Protein AF-A0A7I4FAL5-F1 (afdb_monomer_lite)

Secondary structure (DSSP, 8-state):
-------------TTHHHHHHHHHHHHHTTSSTT--EEE-TTS---HHHHHHHHHHHHH-TT-EEE-------------TTHHHHHHHS--TTHHHHTTS-------HHHHHHHHHHHHHHTT-HHHHHHHHHHHHHHHHHHTTTT--HHHHHHHHHHHHHHHHHHHHHTTTTGGG--SGGGS-HHHHHHHHTHHHHHHHTTS----EE-TTS-EE----HHHHHHHHHHHHHHTT--HHHHHHHHHTTHHHHHHHHHHH-TT-HHHHHHHHHHHHHHHT-TTSHHHHHHHSSTTSHHHHHHHHHHHHHHS-GGGS-TTHHHHHHHHHHHHHHHHH-HHHHHHHHT-HHHHHHHSTT-HHHHHHHHHSSSSSSSPPP-------S------------------------

Structure (mmCIF, N/CA/C/O backbone):
data_AF-A0A7I4FAL5-F1
#
_entry.id   AF-A0A7I4FAL5-F1
#
loop_
_atom_site.group_PDB
_atom_site.id
_atom_site.type_symbol
_atom_site.label_atom_id
_atom_site.label_alt_id
_atom_site.label_comp_id
_atom_site.label_asym_id
_atom_site.label_entity_id
_atom_site.label_seq_id
_atom_site.pdbx_PDB_ins_code
_atom_site.Cartn_x
_at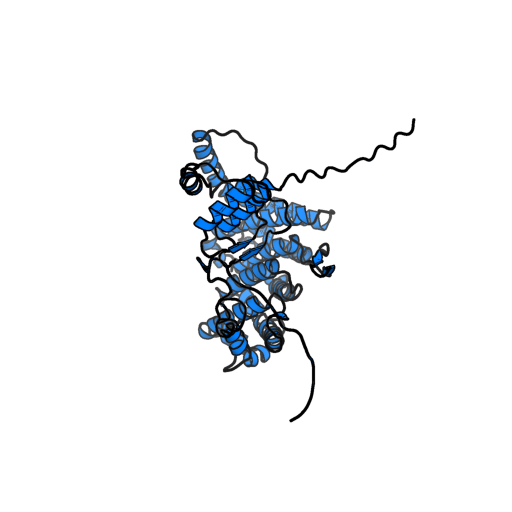om_site.Cartn_y
_atom_site.Cartn_z
_atom_site.occupancy
_atom_site.B_iso_or_equiv
_atom_site.auth_seq_id
_atom_site.auth_comp_id
_atom_site.auth_asym_id
_atom_site.auth_atom_id
_atom_site.pdbx_PDB_model_num
ATOM 1 N N . MET A 1 1 ? 16.289 69.209 -7.059 1.00 36.09 1 MET A N 1
ATOM 2 C CA . MET A 1 1 ? 15.648 68.360 -6.039 1.00 36.09 1 MET A CA 1
ATOM 3 C C . MET A 1 1 ? 14.907 67.281 -6.796 1.00 36.09 1 MET A C 1
ATOM 5 O O . MET A 1 1 ? 13.782 67.511 -7.198 1.00 36.09 1 MET A O 1
ATOM 9 N N . ASP A 1 2 ? 15.588 66.172 -7.064 1.00 30.61 2 ASP A N 1
ATOM 10 C CA . ASP A 1 2 ? 15.007 64.971 -7.661 1.00 30.61 2 ASP A CA 1
ATOM 11 C C . ASP A 1 2 ? 15.480 63.805 -6.799 1.00 30.61 2 ASP A C 1
ATOM 13 O O . ASP A 1 2 ? 16.680 63.568 -6.668 1.00 30.61 2 ASP A O 1
ATOM 17 N N . GLY A 1 3 ? 14.534 63.171 -6.112 1.00 29.64 3 GLY A N 1
ATOM 18 C CA . GLY A 1 3 ? 14.772 62.100 -5.153 1.00 29.64 3 GLY A CA 1
ATOM 19 C C . GLY A 1 3 ? 14.078 60.834 -5.619 1.00 29.64 3 GLY A C 1
ATOM 20 O O . GLY A 1 3 ? 12.973 60.531 -5.183 1.00 29.64 3 GLY A O 1
ATOM 21 N N . THR A 1 4 ? 14.725 60.097 -6.515 1.00 30.78 4 THR A N 1
ATOM 22 C CA . THR A 1 4 ? 14.342 58.728 -6.861 1.00 30.78 4 THR A CA 1
ATOM 23 C C . THR A 1 4 ? 14.933 57.798 -5.799 1.00 30.78 4 THR A C 1
ATOM 25 O O . THR A 1 4 ? 16.116 57.468 -5.832 1.00 30.78 4 THR A O 1
ATOM 28 N N . GLN A 1 5 ? 14.126 57.396 -4.813 1.00 31.08 5 GLN A N 1
ATOM 29 C CA . GLN A 1 5 ? 14.489 56.318 -3.890 1.00 31.08 5 GLN A CA 1
ATOM 30 C C . GLN A 1 5 ? 14.439 54.977 -4.636 1.00 31.08 5 GLN A C 1
ATOM 32 O O . GLN A 1 5 ? 13.371 54.410 -4.860 1.00 31.08 5 GLN A O 1
ATOM 37 N N . GLN A 1 6 ? 15.609 54.460 -5.012 1.00 28.41 6 GLN A N 1
ATOM 38 C CA . GLN A 1 6 ? 15.796 53.035 -5.273 1.00 28.41 6 GLN A CA 1
ATOM 39 C C . GLN A 1 6 ? 15.695 52.289 -3.936 1.00 28.41 6 GLN A C 1
ATOM 41 O O . GLN A 1 6 ? 16.614 52.338 -3.122 1.00 28.41 6 GLN A O 1
ATOM 46 N N . MET A 1 7 ? 14.583 51.590 -3.703 1.00 26.50 7 MET A N 1
ATOM 47 C CA . MET A 1 7 ? 14.536 50.536 -2.690 1.00 26.50 7 MET A CA 1
ATOM 48 C C . MET A 1 7 ? 15.294 49.320 -3.226 1.00 26.50 7 MET A C 1
ATOM 50 O O . MET A 1 7 ? 14.760 48.502 -3.974 1.00 26.50 7 MET A O 1
ATOM 54 N N . SER A 1 8 ? 16.568 49.218 -2.856 1.00 28.14 8 SER A N 1
ATOM 55 C CA . SER A 1 8 ? 17.325 47.977 -2.934 1.00 28.14 8 SER A CA 1
ATOM 56 C C . SER A 1 8 ? 16.704 46.975 -1.957 1.00 28.14 8 SER A C 1
ATOM 58 O O . SER A 1 8 ? 16.842 47.080 -0.740 1.00 28.14 8 SER A O 1
ATOM 60 N N . HIS A 1 9 ? 15.989 45.982 -2.486 1.00 27.70 9 HIS A N 1
ATOM 61 C CA . HIS A 1 9 ? 15.599 44.807 -1.715 1.00 27.70 9 HIS A CA 1
ATOM 62 C C . HIS A 1 9 ? 16.863 44.038 -1.301 1.00 27.70 9 HIS A C 1
ATOM 64 O O . HIS A 1 9 ? 17.342 43.161 -2.017 1.00 27.70 9 HIS A O 1
ATOM 70 N N . HIS A 1 10 ? 17.400 44.346 -0.121 1.00 30.81 10 HIS A N 1
ATOM 71 C CA . HIS A 1 10 ? 18.205 43.403 0.647 1.00 30.81 10 HIS A CA 1
ATOM 72 C C . HIS A 1 10 ? 17.302 42.229 1.051 1.00 30.81 10 HIS A C 1
ATOM 74 O O . HIS A 1 10 ? 16.637 42.252 2.084 1.00 30.81 10 HIS A O 1
ATOM 80 N N . ARG A 1 11 ? 17.259 41.183 0.216 1.00 29.19 11 ARG A N 1
ATOM 81 C CA . ARG A 1 11 ? 16.902 39.835 0.673 1.00 29.19 11 ARG A CA 1
ATOM 82 C C . ARG A 1 11 ? 18.058 39.340 1.540 1.00 29.19 11 ARG A C 1
ATOM 84 O O . ARG A 1 11 ? 18.986 38.724 1.034 1.00 29.19 11 ARG A O 1
ATOM 91 N N . GLN A 1 12 ? 18.017 39.645 2.832 1.00 31.75 12 GLN A N 1
ATOM 92 C CA . GLN A 1 12 ? 18.767 38.873 3.816 1.00 31.75 12 GLN A CA 1
ATOM 93 C C . GLN A 1 12 ? 18.082 37.506 3.941 1.00 31.75 12 GLN A C 1
ATOM 95 O O . GLN A 1 12 ? 16.974 37.389 4.462 1.00 31.75 12 GLN A O 1
ATOM 100 N N . SER A 1 13 ? 18.718 36.480 3.383 1.00 34.12 13 SER A N 1
ATOM 101 C CA . SER A 1 13 ? 18.397 35.063 3.546 1.00 34.12 13 SER A CA 1
ATOM 102 C C . SER A 1 13 ? 18.673 34.646 4.995 1.00 34.12 13 SER A C 1
ATOM 104 O O . SER A 1 13 ? 19.738 34.134 5.334 1.00 34.12 13 SER A O 1
ATOM 106 N N . TYR A 1 14 ? 17.691 34.836 5.877 1.00 35.22 14 TYR A N 1
ATOM 107 C CA . TYR A 1 14 ? 17.605 34.089 7.133 1.00 35.22 14 TYR A CA 1
ATOM 108 C C . TYR A 1 14 ? 17.430 32.604 6.789 1.00 35.22 14 TYR A C 1
ATOM 110 O O . TYR A 1 14 ? 16.297 32.165 6.630 1.00 35.22 14 TYR A O 1
ATOM 118 N N . THR A 1 15 ? 18.522 31.881 6.508 1.00 42.53 15 THR A N 1
ATOM 119 C CA . THR A 1 15 ? 18.614 30.397 6.431 1.00 42.53 15 THR A CA 1
ATOM 120 C C . THR A 1 15 ? 19.977 29.865 5.953 1.00 42.53 15 THR A C 1
ATOM 122 O O . THR A 1 15 ? 20.129 28.653 5.847 1.00 42.53 15 THR A O 1
ATOM 125 N N . GLU A 1 16 ? 21.001 30.690 5.694 1.00 58.50 16 GLU A N 1
ATOM 126 C CA . GLU A 1 16 ? 22.290 30.158 5.197 1.00 58.50 16 GLU A CA 1
ATOM 127 C C . GLU A 1 16 ? 23.022 29.287 6.236 1.00 58.50 16 GLU A C 1
ATOM 129 O O . GLU A 1 16 ? 23.485 28.195 5.916 1.00 58.50 16 GLU A O 1
ATOM 134 N N . ASN A 1 17 ? 23.063 29.699 7.507 1.00 56.22 17 ASN A N 1
ATOM 135 C CA . ASN A 1 17 ? 23.793 28.960 8.550 1.00 56.22 17 ASN A CA 1
ATOM 136 C C . ASN A 1 17 ? 23.004 27.776 9.124 1.00 56.22 17 ASN A C 1
ATOM 138 O O . ASN A 1 17 ? 23.572 26.711 9.364 1.00 56.22 17 ASN A O 1
ATOM 142 N N . GLU A 1 18 ? 21.699 27.947 9.338 1.00 61.97 18 GLU A N 1
ATOM 143 C CA . GLU A 1 18 ? 20.828 26.879 9.842 1.00 61.97 18 GLU A CA 1
ATOM 144 C C . GLU A 1 18 ? 20.622 25.786 8.794 1.00 61.97 18 GLU A C 1
ATOM 146 O O . GLU A 1 18 ? 20.689 24.604 9.125 1.00 61.97 18 GLU A O 1
ATOM 151 N N . GLY A 1 19 ? 20.469 26.165 7.519 1.00 65.19 19 GLY A N 1
ATOM 152 C CA . GLY A 1 19 ? 20.402 25.219 6.409 1.00 65.19 19 GLY A CA 1
ATOM 153 C C . GLY A 1 19 ? 21.693 24.414 6.258 1.00 65.19 19 GLY A C 1
ATOM 154 O O . GLY A 1 19 ? 21.637 23.199 6.073 1.00 65.19 19 GLY A O 1
ATOM 155 N N . MET A 1 20 ? 22.856 25.059 6.416 1.00 71.75 20 MET A N 1
ATOM 156 C CA . MET A 1 20 ? 24.148 24.368 6.393 1.00 71.75 20 MET A CA 1
ATOM 157 C C . MET A 1 20 ? 24.340 23.430 7.584 1.00 71.75 20 MET A C 1
ATOM 159 O O . MET A 1 20 ? 24.780 22.303 7.381 1.00 71.75 20 MET A O 1
ATOM 163 N N . SER A 1 21 ? 23.959 23.850 8.794 1.00 67.62 21 SER A N 1
ATOM 164 C CA . SER A 1 21 ? 23.988 23.001 9.995 1.00 67.62 21 SER A CA 1
ATOM 165 C C . SER A 1 21 ? 23.058 21.788 9.867 1.00 67.62 21 SER A C 1
ATOM 167 O O . SER A 1 21 ? 23.419 20.663 10.214 1.00 67.62 21 SER A O 1
ATOM 169 N N . PHE A 1 22 ? 21.873 21.988 9.285 1.00 70.62 22 PHE A N 1
ATOM 170 C CA . PHE A 1 22 ? 20.931 20.910 9.000 1.00 70.62 22 PHE A CA 1
ATOM 171 C C . PHE A 1 22 ? 21.492 19.917 7.976 1.00 70.62 22 PHE A C 1
ATOM 173 O O . PHE A 1 22 ? 21.438 18.703 8.185 1.00 70.62 22 PHE A O 1
ATOM 180 N N . LEU A 1 23 ? 22.053 20.425 6.875 1.00 74.25 23 LEU A N 1
ATOM 181 C CA . LEU A 1 23 ? 22.635 19.605 5.819 1.00 74.25 23 LEU A CA 1
ATOM 182 C C . LEU A 1 23 ? 23.807 18.771 6.347 1.00 74.25 23 LEU A C 1
ATOM 184 O O . LEU A 1 23 ? 23.845 17.561 6.121 1.00 74.25 23 LEU A O 1
ATOM 188 N N . THR A 1 24 ? 24.742 19.384 7.075 1.00 72.38 24 THR A N 1
ATOM 189 C CA . THR A 1 24 ? 25.894 18.670 7.637 1.00 72.38 24 THR A CA 1
ATOM 190 C C . THR A 1 24 ? 25.470 17.666 8.701 1.00 72.38 24 THR A C 1
ATOM 192 O O . THR A 1 24 ? 25.945 16.533 8.669 1.00 72.38 24 THR A O 1
ATOM 195 N N . GLY A 1 25 ? 24.504 18.004 9.561 1.00 68.50 25 GLY A N 1
ATOM 196 C CA . GLY A 1 25 ? 23.925 17.073 10.532 1.00 68.50 25 GLY A CA 1
ATOM 197 C C . GLY A 1 25 ? 23.283 15.845 9.873 1.00 68.50 25 GLY A C 1
ATOM 198 O O . GLY A 1 25 ? 23.589 14.708 10.235 1.00 68.50 25 GLY A O 1
ATOM 199 N N . ALA A 1 26 ? 22.452 16.041 8.844 1.00 68.69 26 ALA A N 1
ATOM 200 C CA . ALA A 1 26 ? 21.812 14.940 8.120 1.00 68.69 26 ALA A CA 1
ATOM 201 C C . ALA A 1 26 ? 22.832 14.030 7.407 1.00 68.69 26 ALA A C 1
ATOM 203 O O . ALA A 1 26 ? 22.662 12.805 7.351 1.00 68.69 26 ALA A O 1
ATOM 204 N N . LEU A 1 27 ? 23.909 14.617 6.878 1.00 70.69 27 LEU A N 1
ATOM 205 C CA . LEU A 1 27 ? 24.988 13.879 6.226 1.00 70.69 27 LEU A CA 1
ATOM 206 C C . LEU A 1 27 ? 25.865 13.125 7.232 1.00 70.69 27 LEU A C 1
ATOM 208 O O . LEU A 1 27 ? 26.226 11.982 6.948 1.00 70.69 27 LEU A O 1
ATOM 212 N N . ALA A 1 28 ? 26.151 13.712 8.397 1.00 66.75 28 ALA A N 1
ATOM 213 C CA . ALA A 1 28 ? 26.941 13.113 9.473 1.00 66.75 28 ALA A CA 1
ATOM 214 C C . ALA A 1 28 ? 26.238 11.906 10.110 1.00 66.75 28 ALA A C 1
ATOM 216 O O . ALA A 1 28 ? 26.855 10.864 10.311 1.00 66.75 28 ALA A O 1
ATOM 217 N N . VAL A 1 29 ? 24.924 12.004 10.339 1.00 63.34 29 VAL A N 1
ATOM 218 C CA . VAL A 1 29 ? 24.093 10.918 10.897 1.00 63.34 29 VAL A CA 1
ATOM 219 C C . VAL A 1 29 ? 23.849 9.794 9.871 1.00 63.34 29 VAL A C 1
ATOM 221 O O . VAL A 1 29 ? 23.224 8.779 10.172 1.00 63.34 29 VAL A O 1
ATOM 224 N N . GLY A 1 30 ? 24.366 9.936 8.645 1.00 57.47 30 GLY A N 1
ATOM 225 C CA . GLY A 1 30 ? 24.288 8.898 7.623 1.00 57.47 30 GLY A CA 1
ATOM 226 C C . GLY A 1 30 ? 22.876 8.703 7.077 1.00 57.47 30 GLY A C 1
ATOM 227 O O . GLY A 1 30 ? 22.573 7.622 6.586 1.00 57.47 30 GLY A O 1
ATOM 228 N N . MET A 1 31 ? 22.016 9.732 7.124 1.00 52.34 31 MET A N 1
ATOM 229 C CA . MET A 1 31 ? 20.652 9.664 6.571 1.00 52.34 31 MET A CA 1
ATOM 230 C C . MET A 1 31 ? 20.646 9.453 5.053 1.00 52.34 31 MET A C 1
ATOM 232 O O . MET A 1 31 ? 19.690 8.918 4.493 1.00 52.34 31 MET A O 1
ATOM 236 N N . VAL A 1 32 ? 21.740 9.835 4.390 1.00 65.12 32 VAL A N 1
ATOM 237 C CA . VAL A 1 32 ? 21.997 9.548 2.976 1.00 65.12 32 VAL A CA 1
ATOM 238 C C . VAL A 1 32 ? 23.318 8.774 2.866 1.00 65.12 32 VAL A C 1
ATOM 240 O O . VAL A 1 32 ? 24.321 9.303 2.376 1.00 65.12 32 VAL A O 1
ATOM 243 N N . PRO A 1 33 ? 23.370 7.521 3.357 1.00 58.12 33 PRO A N 1
ATOM 244 C CA . PRO A 1 33 ? 24.624 6.782 3.529 1.00 58.12 33 PRO A CA 1
ATOM 245 C C . PRO A 1 33 ? 25.262 6.407 2.184 1.00 58.12 33 PRO A C 1
ATOM 247 O O . PRO A 1 33 ? 26.454 6.137 2.108 1.00 58.12 33 PRO A O 1
ATOM 250 N N . ASN A 1 34 ? 24.474 6.463 1.107 1.00 64.00 34 ASN A N 1
ATOM 251 C CA . ASN A 1 34 ? 24.905 6.177 -0.258 1.00 64.00 34 ASN A CA 1
ATOM 252 C C . ASN A 1 34 ? 25.259 7.444 -1.056 1.00 64.00 34 ASN A C 1
ATOM 254 O O . ASN A 1 34 ? 25.604 7.342 -2.231 1.00 64.00 34 ASN A O 1
ATOM 258 N N . LEU A 1 35 ? 25.148 8.639 -0.458 1.00 70.00 35 LEU A N 1
ATOM 259 C CA . LEU A 1 35 ? 25.632 9.864 -1.092 1.00 70.00 35 LEU A CA 1
ATOM 260 C C . LEU A 1 35 ? 27.161 9.856 -1.063 1.00 70.00 35 LEU A C 1
ATOM 262 O O . LEU A 1 35 ? 27.746 9.750 0.016 1.00 70.00 35 LEU A O 1
ATOM 266 N N . LEU A 1 36 ? 27.773 9.945 -2.244 1.00 73.31 36 LEU A N 1
ATOM 267 C CA . LEU A 1 36 ? 29.228 9.928 -2.432 1.00 73.31 36 LEU A CA 1
ATOM 268 C C . LEU A 1 36 ? 29.783 11.276 -2.892 1.00 73.31 36 LEU A C 1
ATOM 270 O O . LEU A 1 36 ? 30.967 11.532 -2.716 1.00 73.31 36 LEU A O 1
ATOM 274 N N . ARG A 1 37 ? 28.950 12.139 -3.481 1.00 76.06 37 ARG A N 1
ATOM 275 C CA . ARG A 1 37 ? 29.347 13.476 -3.925 1.00 76.06 37 ARG A CA 1
ATOM 276 C C . ARG A 1 37 ? 28.206 14.463 -3.737 1.00 76.06 37 ARG A C 1
ATOM 278 O O . ARG A 1 37 ? 27.066 14.147 -4.076 1.00 76.06 37 ARG A O 1
ATOM 285 N N . ILE A 1 38 ? 28.521 15.647 -3.234 1.00 79.12 38 ILE A N 1
ATOM 286 C CA . ILE A 1 38 ? 27.609 16.786 -3.156 1.00 79.12 38 ILE A CA 1
ATOM 287 C C . ILE A 1 38 ? 28.324 18.021 -3.706 1.00 79.12 38 ILE A C 1
ATOM 289 O O . ILE A 1 38 ? 29.437 18.328 -3.287 1.00 79.12 38 ILE A O 1
ATOM 293 N N . ASN A 1 39 ? 27.702 18.696 -4.675 1.00 76.38 39 ASN A N 1
ATOM 294 C CA . ASN A 1 39 ? 28.219 19.938 -5.241 1.00 76.38 39 ASN A CA 1
ATOM 295 C C . ASN A 1 39 ? 27.386 21.111 -4.712 1.00 76.38 39 ASN A C 1
ATOM 297 O O . ASN A 1 39 ? 26.176 21.168 -4.926 1.00 76.38 39 ASN A O 1
ATOM 301 N N . LEU A 1 40 ? 28.056 22.007 -3.998 1.00 76.38 40 LEU A N 1
ATOM 302 C CA . LEU A 1 40 ? 27.529 23.218 -3.385 1.00 76.38 40 LEU A CA 1
ATOM 303 C C . LEU A 1 40 ? 28.146 24.489 -4.002 1.00 76.38 40 LEU A C 1
ATOM 305 O O . LEU A 1 40 ? 27.891 25.583 -3.503 1.00 76.38 40 LEU A O 1
ATOM 309 N N . GLN A 1 41 ? 28.919 24.376 -5.086 1.00 74.69 41 GLN A N 1
ATOM 310 C CA . GLN A 1 41 ? 29.468 25.515 -5.830 1.00 74.69 41 GLN A CA 1
ATOM 311 C C . GLN A 1 41 ? 28.351 26.443 -6.329 1.00 74.69 41 GLN A C 1
ATOM 313 O O . GLN A 1 41 ? 27.258 25.994 -6.682 1.00 74.69 41 GLN A O 1
ATOM 318 N N . GLY A 1 42 ? 28.610 27.751 -6.332 1.00 58.91 42 GLY A N 1
ATOM 319 C CA . GLY A 1 42 ? 27.633 28.780 -6.692 1.00 58.91 42 GLY A CA 1
ATOM 320 C C . GLY A 1 42 ? 26.581 29.089 -5.618 1.00 58.91 42 GLY A C 1
ATOM 321 O O . GLY A 1 42 ? 25.701 29.912 -5.872 1.00 58.91 42 GLY A O 1
ATOM 322 N N . ASN A 1 43 ? 26.658 28.475 -4.429 1.00 71.38 43 ASN A N 1
ATOM 323 C CA . ASN A 1 43 ? 25.818 28.835 -3.282 1.00 71.38 43 ASN A CA 1
ATOM 324 C C . ASN A 1 43 ? 26.562 29.797 -2.335 1.00 71.38 43 ASN A C 1
ATOM 326 O O . ASN A 1 43 ? 27.761 29.617 -2.106 1.00 71.38 43 ASN A O 1
ATOM 330 N N . PRO A 1 44 ? 25.878 30.794 -1.742 1.00 65.12 44 PRO A N 1
ATOM 331 C CA . PRO A 1 44 ? 26.465 31.638 -0.705 1.00 65.12 44 PRO A CA 1
ATOM 332 C C . PRO A 1 44 ? 26.681 30.812 0.574 1.00 65.12 44 PRO A C 1
ATOM 334 O O . PRO A 1 44 ? 25.743 30.518 1.310 1.00 65.12 44 PRO A O 1
ATOM 337 N N . ILE A 1 45 ? 27.926 30.388 0.815 1.00 71.50 45 ILE A N 1
ATOM 338 C CA . ILE A 1 45 ? 28.312 29.609 2.001 1.00 71.50 45 ILE A CA 1
ATOM 339 C C . ILE A 1 45 ? 29.162 30.487 2.918 1.00 71.50 45 ILE A C 1
ATOM 341 O O . ILE A 1 45 ? 30.241 30.949 2.532 1.00 71.50 45 ILE A O 1
ATOM 345 N N . SER A 1 46 ? 28.684 30.673 4.147 1.00 72.88 46 SER A N 1
ATOM 346 C CA . SER A 1 46 ? 29.370 31.416 5.207 1.00 72.88 46 SER A CA 1
ATOM 347 C C . SER A 1 46 ? 30.636 30.704 5.709 1.00 72.88 46 SER A C 1
ATOM 349 O O . SER A 1 46 ? 30.791 29.493 5.543 1.00 72.88 46 SER A O 1
ATOM 351 N N . SER A 1 47 ? 31.528 31.431 6.391 1.00 69.50 47 SER A N 1
ATOM 352 C CA . SER A 1 47 ? 32.728 30.862 7.034 1.00 69.50 47 SER A CA 1
ATOM 353 C C . SER A 1 47 ? 32.391 29.721 8.003 1.00 69.50 47 SER A C 1
ATOM 355 O O . SER A 1 47 ? 32.965 28.640 7.909 1.00 69.50 47 SER A O 1
ATOM 357 N N . LYS A 1 48 ? 31.365 29.911 8.842 1.00 68.44 48 LYS A N 1
ATOM 358 C CA . LYS A 1 48 ? 30.859 28.888 9.771 1.00 68.44 48 LYS A CA 1
ATOM 359 C C . LYS A 1 48 ? 30.306 27.651 9.049 1.00 68.44 48 LYS A C 1
ATOM 361 O O . LYS A 1 48 ? 30.485 26.528 9.506 1.00 68.44 48 LYS A O 1
ATOM 366 N N . GLY A 1 49 ? 29.653 27.832 7.898 1.00 71.62 49 GLY A N 1
ATOM 367 C CA . GLY A 1 49 ? 29.207 26.723 7.050 1.00 71.62 49 GLY A CA 1
ATOM 368 C C . GLY A 1 49 ? 30.371 25.913 6.468 1.00 71.62 49 GLY A C 1
ATOM 369 O O . GLY A 1 49 ? 30.274 24.690 6.373 1.00 71.62 49 GLY A O 1
ATOM 370 N N . ARG A 1 50 ? 31.489 26.569 6.131 1.00 72.69 50 ARG A N 1
ATOM 371 C CA . ARG A 1 50 ? 32.709 25.905 5.638 1.00 72.69 50 ARG A CA 1
ATOM 372 C C . ARG A 1 50 ? 33.406 25.091 6.729 1.00 72.69 50 ARG A C 1
ATOM 374 O O . ARG A 1 50 ? 33.819 23.972 6.449 1.00 72.69 50 ARG A O 1
ATOM 381 N N . GLU A 1 51 ? 33.470 25.595 7.962 1.00 72.69 51 GLU A N 1
ATOM 382 C CA . GLU A 1 51 ? 33.993 24.840 9.117 1.00 72.69 51 GLU A CA 1
ATOM 383 C C . GLU A 1 51 ? 33.187 23.554 9.367 1.00 72.69 51 GLU A C 1
ATOM 385 O O . GLU A 1 51 ? 33.755 22.474 9.530 1.00 72.69 51 GLU A O 1
ATOM 390 N N . LEU A 1 52 ? 31.852 23.639 9.302 1.00 73.00 52 LEU A N 1
ATOM 391 C CA . LEU A 1 52 ? 30.971 22.473 9.443 1.00 73.00 52 LEU A CA 1
ATOM 392 C C . LEU A 1 52 ? 31.161 21.448 8.311 1.00 73.00 52 LEU A C 1
ATOM 394 O O . LEU A 1 52 ? 31.110 20.240 8.555 1.00 73.00 52 LEU A O 1
ATOM 398 N N . LEU A 1 53 ? 31.391 21.905 7.075 1.00 75.44 53 LEU A N 1
ATOM 399 C CA . LEU A 1 53 ? 31.695 21.026 5.940 1.00 75.44 53 LEU A CA 1
ATOM 400 C C . LEU A 1 53 ? 33.080 20.377 6.059 1.00 75.44 53 LEU A C 1
ATOM 402 O O . LEU A 1 53 ? 33.223 19.203 5.715 1.00 75.44 53 LEU A O 1
ATOM 406 N N . ALA A 1 54 ? 34.075 21.095 6.582 1.00 70.25 54 ALA A N 1
ATOM 407 C CA . ALA A 1 54 ? 35.401 20.545 6.849 1.00 70.25 54 ALA A CA 1
ATOM 408 C C . ALA A 1 54 ? 35.341 19.425 7.906 1.00 70.25 54 ALA A C 1
ATOM 410 O O . ALA A 1 54 ? 35.907 18.350 7.701 1.00 70.25 54 ALA A O 1
ATOM 411 N N . GLY A 1 55 ? 34.566 19.613 8.983 1.00 66.50 55 GLY A N 1
ATOM 412 C CA . GLY A 1 55 ? 34.323 18.570 9.988 1.00 66.50 55 GLY A CA 1
ATOM 413 C C . GLY A 1 55 ? 33.635 17.317 9.422 1.00 66.50 55 GLY A C 1
ATOM 414 O O . GLY A 1 55 ? 33.947 16.190 9.816 1.00 66.50 55 GLY A O 1
ATOM 415 N N . LEU A 1 56 ? 32.753 17.483 8.428 1.00 69.25 56 LEU A N 1
ATOM 416 C CA . LEU A 1 56 ? 32.039 16.381 7.776 1.00 69.25 56 LEU A CA 1
ATOM 417 C C . LEU A 1 56 ? 32.980 15.388 7.071 1.00 69.25 56 LEU A C 1
ATOM 419 O O . LEU A 1 56 ? 32.701 14.186 7.053 1.00 69.25 56 LEU A O 1
ATOM 423 N N . TYR A 1 57 ? 34.099 15.864 6.517 1.00 62.75 57 TYR A N 1
ATOM 424 C CA . TYR A 1 57 ? 35.086 15.018 5.837 1.00 62.75 57 TYR A CA 1
ATOM 425 C C . TYR A 1 57 ? 35.672 13.949 6.772 1.00 62.75 57 TYR A C 1
ATOM 427 O O . TYR A 1 57 ? 35.855 12.794 6.374 1.00 62.75 57 TYR A O 1
ATOM 435 N N . HIS A 1 58 ? 35.894 14.296 8.044 1.00 63.25 58 HIS A N 1
ATOM 436 C CA . HIS A 1 58 ? 36.392 13.357 9.051 1.00 63.25 58 HIS A CA 1
ATOM 437 C C . HIS A 1 58 ? 35.355 12.288 9.417 1.00 63.25 58 HIS A C 1
ATOM 439 O O . HIS A 1 58 ? 35.718 11.127 9.615 1.00 63.25 58 HIS A O 1
ATOM 445 N N . LEU A 1 59 ? 34.070 12.655 9.432 1.00 63.44 59 LEU A N 1
ATOM 446 C CA . LEU A 1 59 ? 32.959 11.752 9.746 1.00 63.44 59 LEU A CA 1
ATOM 447 C C . LEU A 1 59 ? 32.577 10.851 8.562 1.00 63.44 59 LEU A C 1
ATOM 449 O O . LEU A 1 59 ? 32.162 9.709 8.757 1.00 63.44 59 LEU A O 1
ATOM 453 N N . ARG A 1 60 ? 32.743 11.326 7.321 1.00 69.88 60 ARG A N 1
ATOM 454 C CA . ARG A 1 60 ? 32.426 10.572 6.099 1.00 69.88 60 ARG A CA 1
ATOM 455 C C . ARG A 1 60 ? 33.513 10.703 5.038 1.00 69.88 60 ARG A C 1
ATOM 457 O O . ARG A 1 60 ? 33.314 11.320 3.999 1.00 69.88 60 ARG A O 1
ATOM 464 N N . LYS A 1 61 ? 34.612 9.970 5.236 1.00 67.12 61 LYS A N 1
ATOM 465 C CA . LYS A 1 61 ? 35.777 9.920 4.324 1.00 67.12 61 LYS A CA 1
ATOM 466 C C . LYS A 1 61 ? 35.458 9.567 2.861 1.00 67.12 61 LYS A C 1
ATOM 468 O O . LYS A 1 61 ? 36.268 9.825 1.982 1.00 67.12 61 LYS A O 1
ATOM 473 N N . GLN A 1 62 ? 34.315 8.928 2.603 1.00 66.25 62 GLN A N 1
ATOM 474 C CA . GLN A 1 62 ? 33.875 8.522 1.260 1.00 66.25 62 GLN A CA 1
ATOM 475 C C . GLN A 1 62 ? 32.991 9.572 0.557 1.00 66.25 62 GLN A C 1
ATOM 477 O O . GLN A 1 62 ? 32.624 9.369 -0.598 1.00 66.25 62 GLN A O 1
ATOM 482 N N . LEU A 1 63 ? 32.612 10.655 1.246 1.00 73.06 63 LEU A N 1
ATOM 483 C CA . LEU A 1 63 ? 31.764 11.720 0.715 1.00 73.06 63 LEU A CA 1
ATOM 484 C C . LEU A 1 63 ? 32.632 12.882 0.213 1.00 73.06 63 LEU A C 1
ATOM 486 O O . LEU A 1 63 ? 33.293 13.557 0.997 1.00 73.06 63 LEU A O 1
ATOM 490 N N . LEU A 1 64 ? 32.594 13.133 -1.094 1.00 75.12 64 LEU A N 1
ATOM 491 C CA . LEU A 1 64 ? 33.224 14.283 -1.735 1.00 75.12 64 LEU A CA 1
ATOM 492 C C . LEU A 1 64 ? 32.289 15.499 -1.661 1.00 75.12 64 LEU A C 1
ATOM 494 O O . LEU A 1 64 ? 31.200 15.483 -2.234 1.00 75.12 64 LEU A O 1
ATOM 498 N N . VAL A 1 65 ? 32.709 16.557 -0.976 1.00 75.12 65 VAL A N 1
ATOM 499 C CA . VAL A 1 65 ? 31.976 17.828 -0.920 1.00 75.12 65 VAL A CA 1
ATOM 500 C C . VAL A 1 65 ? 32.722 18.851 -1.767 1.00 75.12 65 VAL A C 1
ATOM 502 O O . VAL A 1 65 ? 33.886 19.134 -1.505 1.00 75.12 65 VAL A O 1
ATOM 505 N N . GLU A 1 66 ? 32.057 19.413 -2.770 1.00 71.44 66 GLU A N 1
ATOM 506 C CA . GLU A 1 66 ? 32.615 20.460 -3.628 1.00 71.44 66 GLU A CA 1
ATOM 507 C C . GLU A 1 66 ? 31.944 21.790 -3.309 1.00 71.44 66 GLU A C 1
ATOM 509 O O . GLU A 1 66 ? 30.723 21.896 -3.369 1.00 71.44 66 GLU A O 1
ATOM 514 N N . TYR A 1 67 ? 32.728 22.804 -2.964 1.00 72.75 67 TYR A N 1
ATOM 515 C CA . TYR A 1 67 ? 32.261 24.166 -2.726 1.00 72.75 67 TYR A CA 1
ATOM 516 C C . TYR A 1 67 ? 33.357 25.158 -3.115 1.00 72.75 67 TYR A C 1
ATOM 518 O O . TYR A 1 67 ? 34.530 24.791 -3.207 1.00 72.75 67 TYR A O 1
ATOM 526 N N . ASP A 1 68 ? 32.978 26.407 -3.379 1.00 63.28 68 ASP A N 1
ATOM 527 C CA . ASP A 1 68 ? 33.923 27.425 -3.830 1.00 63.28 68 ASP A CA 1
ATOM 528 C C . ASP A 1 68 ? 34.829 27.859 -2.670 1.00 63.28 68 ASP A C 1
ATOM 530 O O . ASP A 1 68 ? 34.389 28.457 -1.682 1.00 63.28 68 ASP A O 1
ATOM 534 N N . MET A 1 69 ? 36.115 27.532 -2.786 1.00 48.09 69 MET A N 1
ATOM 535 C CA . MET A 1 69 ? 37.151 27.997 -1.871 1.00 48.09 69 MET A CA 1
ATOM 536 C C . MET A 1 69 ? 37.487 29.442 -2.240 1.00 48.09 69 MET A C 1
ATOM 538 O O . MET A 1 69 ? 38.163 29.693 -3.233 1.00 48.09 69 MET A O 1
ATOM 542 N N . VAL A 1 70 ? 36.998 30.403 -1.454 1.00 44.81 70 VAL A N 1
ATOM 543 C CA . VAL A 1 70 ? 37.592 31.747 -1.459 1.00 44.81 70 VAL A CA 1
ATOM 544 C C . VAL A 1 70 ? 38.880 31.632 -0.651 1.00 44.81 70 VAL A C 1
ATOM 546 O O . VAL A 1 70 ? 38.807 31.370 0.551 1.00 44.81 70 VAL A O 1
ATOM 549 N N . GLU A 1 71 ? 40.026 31.735 -1.326 1.00 40.81 71 GLU A N 1
ATOM 550 C CA . GLU A 1 71 ? 41.340 31.864 -0.692 1.00 40.81 71 GLU A CA 1
ATOM 551 C C . GLU A 1 71 ? 41.335 33.089 0.219 1.00 40.81 71 GLU A C 1
ATOM 553 O O . GLU A 1 71 ? 41.083 34.179 -0.278 1.00 40.81 71 GLU A O 1
ATOM 558 N N . GLU A 1 72 ? 41.611 32.911 1.512 1.00 33.44 72 GLU A N 1
ATOM 559 C CA . GLU A 1 72 ? 42.135 33.937 2.427 1.00 33.44 72 GLU A CA 1
ATOM 560 C C . GLU A 1 72 ? 42.713 33.246 3.687 1.00 33.44 72 GLU A C 1
ATOM 562 O O . GLU A 1 72 ? 42.397 32.081 3.942 1.00 33.44 72 GLU A O 1
ATOM 567 N N . PRO A 1 73 ? 43.678 33.878 4.383 1.00 29.55 73 PRO A N 1
ATOM 568 C CA . PRO A 1 73 ? 45.030 33.350 4.526 1.00 29.55 73 PRO A CA 1
ATOM 569 C C . PRO A 1 73 ? 45.254 32.458 5.750 1.00 29.55 73 PRO A C 1
ATOM 571 O O . PRO A 1 73 ? 44.527 32.485 6.737 1.00 29.55 73 PRO A O 1
ATOM 574 N N . SER A 1 74 ? 46.335 31.686 5.658 1.00 42.16 74 SER A N 1
ATOM 575 C CA . SER A 1 74 ? 46.947 30.909 6.731 1.00 42.16 74 SER A CA 1
ATOM 576 C C . SER A 1 74 ? 47.209 31.743 7.987 1.00 42.16 74 SER A C 1
ATOM 578 O O . SER A 1 74 ? 47.896 32.755 7.882 1.00 42.16 74 SER A O 1
ATOM 580 N N . GLU A 1 75 ? 46.751 31.271 9.148 1.00 31.92 75 GLU A N 1
ATOM 581 C CA . GLU A 1 75 ? 47.531 31.114 10.390 1.00 31.92 75 GLU A CA 1
ATOM 582 C C . GLU A 1 75 ? 46.621 30.718 11.566 1.00 31.92 75 GLU A C 1
ATOM 584 O O . GLU A 1 75 ? 45.529 31.256 11.733 1.00 31.92 75 GLU A O 1
ATOM 589 N N . GLY A 1 76 ? 47.113 29.796 12.400 1.00 30.72 76 GLY A N 1
ATOM 590 C CA . GLY A 1 76 ? 46.557 29.482 13.717 1.00 30.72 76 GLY A CA 1
ATOM 591 C C . GLY A 1 76 ? 46.024 28.059 13.833 1.00 30.72 76 GLY A C 1
ATOM 592 O O . GLY A 1 76 ? 44.905 27.776 13.419 1.00 30.72 76 GLY A O 1
ATOM 593 N N . GLU A 1 77 ? 46.822 27.170 14.431 1.00 42.28 77 GLU A N 1
ATOM 594 C CA . GLU A 1 77 ? 46.338 25.917 15.016 1.00 42.28 77 GLU A CA 1
ATOM 595 C C . GLU A 1 77 ? 45.147 26.234 15.935 1.00 42.28 77 GLU A C 1
ATOM 597 O O . GLU A 1 77 ? 45.312 26.919 16.945 1.00 42.28 77 GLU A O 1
ATOM 602 N N . SER A 1 78 ? 43.942 25.791 15.572 1.00 35.03 78 SER A N 1
ATOM 603 C CA . SER A 1 78 ? 42.761 25.902 16.425 1.00 35.03 78 SER A CA 1
ATOM 604 C C . SER A 1 78 ? 42.372 24.527 16.962 1.00 35.03 78 SER A C 1
ATOM 606 O O . SER A 1 78 ? 42.323 23.530 16.242 1.00 35.03 78 SER A O 1
ATOM 608 N N . ASP A 1 79 ? 42.188 24.508 18.280 1.00 32.38 79 ASP A N 1
ATOM 609 C CA . ASP A 1 79 ? 42.051 23.353 19.159 1.00 32.38 79 ASP A CA 1
ATOM 610 C C . ASP A 1 79 ? 41.081 22.268 18.668 1.00 32.38 79 ASP A C 1
ATOM 612 O O . ASP A 1 79 ? 39.923 22.511 18.328 1.00 32.38 79 ASP A O 1
ATOM 616 N N . LEU A 1 80 ? 41.551 21.022 18.756 1.00 37.25 80 LEU A N 1
ATOM 617 C CA . LEU A 1 80 ? 40.845 19.782 18.420 1.00 37.25 80 LEU A CA 1
ATOM 618 C C . LEU A 1 80 ? 39.766 19.367 19.448 1.00 37.25 80 LEU A C 1
ATOM 620 O O . LEU A 1 80 ? 39.369 18.205 19.479 1.00 37.25 80 LEU A O 1
ATOM 624 N N . SER A 1 81 ? 39.256 20.281 20.277 1.00 36.84 81 SER A N 1
ATOM 625 C CA . SER A 1 81 ? 38.253 19.963 21.309 1.00 36.84 81 SER A CA 1
ATOM 626 C C . SER A 1 81 ? 36.812 19.871 20.784 1.00 36.84 81 SER A C 1
ATOM 628 O O . SER A 1 81 ? 35.958 19.275 21.430 1.00 36.84 81 SER A O 1
ATOM 630 N N . VAL A 1 82 ? 36.527 20.389 19.583 1.00 39.69 82 VAL A N 1
ATOM 631 C CA . VAL A 1 82 ? 35.156 20.446 19.027 1.00 39.69 82 VAL A CA 1
ATOM 632 C C . VAL A 1 82 ? 34.665 19.082 18.506 1.00 39.69 82 VAL A C 1
ATOM 634 O O . VAL A 1 82 ? 33.463 18.854 18.372 1.00 39.69 82 VAL A O 1
ATOM 637 N N . ALA A 1 83 ? 35.580 18.152 18.210 1.00 38.75 83 ALA A N 1
ATOM 638 C CA . ALA A 1 83 ? 35.230 16.832 17.683 1.00 38.75 83 ALA A CA 1
ATOM 639 C C . ALA A 1 83 ? 34.614 15.902 18.746 1.00 38.75 83 ALA A C 1
ATOM 641 O O . ALA A 1 83 ? 33.711 15.136 18.407 1.00 38.75 83 ALA A O 1
ATOM 642 N N . ASP A 1 84 ? 35.041 16.011 20.010 1.00 35.16 84 ASP A N 1
ATOM 643 C CA . ASP A 1 84 ? 34.473 15.230 21.121 1.00 35.16 84 ASP A CA 1
ATOM 644 C C . ASP A 1 84 ? 33.106 15.783 21.568 1.00 35.16 84 ASP A C 1
ATOM 646 O O . ASP A 1 84 ? 32.175 15.013 21.819 1.00 35.16 84 ASP A O 1
ATOM 650 N N . ASP A 1 85 ? 32.910 17.106 21.530 1.00 37.22 85 ASP A N 1
ATOM 651 C CA . ASP A 1 85 ? 31.622 17.731 21.874 1.00 37.22 85 ASP A CA 1
ATOM 652 C C . ASP A 1 85 ? 30.486 17.351 20.905 1.00 37.22 85 ASP A C 1
ATOM 654 O O . ASP A 1 85 ? 29.318 17.263 21.296 1.00 37.22 85 ASP A O 1
ATOM 658 N N . LEU A 1 86 ? 30.799 17.071 19.635 1.00 37.91 86 LEU A N 1
ATOM 659 C CA . LEU A 1 86 ? 29.808 16.644 18.640 1.00 37.91 86 LEU A CA 1
ATOM 660 C C . LEU A 1 86 ? 29.344 15.192 18.833 1.00 37.91 86 LEU A C 1
ATOM 662 O O . LEU A 1 86 ? 28.280 14.824 18.326 1.00 37.91 86 LEU A O 1
ATOM 666 N N . GLN A 1 87 ? 30.115 14.370 19.550 1.00 41.75 87 GLN A N 1
ATOM 667 C CA . GLN A 1 87 ? 29.806 12.958 19.759 1.00 41.75 87 GLN A CA 1
ATOM 668 C C . GLN A 1 87 ? 28.979 12.728 21.034 1.00 41.75 87 GLN A C 1
ATOM 670 O O . GLN A 1 87 ? 28.099 11.863 21.025 1.00 41.75 87 GLN A O 1
ATOM 675 N N . GLU A 1 88 ? 29.193 13.533 22.083 1.00 38.03 88 GLU A N 1
ATOM 676 C CA . GLU A 1 88 ? 28.493 13.392 23.371 1.00 38.03 88 GLU A CA 1
ATOM 677 C C . GLU A 1 88 ? 27.281 14.326 23.547 1.00 38.03 88 GLU A C 1
ATOM 679 O O . GLU A 1 88 ? 26.312 13.928 24.193 1.00 38.03 88 GLU A O 1
ATOM 684 N N . ASN A 1 89 ? 27.244 15.505 22.908 1.00 36.62 89 ASN A N 1
ATOM 685 C CA . ASN A 1 89 ? 26.143 16.469 23.079 1.00 36.62 89 ASN A CA 1
ATOM 686 C C . ASN A 1 89 ? 25.102 16.495 21.947 1.00 36.62 89 ASN A C 1
ATOM 688 O O . ASN A 1 89 ? 24.220 17.356 21.952 1.00 36.62 89 ASN A O 1
ATOM 692 N N . PHE A 1 90 ? 25.129 15.559 20.990 1.00 37.59 90 PHE A N 1
ATOM 693 C CA . PHE A 1 90 ? 24.067 15.468 19.980 1.00 37.59 90 PHE A CA 1
ATOM 694 C C . PHE A 1 90 ? 22.818 14.786 20.569 1.00 37.59 90 PHE A C 1
ATOM 696 O O . PHE A 1 90 ? 22.784 13.555 20.705 1.00 37.59 90 PHE A O 1
ATOM 703 N N . PRO A 1 91 ? 21.738 15.523 20.894 1.00 37.69 91 PRO A N 1
ATOM 704 C CA . PRO A 1 91 ? 20.591 14.946 21.562 1.00 37.69 91 PRO A CA 1
ATOM 705 C C . PRO A 1 91 ? 19.733 14.258 20.500 1.00 37.69 91 PRO A C 1
ATOM 707 O O . PRO A 1 91 ? 18.853 14.869 19.891 1.00 37.69 91 PRO A O 1
ATOM 710 N N . ARG A 1 92 ? 19.966 12.956 20.284 1.00 39.47 92 ARG A N 1
ATOM 711 C CA . ARG A 1 92 ? 19.130 12.097 19.419 1.00 39.47 92 ARG A CA 1
ATOM 712 C C . ARG A 1 92 ? 17.635 12.177 19.777 1.00 39.47 92 ARG A C 1
ATOM 714 O O . ARG A 1 92 ? 16.792 11.912 18.928 1.00 39.47 92 ARG A O 1
ATOM 721 N N . SER A 1 93 ? 17.308 12.576 21.009 1.00 38.72 93 SER A N 1
ATOM 722 C CA . SER A 1 93 ? 15.949 12.763 21.528 1.00 38.72 93 SER A CA 1
ATOM 723 C C . SER A 1 93 ? 15.336 14.151 21.275 1.00 38.72 93 SER A C 1
ATOM 725 O O . SER A 1 93 ? 14.112 14.253 21.264 1.00 38.72 93 SER A O 1
ATOM 727 N N . LYS A 1 94 ? 16.126 15.212 21.023 1.00 34.31 94 LYS A N 1
ATOM 728 C CA . LYS A 1 94 ? 15.596 16.569 20.738 1.00 34.31 94 LYS A CA 1
ATOM 729 C C . LYS A 1 94 ? 15.217 16.778 19.263 1.00 34.31 94 LYS A C 1
ATOM 731 O O . LYS A 1 94 ? 14.520 17.738 18.947 1.00 34.31 94 LYS A O 1
ATOM 736 N N . TRP A 1 95 ? 15.615 15.877 18.358 1.00 34.00 95 TRP A N 1
ATOM 737 C CA . TRP A 1 95 ? 15.373 16.041 16.915 1.00 34.00 95 TRP A CA 1
ATOM 738 C C . TRP A 1 95 ? 13.901 15.874 16.499 1.00 34.00 95 TRP A C 1
ATOM 740 O O . TRP A 1 95 ? 13.474 16.497 15.535 1.00 34.00 95 TRP A O 1
ATOM 750 N N . ILE A 1 96 ? 13.098 15.102 17.244 1.00 39.00 96 ILE A N 1
ATOM 751 C CA . ILE A 1 96 ? 11.645 15.014 16.996 1.00 39.00 96 ILE A CA 1
ATOM 752 C C . ILE A 1 96 ? 10.898 16.194 17.646 1.00 39.00 96 ILE A C 1
ATOM 754 O O . ILE A 1 96 ? 9.897 16.655 17.104 1.00 39.00 96 ILE A O 1
ATOM 758 N N . GLY A 1 97 ? 11.399 16.716 18.772 1.00 31.69 97 GLY A N 1
ATOM 759 C CA . GLY A 1 97 ? 10.733 17.770 19.548 1.00 31.69 97 GLY A CA 1
ATOM 760 C C . GLY A 1 97 ? 10.798 19.164 18.919 1.00 31.69 97 GLY A C 1
ATOM 761 O O . GLY A 1 97 ? 9.820 19.899 18.972 1.00 31.69 97 GLY A O 1
ATOM 762 N N . ASN A 1 98 ? 11.899 19.518 18.251 1.00 34.41 98 ASN A N 1
ATOM 763 C CA . ASN A 1 98 ? 12.078 20.873 17.707 1.00 34.41 98 ASN A CA 1
ATOM 764 C C . ASN A 1 98 ? 11.353 21.126 16.368 1.00 34.41 98 ASN A C 1
ATOM 766 O O . ASN A 1 98 ? 11.471 22.208 15.801 1.00 34.41 98 ASN A O 1
ATOM 770 N N . CYS A 1 99 ? 10.584 20.156 15.860 1.00 37.47 99 CYS A N 1
ATOM 771 C CA . CYS A 1 99 ? 9.676 20.351 14.723 1.00 37.47 99 CYS A CA 1
ATOM 772 C C . CYS A 1 99 ? 8.272 20.833 15.138 1.00 37.47 99 CYS A C 1
ATOM 774 O O . CYS A 1 99 ? 7.410 21.009 14.277 1.00 37.47 99 CYS A O 1
ATOM 776 N N . THR A 1 100 ? 8.039 21.058 16.433 1.00 33.72 100 THR A N 1
ATOM 777 C CA . THR A 1 100 ? 6.824 21.672 16.982 1.00 33.72 100 THR A CA 1
ATOM 778 C C . THR A 1 100 ? 7.231 22.682 18.046 1.00 33.72 100 THR A C 1
ATOM 780 O O . THR A 1 100 ? 7.976 22.335 18.958 1.00 33.72 100 THR A O 1
ATOM 783 N N . GLU A 1 101 ? 6.774 23.928 17.929 1.00 33.06 101 GLU A N 1
ATOM 784 C CA . GLU A 1 101 ? 7.033 24.969 18.926 1.00 33.06 101 GLU A CA 1
ATOM 785 C C . GLU A 1 101 ? 6.578 24.507 20.317 1.00 33.06 101 GLU A C 1
ATOM 787 O O . GLU A 1 101 ? 5.387 24.341 20.572 1.00 33.06 101 GLU A O 1
ATOM 792 N N . ALA A 1 102 ? 7.524 24.316 21.234 1.00 31.67 102 ALA A N 1
ATOM 793 C CA . ALA A 1 102 ? 7.234 24.214 22.655 1.00 31.67 102 ALA A CA 1
ATOM 794 C C . ALA A 1 102 ? 8.380 24.861 23.439 1.00 31.67 102 ALA A C 1
ATOM 796 O O . ALA A 1 102 ? 9.365 24.221 23.799 1.00 31.67 102 ALA A O 1
ATOM 797 N N . ASN A 1 103 ? 8.247 26.166 23.678 1.00 33.19 103 ASN A N 1
ATOM 798 C CA . ASN A 1 103 ? 9.050 26.873 24.668 1.00 33.19 103 ASN A CA 1
ATOM 799 C C . ASN A 1 103 ? 8.622 26.411 26.069 1.00 33.19 103 ASN A C 1
ATOM 801 O O . ASN A 1 103 ? 7.461 26.574 26.444 1.00 33.19 103 ASN A O 1
ATOM 805 N N . GLY A 1 104 ? 9.556 25.875 26.853 1.00 31.91 104 GLY A N 1
ATOM 806 C CA . GLY A 1 104 ? 9.361 25.564 28.269 1.00 31.91 104 GLY A CA 1
ATOM 807 C C . GLY A 1 104 ? 10.707 25.442 28.994 1.00 31.91 104 GLY A C 1
ATOM 808 O O . GLY A 1 104 ? 11.650 24.930 28.391 1.00 31.91 104 GLY A O 1
ATOM 809 N N . PRO A 1 105 ? 10.826 25.952 30.236 1.00 36.47 105 PRO A N 1
ATOM 810 C CA . PRO A 1 105 ? 12.108 26.201 30.890 1.00 36.47 105 PRO A CA 1
ATOM 811 C C . PRO A 1 105 ? 12.836 24.914 31.292 1.00 36.47 105 PRO A C 1
ATOM 813 O O . PRO A 1 105 ? 12.231 23.899 31.634 1.00 36.47 105 PRO A O 1
ATOM 816 N N . GLU A 1 106 ? 14.160 25.001 31.220 1.00 42.06 106 GLU A N 1
ATOM 817 C CA . GLU A 1 106 ? 15.128 23.931 31.420 1.00 42.06 106 GLU A CA 1
ATOM 818 C C . GLU A 1 106 ? 15.384 23.709 32.918 1.00 42.06 106 GLU A C 1
ATOM 820 O O . GLU A 1 106 ? 16.112 24.471 33.547 1.00 42.06 106 GLU A O 1
ATOM 825 N N . ASP A 1 107 ? 14.786 22.658 33.482 1.00 38.28 107 ASP A N 1
ATOM 826 C CA . ASP A 1 107 ? 15.186 22.104 34.778 1.00 38.28 107 ASP A CA 1
ATOM 827 C C . ASP A 1 107 ? 15.314 20.566 34.653 1.00 38.28 107 ASP A C 1
ATOM 829 O O . ASP A 1 107 ? 14.299 19.888 34.427 1.00 38.28 107 ASP A O 1
ATOM 833 N N . PRO A 1 108 ? 16.538 19.997 34.707 1.00 43.75 108 PRO A N 1
ATOM 834 C CA . PRO A 1 108 ? 16.802 18.588 34.396 1.00 43.75 108 PRO A CA 1
ATOM 835 C C . PRO A 1 108 ? 16.078 17.588 35.308 1.00 43.75 108 PRO A C 1
ATOM 837 O O . PRO A 1 108 ? 15.645 16.537 34.840 1.00 43.75 108 PRO A O 1
ATOM 840 N N . GLU A 1 109 ? 15.893 17.913 36.591 1.00 41.19 109 GLU A N 1
ATOM 841 C CA . GLU A 1 109 ? 15.238 17.007 37.550 1.00 41.19 109 GLU A CA 1
ATOM 842 C C . GLU A 1 109 ? 13.705 17.041 37.431 1.00 41.19 109 GLU A C 1
ATOM 844 O O . GLU A 1 109 ? 13.036 16.020 37.616 1.00 41.19 109 GLU A O 1
ATOM 849 N N . ALA A 1 110 ? 13.130 18.179 37.028 1.00 40.56 110 ALA A N 1
ATOM 850 C CA . ALA A 1 110 ? 11.705 18.273 36.717 1.00 40.56 110 ALA A CA 1
ATOM 851 C C . ALA A 1 110 ? 11.365 17.580 35.384 1.00 40.56 110 ALA A C 1
ATOM 853 O O . ALA A 1 110 ? 10.284 17.002 35.259 1.00 40.56 110 ALA A O 1
ATOM 854 N N . GLN A 1 111 ? 12.285 17.585 34.409 1.00 41.38 111 GLN A N 1
ATOM 855 C CA . GLN A 1 111 ? 12.122 16.941 33.099 1.00 41.38 111 GLN A CA 1
ATOM 856 C C . GLN A 1 111 ? 12.057 15.414 33.166 1.00 41.38 111 GLN A C 1
ATOM 858 O O . GLN A 1 111 ? 11.323 14.820 32.379 1.00 41.38 111 GLN A O 1
ATOM 863 N N . ASP A 1 112 ? 12.754 14.757 34.092 1.00 37.56 112 ASP A N 1
ATOM 864 C CA . ASP A 1 112 ? 12.730 13.289 34.180 1.00 37.56 112 ASP A CA 1
ATOM 865 C C . ASP A 1 112 ? 11.417 12.767 34.793 1.00 37.56 112 ASP A C 1
ATOM 867 O O . ASP A 1 112 ? 10.828 11.794 34.311 1.00 37.56 112 ASP A O 1
ATOM 871 N N . LEU A 1 113 ? 10.863 13.485 35.775 1.00 37.88 113 LEU A N 1
ATOM 872 C CA . LEU A 1 113 ? 9.538 13.208 36.345 1.00 37.88 113 LEU A CA 1
ATOM 873 C C . LEU A 1 113 ? 8.392 13.627 35.403 1.00 37.88 113 LEU A C 1
ATOM 875 O O . LEU A 1 113 ? 7.404 12.901 35.277 1.00 37.88 113 LEU A O 1
ATOM 879 N N . PHE A 1 114 ? 8.523 14.749 34.681 1.00 34.69 114 PHE A N 1
ATOM 880 C CA . PHE A 1 114 ? 7.540 15.151 33.666 1.00 34.69 114 PHE A CA 1
ATOM 881 C C . PHE A 1 114 ? 7.570 14.259 32.424 1.00 34.69 114 PHE A C 1
ATOM 883 O O . PHE A 1 114 ? 6.509 13.947 31.893 1.00 34.69 114 PHE A O 1
ATOM 890 N N . SER A 1 115 ? 8.743 13.814 31.965 1.00 46.81 115 SER A N 1
ATOM 891 C CA . SER A 1 115 ? 8.873 12.982 30.764 1.00 46.81 115 SER A CA 1
ATOM 892 C C . SER A 1 115 ? 8.459 11.533 31.007 1.00 46.81 115 SER A C 1
ATOM 894 O O . SER A 1 115 ? 7.868 10.921 30.121 1.00 46.81 115 SER A O 1
ATOM 896 N N . SER A 1 116 ? 8.682 10.991 32.206 1.00 40.62 116 SER A N 1
ATOM 897 C CA . SER A 1 116 ? 8.136 9.691 32.607 1.00 40.62 116 SER A CA 1
ATOM 898 C C . SER A 1 116 ? 6.613 9.748 32.760 1.00 40.62 116 SER A C 1
ATOM 900 O O . SER A 1 116 ? 5.926 8.892 32.205 1.00 40.62 116 SER A O 1
ATOM 902 N N . ALA A 1 117 ? 6.062 10.806 33.368 1.00 42.25 117 ALA A N 1
ATOM 903 C CA . ALA A 1 117 ? 4.617 11.028 33.440 1.00 42.25 117 ALA A CA 1
ATOM 904 C C . ALA A 1 117 ? 3.976 11.327 32.067 1.00 42.25 117 ALA A C 1
ATOM 906 O O . ALA A 1 117 ? 2.866 10.875 31.805 1.00 42.25 117 ALA A O 1
ATOM 907 N N . GLN A 1 118 ? 4.653 12.043 31.160 1.00 42.00 118 GLN A N 1
ATOM 908 C CA . GLN A 1 118 ? 4.186 12.284 29.786 1.00 42.00 118 GLN A CA 1
ATOM 909 C C . GLN A 1 118 ? 4.307 11.046 28.901 1.00 42.00 118 GLN A C 1
ATOM 911 O O . GLN A 1 118 ? 3.418 10.831 28.091 1.00 42.00 118 GLN A O 1
ATOM 916 N N . ARG A 1 119 ? 5.334 10.201 29.061 1.00 43.38 119 ARG A N 1
ATOM 917 C CA . ARG A 1 119 ? 5.409 8.897 28.374 1.00 43.38 119 ARG A CA 1
ATOM 918 C C . ARG A 1 119 ? 4.372 7.915 28.913 1.00 43.38 119 ARG A C 1
ATOM 920 O O . ARG A 1 119 ? 3.791 7.176 28.132 1.00 43.38 119 ARG A O 1
ATOM 927 N N . GLN A 1 120 ? 4.095 7.936 30.217 1.00 44.66 120 GLN A N 1
ATOM 928 C CA . GLN A 1 120 ? 3.014 7.150 30.819 1.00 44.66 120 GLN A CA 1
ATOM 929 C C . GLN A 1 120 ? 1.629 7.652 30.383 1.00 44.66 120 GLN A C 1
ATOM 931 O O . GLN A 1 120 ? 0.778 6.830 30.067 1.00 44.66 120 GLN A O 1
ATOM 936 N N . ARG A 1 121 ? 1.413 8.973 30.263 1.00 46.31 121 ARG A N 1
ATOM 937 C CA . ARG A 1 121 ? 0.183 9.552 29.679 1.00 46.31 121 ARG A CA 1
ATOM 938 C C . ARG A 1 121 ? 0.075 9.337 28.164 1.00 46.31 121 ARG A C 1
ATOM 940 O O . ARG A 1 121 ? -1.026 9.150 27.672 1.00 46.31 121 ARG A O 1
ATOM 947 N N . ALA A 1 122 ? 1.191 9.318 27.432 1.00 51.38 122 ALA A N 1
ATOM 948 C CA . ALA A 1 122 ? 1.239 9.010 25.995 1.00 51.38 122 ALA A CA 1
ATOM 949 C C . ALA A 1 122 ? 1.004 7.520 25.680 1.00 51.38 122 ALA A C 1
ATOM 951 O O . ALA A 1 122 ? 0.859 7.159 24.516 1.00 51.38 122 ALA A O 1
ATOM 952 N N . CYS A 1 123 ? 0.954 6.671 26.709 1.00 64.38 123 CYS A N 1
ATOM 953 C CA . CYS A 1 123 ? 0.641 5.248 26.614 1.00 64.38 123 CYS A CA 1
ATOM 954 C C . CYS A 1 123 ? -0.648 4.875 27.360 1.00 64.38 123 CYS A C 1
ATOM 956 O O . CYS A 1 123 ? -0.917 3.684 27.498 1.00 64.38 123 CYS A O 1
ATOM 958 N N . ASP A 1 124 ? -1.429 5.845 27.853 1.00 82.00 124 ASP A N 1
ATOM 959 C CA . ASP A 1 124 ? -2.756 5.552 28.395 1.00 82.00 124 ASP A CA 1
ATOM 960 C C . ASP A 1 124 ? -3.685 5.184 27.225 1.00 82.00 124 ASP A C 1
ATOM 962 O O . ASP A 1 124 ? -3.962 6.045 26.378 1.00 82.00 124 ASP A O 1
ATOM 966 N N . PRO A 1 125 ? -4.168 3.927 27.144 1.00 86.25 125 PRO A N 1
ATOM 967 C CA . PRO A 1 125 ? -5.024 3.496 26.047 1.00 86.25 125 PRO A CA 1
ATOM 968 C C . PRO A 1 125 ? -6.285 4.356 25.927 1.00 86.25 125 PRO A C 1
ATOM 970 O O . PRO A 1 125 ? -6.702 4.663 24.815 1.00 86.25 125 PRO A O 1
ATOM 973 N N . HIS A 1 126 ? -6.848 4.820 27.048 1.00 89.19 126 HIS A N 1
ATOM 974 C CA . HIS A 1 126 ? -8.076 5.612 27.037 1.00 89.19 126 HIS A CA 1
ATOM 975 C C . HIS A 1 126 ? -7.865 6.989 26.394 1.00 89.19 126 HIS A C 1
ATOM 977 O O . HIS A 1 126 ? -8.682 7.431 25.589 1.00 89.19 126 HIS A O 1
ATOM 983 N N . LEU A 1 127 ? -6.748 7.659 26.702 1.00 91.00 127 LEU A N 1
ATOM 984 C CA . LEU A 1 127 ? -6.413 8.955 26.099 1.00 91.00 127 LEU A CA 1
ATOM 985 C C . LEU A 1 127 ? -6.121 8.822 24.601 1.00 91.00 127 LEU A C 1
ATOM 987 O O . LEU A 1 127 ? -6.520 9.681 23.815 1.00 91.00 127 LEU A O 1
ATOM 991 N N . LEU A 1 128 ? -5.451 7.740 24.195 1.00 92.00 128 LEU A N 1
ATOM 992 C CA . LEU A 1 128 ? -5.206 7.445 22.783 1.00 92.00 128 LEU A CA 1
ATOM 993 C C . LEU A 1 128 ? -6.516 7.169 22.033 1.00 92.00 128 LEU A C 1
ATOM 995 O O . LEU A 1 128 ? -6.681 7.631 20.904 1.00 92.00 128 LEU A O 1
ATOM 999 N N . GLU A 1 129 ? -7.460 6.459 22.653 1.00 93.12 129 GLU A N 1
ATOM 1000 C CA . GLU A 1 129 ? -8.781 6.215 22.073 1.00 93.12 129 GLU A CA 1
ATOM 1001 C C . GLU A 1 129 ? -9.574 7.516 21.881 1.00 93.12 129 GLU A C 1
ATOM 1003 O O . GLU A 1 129 ? -10.055 7.775 20.776 1.00 93.12 129 GLU A O 1
ATOM 1008 N N . GLU A 1 130 ? -9.638 8.379 22.900 1.00 93.62 130 GLU A N 1
ATOM 1009 C CA . GLU A 1 130 ? -10.283 9.698 22.796 1.00 93.62 130 GLU A CA 1
ATOM 1010 C C . GLU A 1 130 ? -9.624 10.582 21.728 1.00 93.62 130 GLU A C 1
ATOM 1012 O O . GLU A 1 130 ? -10.305 11.276 20.966 1.00 93.62 130 GLU A O 1
ATOM 1017 N N . GLN A 1 131 ? -8.292 10.548 21.632 1.00 93.94 131 GLN A N 1
ATOM 1018 C CA . GLN A 1 131 ? -7.559 11.309 20.627 1.00 93.94 131 GLN A CA 1
ATOM 1019 C C . GLN A 1 131 ? -7.854 10.808 19.207 1.00 93.94 131 GLN A C 1
ATOM 1021 O O . GLN A 1 131 ? -8.028 11.625 18.298 1.00 93.94 131 GLN A O 1
ATOM 1026 N N . ALA A 1 132 ? -7.934 9.489 19.004 1.00 94.62 132 ALA A N 1
ATOM 1027 C CA . ALA A 1 132 ? -8.312 8.905 17.719 1.00 94.62 132 ALA A CA 1
ATOM 1028 C C . ALA A 1 132 ? -9.721 9.352 17.299 1.00 94.62 132 ALA A C 1
ATOM 1030 O O . ALA A 1 132 ? -9.907 9.778 16.158 1.00 94.62 132 ALA A O 1
ATOM 1031 N N . GLU A 1 133 ? -10.685 9.336 18.223 1.00 94.81 133 GLU A N 1
ATOM 1032 C CA . GLU A 1 133 ? -12.051 9.803 17.964 1.00 94.81 133 GLU A CA 1
ATOM 1033 C C . GLU A 1 133 ? -12.098 11.278 17.574 1.00 94.81 133 GLU A C 1
ATOM 1035 O O . GLU A 1 133 ? -12.695 11.637 16.558 1.00 94.81 133 GLU A O 1
ATOM 1040 N N . LEU A 1 134 ? -11.438 12.142 18.350 1.00 94.38 134 LEU A N 1
ATOM 1041 C CA . LEU A 1 134 ? -11.418 13.577 18.084 1.00 94.38 134 LEU A CA 1
ATOM 1042 C C . LEU A 1 134 ? -10.807 13.878 16.710 1.00 94.38 134 LEU A C 1
ATOM 1044 O O . LEU A 1 134 ? -11.362 14.659 15.934 1.00 94.38 134 LEU A O 1
ATOM 1048 N N . LEU A 1 135 ? -9.680 13.240 16.386 1.00 94.56 135 LEU A N 1
ATOM 1049 C CA . LEU A 1 135 ? -9.026 13.400 15.090 1.00 94.56 135 LEU A CA 1
ATOM 1050 C C . LEU A 1 135 ? -9.924 12.911 13.952 1.00 94.56 135 LEU A C 1
ATOM 1052 O O . LEU A 1 135 ? -10.037 13.597 12.934 1.00 94.56 135 LEU A O 1
ATOM 1056 N N . MET A 1 136 ? -10.612 11.781 14.123 1.00 94.38 136 MET A N 1
ATOM 1057 C CA . MET A 1 136 ? -11.559 11.290 13.123 1.00 94.38 136 MET A CA 1
ATOM 1058 C C . MET A 1 136 ? -12.741 12.237 12.915 1.00 94.38 136 MET A C 1
ATOM 1060 O O . MET A 1 136 ? -13.101 12.494 11.767 1.00 94.38 136 MET A O 1
ATOM 1064 N N . GLN A 1 137 ? -13.282 12.841 13.974 1.00 91.75 137 GLN A N 1
ATOM 1065 C CA . GLN A 1 137 ? -14.337 13.853 13.859 1.00 91.75 137 GLN A CA 1
ATOM 1066 C C . GLN A 1 137 ? -13.857 15.104 13.110 1.00 91.75 137 GLN A C 1
ATOM 1068 O O . GLN A 1 137 ? -14.560 15.625 12.240 1.00 91.75 137 GLN A O 1
ATOM 1073 N N . VAL A 1 138 ? -12.638 15.577 13.388 1.00 91.50 138 VAL A N 1
ATOM 1074 C CA . VAL A 1 138 ? -12.022 16.696 12.652 1.00 91.50 138 VAL A CA 1
ATOM 1075 C C . VAL A 1 138 ? -11.857 16.350 11.166 1.00 91.50 138 VAL A C 1
ATOM 1077 O O . VAL A 1 138 ? -12.147 17.177 10.298 1.00 91.50 138 VAL A O 1
ATOM 1080 N N . LEU A 1 139 ? -11.445 15.119 10.858 1.00 91.25 139 LEU A N 1
ATOM 1081 C CA . LEU A 1 139 ? -11.283 14.616 9.492 1.00 91.25 139 LEU A CA 1
ATOM 1082 C C . LEU A 1 139 ? -12.623 14.428 8.759 1.00 91.25 139 LEU A C 1
ATOM 1084 O O . LEU A 1 139 ? -12.717 14.708 7.570 1.00 91.25 139 LEU A O 1
ATOM 1088 N N . GLN A 1 140 ? -13.690 14.019 9.439 1.00 89.31 140 GLN A N 1
ATOM 1089 C CA . GLN A 1 140 ? -15.032 14.006 8.847 1.00 89.31 140 GLN A CA 1
ATOM 1090 C C . GLN A 1 140 ? -15.505 15.427 8.517 1.00 89.31 140 GLN A C 1
ATOM 1092 O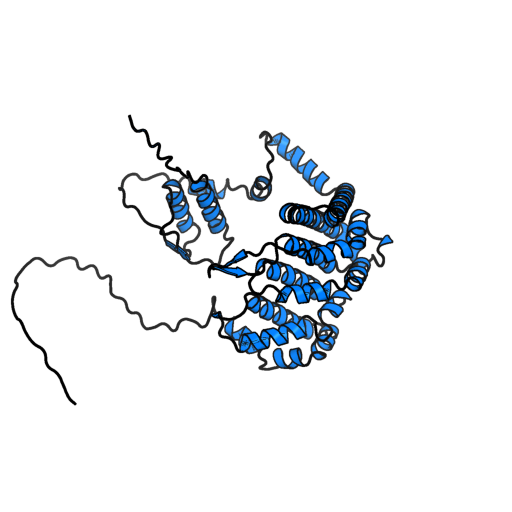 O . GLN A 1 140 ? -16.069 15.674 7.450 1.00 89.31 140 GLN A O 1
ATOM 1097 N N . GLN A 1 141 ? -15.246 16.391 9.404 1.00 84.50 141 GLN A N 1
ATOM 1098 C CA . GLN A 1 141 ? -15.618 17.785 9.169 1.00 84.50 141 GLN A CA 1
ATOM 1099 C C . GLN A 1 141 ? -14.830 18.410 8.013 1.00 84.50 141 GLN A C 1
ATOM 1101 O O . GLN A 1 141 ? -15.385 19.237 7.289 1.00 84.50 141 GLN A O 1
ATOM 1106 N N . SER A 1 142 ? -13.580 18.001 7.782 1.00 79.38 142 SER A N 1
ATOM 1107 C CA . SER A 1 142 ? -12.781 18.487 6.647 1.00 79.38 142 SER A CA 1
ATOM 1108 C C . SER A 1 142 ? -13.312 18.027 5.285 1.00 79.38 142 SER A C 1
ATOM 1110 O O . SER A 1 142 ? -13.044 18.676 4.279 1.00 79.38 142 SER A O 1
ATOM 1112 N N . ALA A 1 143 ? -14.140 16.978 5.237 1.00 63.25 143 ALA A N 1
ATOM 1113 C CA . ALA A 1 143 ? -14.869 16.607 4.023 1.00 63.25 143 ALA A CA 1
ATOM 1114 C C . ALA A 1 143 ? -15.999 17.602 3.672 1.00 63.25 143 ALA A C 1
ATOM 1116 O O . ALA A 1 143 ? -16.497 17.593 2.548 1.00 63.25 143 ALA A O 1
ATOM 1117 N N . THR A 1 144 ? -16.405 18.462 4.616 1.00 66.12 144 THR A N 1
ATOM 1118 C CA . THR A 1 144 ? -17.500 19.442 4.446 1.00 66.12 144 THR A CA 1
ATOM 1119 C C . THR A 1 144 ? -17.044 20.901 4.525 1.00 66.12 144 THR A C 1
ATOM 1121 O O . THR A 1 144 ? -17.687 21.777 3.950 1.00 66.12 144 THR A O 1
ATOM 1124 N N . LYS A 1 145 ? -15.930 21.179 5.210 1.00 65.19 145 LYS A N 1
ATOM 1125 C CA . LYS A 1 145 ? -15.315 22.508 5.340 1.00 65.19 145 LYS A CA 1
ATOM 1126 C C . LYS A 1 145 ? -14.019 22.565 4.534 1.00 65.19 145 LYS A C 1
ATOM 1128 O O . LYS A 1 145 ? -13.283 21.587 4.492 1.00 65.19 145 LYS A O 1
ATOM 1133 N N . SER A 1 146 ? -13.698 23.717 3.942 1.00 68.00 146 SER A N 1
ATOM 1134 C CA . SER A 1 146 ? -12.451 23.914 3.189 1.00 68.00 146 SER A CA 1
ATOM 1135 C C . SER A 1 146 ? -11.226 23.933 4.119 1.00 68.00 146 SER A C 1
ATOM 1137 O O . SER A 1 146 ? -10.743 24.998 4.500 1.00 68.00 146 SER A O 1
ATOM 1139 N N . MET A 1 147 ? -10.740 22.759 4.516 1.00 79.25 147 MET A N 1
ATOM 1140 C CA . MET A 1 147 ? -9.466 22.598 5.220 1.00 79.25 147 MET A CA 1
ATOM 1141 C C . MET A 1 147 ? -8.311 22.649 4.217 1.00 79.25 147 MET A C 1
ATOM 1143 O O . MET A 1 147 ? -8.425 22.126 3.104 1.00 79.25 147 MET A O 1
ATOM 1147 N N . SER A 1 148 ? -7.184 23.258 4.592 1.00 81.00 148 SER A N 1
ATOM 1148 C CA . SER A 1 148 ? -6.011 23.261 3.718 1.00 81.00 148 SER A CA 1
ATOM 1149 C C . SER A 1 148 ? -5.387 21.854 3.618 1.00 81.00 148 SER A C 1
ATOM 1151 O O . SER A 1 148 ? -5.430 21.079 4.580 1.00 81.00 148 SER A O 1
ATOM 1153 N N . PRO A 1 149 ? -4.731 21.498 2.494 1.00 78.62 149 PRO A N 1
ATOM 1154 C CA . PRO A 1 149 ? -4.039 20.211 2.369 1.00 78.62 149 PRO A CA 1
ATOM 1155 C C . PRO A 1 149 ? -2.951 19.976 3.431 1.00 78.62 149 PRO A C 1
ATOM 1157 O O . PRO A 1 149 ? -2.665 18.829 3.777 1.00 78.62 149 PRO A O 1
ATOM 1160 N N . ALA A 1 150 ? -2.341 21.046 3.953 1.00 81.81 150 ALA A N 1
ATOM 1161 C CA . ALA A 1 150 ? -1.314 20.972 4.990 1.00 81.81 150 ALA A CA 1
ATOM 1162 C C . ALA A 1 150 ? -1.903 20.604 6.360 1.00 81.81 150 ALA A C 1
ATOM 1164 O O . ALA A 1 150 ? -1.388 19.705 7.025 1.00 81.81 150 ALA A O 1
ATOM 1165 N N . GLU A 1 151 ? -3.010 21.240 6.750 1.00 85.44 151 GLU A N 1
ATOM 1166 C CA . GLU A 1 151 ? -3.742 20.905 7.979 1.00 85.44 151 GLU A CA 1
ATOM 1167 C C . GLU A 1 151 ? -4.293 19.482 7.914 1.00 85.44 151 GLU A C 1
ATOM 1169 O O . GLU A 1 151 ? -4.131 18.710 8.859 1.00 85.44 151 GLU A O 1
ATOM 1174 N N . LEU A 1 152 ? -4.858 19.097 6.764 1.00 87.75 152 LEU A N 1
ATOM 1175 C CA . LEU A 1 152 ? -5.337 17.739 6.536 1.00 87.75 152 LEU A CA 1
ATOM 1176 C C . LEU A 1 152 ? -4.209 16.714 6.721 1.00 87.75 152 LEU A C 1
ATOM 1178 O O . LEU A 1 152 ? -4.366 15.734 7.448 1.00 87.75 152 LEU A O 1
ATOM 1182 N N . ALA A 1 153 ? -3.048 16.956 6.105 1.00 88.19 153 ALA A N 1
ATOM 1183 C CA . ALA A 1 153 ? -1.886 16.087 6.252 1.00 88.19 153 ALA A CA 1
ATOM 1184 C C . ALA A 1 153 ? -1.366 16.037 7.700 1.00 88.19 153 ALA A C 1
ATOM 1186 O O . ALA A 1 153 ? -0.918 14.980 8.136 1.00 88.19 153 ALA A O 1
ATOM 1187 N N . SER A 1 154 ? -1.421 17.146 8.444 1.00 89.31 154 SER A N 1
ATOM 1188 C CA . SER A 1 154 ? -1.025 17.195 9.858 1.00 89.31 154 SER A CA 1
ATOM 1189 C C . SER A 1 154 ? -1.935 16.324 10.729 1.00 89.31 154 SER A C 1
ATOM 1191 O O . SER A 1 154 ? -1.445 15.445 11.437 1.00 89.31 154 SER A O 1
ATOM 1193 N N . ASN A 1 155 ? -3.255 16.481 10.598 1.00 91.81 155 ASN A N 1
ATOM 1194 C CA . ASN A 1 155 ? -4.235 15.695 11.353 1.00 91.81 155 ASN A CA 1
ATOM 1195 C C . ASN A 1 155 ? -4.133 14.194 11.040 1.00 91.81 155 ASN A C 1
ATOM 1197 O O . ASN A 1 155 ? -4.151 13.367 11.947 1.00 91.81 155 ASN A O 1
ATOM 1201 N N . LEU A 1 156 ? -3.935 13.830 9.768 1.00 93.56 156 LEU A N 1
ATOM 1202 C CA . LEU A 1 156 ? -3.724 12.435 9.362 1.00 93.56 156 LEU A CA 1
ATOM 1203 C C . LEU A 1 156 ? -2.421 11.846 9.918 1.00 93.56 156 LEU A C 1
ATOM 1205 O O . LEU A 1 156 ? -2.385 10.677 10.293 1.00 93.56 156 LEU A O 1
ATOM 1209 N N . LYS A 1 157 ? -1.342 12.636 9.987 1.00 92.12 157 LYS A N 1
ATOM 1210 C CA . LYS A 1 157 ? -0.080 12.196 10.603 1.00 92.12 157 LYS A CA 1
ATOM 1211 C C . LYS A 1 157 ? -0.243 11.957 12.101 1.00 92.12 157 LYS A C 1
ATOM 1213 O O . LYS A 1 157 ? 0.251 10.948 12.593 1.00 92.12 157 LYS A O 1
ATOM 1218 N N . GLN A 1 158 ? -0.942 12.851 12.802 1.00 92.25 158 GLN A N 1
ATOM 1219 C CA . GLN A 1 158 ? -1.252 12.668 14.221 1.00 92.25 158 GLN A CA 1
ATOM 1220 C C . GLN A 1 158 ? -2.085 11.403 14.433 1.00 92.25 158 GLN A C 1
ATOM 1222 O O . GLN A 1 158 ? -1.731 10.580 15.274 1.00 92.25 158 GLN A O 1
ATOM 1227 N N . LEU A 1 159 ? -3.108 11.188 13.599 1.00 94.88 159 LEU A N 1
ATOM 1228 C CA . LEU A 1 159 ? -3.924 9.980 13.652 1.00 94.88 159 LEU A CA 1
ATOM 1229 C C . LEU A 1 159 ? -3.084 8.717 13.432 1.00 94.88 159 LEU A C 1
ATOM 1231 O O . LEU A 1 159 ? -3.224 7.758 14.180 1.00 94.88 159 LEU A O 1
ATOM 1235 N N . GLY A 1 160 ? -2.177 8.721 12.451 1.00 92.38 160 GLY A N 1
ATOM 1236 C CA . GLY A 1 160 ? -1.268 7.597 12.212 1.00 92.38 160 GLY A CA 1
ATOM 1237 C C . GLY A 1 160 ? -0.303 7.332 13.376 1.00 92.38 160 GLY A C 1
ATOM 1238 O O . GLY A 1 160 ? 0.074 6.185 13.619 1.00 92.38 160 GLY A O 1
ATOM 1239 N N . GLY A 1 161 ? 0.093 8.370 14.119 1.00 91.44 161 GLY A N 1
ATOM 1240 C CA . GLY A 1 161 ? 0.865 8.227 15.355 1.00 91.44 161 GLY A CA 1
ATOM 1241 C C . GLY A 1 161 ? 0.058 7.518 16.442 1.00 91.44 161 GLY A C 1
ATOM 1242 O O . GLY A 1 161 ? 0.490 6.488 16.955 1.00 91.44 161 GLY A O 1
ATOM 1243 N N . VAL A 1 162 ? -1.151 8.013 16.718 1.00 93.00 162 VAL A N 1
ATOM 1244 C CA . VAL A 1 162 ? -2.083 7.417 17.692 1.00 93.00 162 VAL A CA 1
ATOM 1245 C C . VAL A 1 162 ? -2.407 5.967 17.333 1.00 93.00 162 VAL A C 1
ATOM 1247 O O . VAL A 1 162 ? -2.314 5.077 18.176 1.00 93.00 162 VAL A O 1
ATOM 1250 N N . LEU A 1 163 ? -2.712 5.707 16.060 1.00 94.44 163 LEU A N 1
ATOM 1251 C CA . LEU A 1 163 ? -3.059 4.380 15.567 1.00 94.44 163 LEU A CA 1
ATOM 1252 C C . LEU A 1 163 ? -1.903 3.384 15.718 1.00 94.44 163 LEU A C 1
ATOM 1254 O O . LEU A 1 163 ? -2.140 2.233 16.071 1.00 94.44 163 LEU A O 1
ATOM 1258 N N . THR A 1 164 ? -0.655 3.821 15.517 1.00 92.25 164 THR A N 1
ATOM 1259 C CA . THR A 1 164 ? 0.525 2.971 15.756 1.00 92.25 164 THR A CA 1
ATOM 1260 C C . THR A 1 164 ? 0.563 2.481 17.202 1.00 92.25 164 THR A C 1
ATOM 1262 O O . THR A 1 164 ? 0.774 1.295 17.441 1.00 92.25 164 THR A O 1
ATOM 1265 N N . HIS A 1 165 ? 0.320 3.376 18.162 1.00 90.69 165 HIS A N 1
ATOM 1266 C CA . HIS A 1 165 ? 0.312 3.019 19.578 1.00 90.69 165 HIS A CA 1
ATOM 1267 C C . HIS A 1 165 ? -0.876 2.125 19.943 1.00 90.69 165 HIS A C 1
ATOM 1269 O O . HIS A 1 165 ? -0.675 1.113 20.609 1.00 90.69 165 HIS A O 1
ATOM 1275 N N . LEU A 1 166 ? -2.086 2.435 19.463 1.00 92.38 166 LEU A N 1
ATOM 1276 C CA . LEU A 1 166 ? -3.271 1.605 19.710 1.00 92.38 166 LEU A CA 1
ATOM 1277 C C . LEU A 1 166 ? -3.106 0.182 19.159 1.00 92.38 166 LEU A C 1
ATOM 1279 O O . LEU A 1 166 ? -3.415 -0.787 19.850 1.00 92.38 166 LEU A O 1
ATOM 1283 N N . LEU A 1 167 ? -2.589 0.036 17.935 1.00 92.25 167 LEU A N 1
ATOM 1284 C CA . LEU A 1 167 ? -2.350 -1.280 17.339 1.00 92.25 167 LEU A CA 1
ATOM 1285 C C . LEU A 1 167 ? -1.270 -2.069 18.089 1.00 92.25 167 LEU A C 1
ATOM 1287 O O . LEU A 1 167 ? -1.418 -3.279 18.232 1.00 92.25 167 LEU A O 1
ATOM 1291 N N . GLU A 1 168 ? -0.223 -1.412 18.598 1.00 91.81 168 GLU A N 1
ATOM 1292 C CA . GLU A 1 168 ? 0.813 -2.092 19.384 1.00 91.81 168 GLU A CA 1
ATOM 1293 C C . GLU A 1 168 ? 0.293 -2.524 20.763 1.00 91.81 168 GLU A C 1
ATOM 1295 O O . GLU A 1 168 ? 0.500 -3.668 21.159 1.00 91.81 168 GLU A O 1
ATOM 1300 N N . ILE A 1 169 ? -0.449 -1.658 21.467 1.00 91.50 169 ILE A N 1
ATOM 1301 C CA . ILE A 1 169 ? -1.074 -1.978 22.766 1.00 91.50 169 ILE A CA 1
ATOM 1302 C C . ILE A 1 169 ? -1.983 -3.204 22.644 1.00 91.50 169 ILE A C 1
ATOM 1304 O O . ILE A 1 169 ? -2.028 -4.054 23.533 1.00 91.50 169 ILE A O 1
ATOM 1308 N N . HIS A 1 170 ? -2.712 -3.302 21.535 1.00 92.12 170 HIS A N 1
ATOM 1309 C CA . HIS A 1 170 ? -3.679 -4.366 21.307 1.00 92.12 170 HIS A CA 1
ATOM 1310 C C . HIS A 1 170 ? -3.168 -5.513 20.439 1.00 92.12 170 HIS A C 1
ATOM 1312 O O . HIS A 1 170 ? -3.957 -6.382 20.068 1.00 92.12 170 HIS A O 1
ATOM 1318 N N . ARG A 1 171 ? -1.867 -5.557 20.141 1.00 92.06 171 ARG A N 1
ATOM 1319 C CA . ARG A 1 171 ? -1.271 -6.482 19.171 1.00 92.06 171 ARG A CA 1
ATOM 1320 C C . ARG A 1 171 ? -1.656 -7.944 19.388 1.00 92.06 171 ARG A C 1
ATOM 1322 O O . ARG A 1 171 ? -1.937 -8.647 18.423 1.00 92.06 171 ARG A O 1
ATOM 1329 N N . GLU A 1 172 ? -1.695 -8.385 20.642 1.00 92.06 172 GLU A N 1
ATOM 1330 C CA . GLU A 1 172 ? -2.042 -9.764 21.010 1.00 92.06 172 GLU A CA 1
ATOM 1331 C C . GLU A 1 172 ? -3.523 -10.095 20.773 1.00 92.06 172 GLU A C 1
ATOM 1333 O O . GLU A 1 172 ? -3.850 -11.239 20.478 1.00 92.06 172 GLU A O 1
ATOM 1338 N N . LYS A 1 173 ? -4.413 -9.097 20.848 1.00 93.19 173 LYS A N 1
ATOM 1339 C CA . LYS A 1 173 ? -5.867 -9.259 20.674 1.00 93.19 173 LYS A CA 1
ATOM 1340 C C . LYS A 1 173 ? -6.331 -9.077 19.230 1.00 93.19 173 LYS A C 1
ATOM 1342 O O . LYS A 1 173 ? -7.436 -9.495 18.897 1.00 93.19 173 LYS A O 1
ATOM 1347 N N . LEU A 1 174 ? -5.507 -8.477 18.363 1.00 92.00 174 LEU A N 1
ATOM 1348 C CA . LEU A 1 174 ? -5.848 -8.234 16.954 1.00 92.00 174 LEU A CA 1
ATOM 1349 C C . LEU A 1 174 ? -6.375 -9.482 16.219 1.00 92.00 174 LEU A C 1
ATOM 1351 O O . LEU A 1 174 ? -7.363 -9.341 15.500 1.00 92.00 174 LEU A O 1
ATOM 1355 N N . PRO A 1 175 ? -5.799 -10.692 16.384 1.00 91.06 175 PRO A N 1
ATOM 1356 C CA . PRO A 1 175 ? -6.293 -11.878 15.682 1.00 91.06 175 PRO A CA 1
ATOM 1357 C C . PRO A 1 175 ? -7.664 -12.370 16.171 1.00 91.06 175 PRO A C 1
ATOM 1359 O O . PRO A 1 175 ? -8.325 -13.124 15.462 1.00 91.06 175 PRO A O 1
ATOM 1362 N N . GLU A 1 176 ? -8.088 -11.975 17.376 1.00 92.94 176 GLU A N 1
ATOM 1363 C CA . GLU A 1 176 ? -9.316 -12.460 18.023 1.00 92.94 176 GLU A CA 1
ATOM 1364 C C . GLU A 1 176 ? -10.558 -11.649 17.629 1.00 92.94 176 GLU A C 1
ATOM 1366 O O . GLU A 1 176 ? -11.688 -12.131 17.743 1.00 92.94 176 GLU A O 1
ATOM 1371 N N . TRP A 1 177 ? -10.369 -10.412 17.165 1.00 94.25 177 TRP A N 1
ATOM 1372 C CA . TRP A 1 177 ? -11.465 -9.516 16.814 1.00 94.25 177 TRP A CA 1
ATOM 1373 C C . TRP A 1 177 ? -12.025 -9.833 15.426 1.00 94.25 177 TRP A C 1
ATOM 1375 O O . TRP A 1 177 ? -11.464 -9.472 14.390 1.00 94.25 177 TRP A O 1
ATOM 1385 N N . ALA A 1 178 ? -13.177 -10.497 15.418 1.00 91.69 178 ALA A N 1
ATOM 1386 C CA . ALA A 1 178 ? -13.912 -10.895 14.226 1.00 91.69 178 ALA A CA 1
ATOM 1387 C C . ALA A 1 178 ? -14.927 -9.839 13.756 1.00 91.69 178 ALA A C 1
ATOM 1389 O O . ALA A 1 178 ? -15.296 -9.837 12.582 1.00 91.69 178 ALA A O 1
ATOM 1390 N N . SER A 1 179 ? -15.383 -8.941 14.638 1.00 92.25 179 SER A N 1
ATOM 1391 C CA . SER A 1 179 ? -16.318 -7.862 14.290 1.00 92.25 179 SER A CA 1
ATOM 1392 C C . SER A 1 179 ? -15.903 -6.498 14.848 1.00 92.25 179 SER A C 1
ATOM 1394 O O . SER A 1 179 ? -15.177 -6.401 15.837 1.00 92.25 179 SER A O 1
ATOM 1396 N N . ALA A 1 180 ? -16.392 -5.425 14.215 1.00 90.00 180 ALA A N 1
ATOM 1397 C CA . ALA A 1 180 ? -16.088 -4.048 14.613 1.00 90.00 180 ALA A CA 1
ATOM 1398 C C . ALA A 1 180 ? -16.561 -3.706 16.037 1.00 90.00 180 ALA A C 1
ATOM 1400 O O . ALA A 1 180 ? -15.964 -2.863 16.696 1.00 90.00 180 ALA A O 1
ATOM 1401 N N . ASP A 1 181 ? -17.591 -4.389 16.543 1.00 91.62 181 ASP A N 1
ATOM 1402 C CA . ASP A 1 181 ? -18.106 -4.184 17.902 1.00 91.62 181 ASP A CA 1
ATOM 1403 C C . ASP A 1 181 ? -17.150 -4.657 19.002 1.00 91.62 181 ASP A C 1
ATOM 1405 O O . ASP A 1 181 ? -17.305 -4.264 20.155 1.00 91.62 181 ASP A O 1
ATOM 1409 N N . GLN A 1 182 ? -16.167 -5.488 18.654 1.00 93.12 182 GLN A N 1
ATOM 1410 C CA . GLN A 1 182 ? -15.136 -5.965 19.577 1.00 93.12 182 GLN A CA 1
ATOM 1411 C C . GLN A 1 182 ? -13.926 -5.025 19.640 1.00 93.12 182 GLN A C 1
ATOM 1413 O O . GLN A 1 182 ? -13.063 -5.199 20.501 1.00 93.12 182 GLN A O 1
ATOM 1418 N N . LEU A 1 183 ? -13.849 -4.050 18.727 1.00 93.94 183 LEU A N 1
ATOM 1419 C CA . LEU A 1 183 ? -12.745 -3.107 18.670 1.00 93.94 183 LEU A CA 1
ATOM 1420 C C . LEU A 1 183 ? -12.845 -2.083 19.818 1.00 93.94 183 LEU A C 1
ATOM 1422 O O . LEU A 1 183 ? -13.945 -1.624 20.139 1.00 93.94 183 LEU A O 1
ATOM 1426 N N . PRO A 1 184 ? -11.703 -1.670 20.395 1.00 93.50 184 PRO A N 1
ATOM 1427 C CA . PRO A 1 184 ? -11.620 -0.514 21.281 1.00 93.50 184 PRO A CA 1
ATOM 1428 C C . PRO A 1 184 ? -12.191 0.733 20.612 1.00 93.50 184 PRO A C 1
ATOM 1430 O O . PRO A 1 184 ? -12.138 0.859 19.387 1.00 93.50 184 PRO A O 1
ATOM 1433 N N . LYS A 1 185 ? -12.719 1.666 21.403 1.00 92.12 185 LYS A N 1
ATOM 1434 C CA . LYS A 1 185 ? -13.598 2.738 20.923 1.00 92.12 185 LYS A CA 1
ATOM 1435 C C . LYS A 1 185 ? -12.911 3.610 19.866 1.00 92.12 185 LYS A C 1
ATOM 1437 O O . LYS A 1 185 ? -13.454 3.805 18.779 1.00 92.12 185 LYS A O 1
ATOM 1442 N N . GLY A 1 186 ? -11.661 4.002 20.121 1.00 92.25 186 GLY A N 1
ATOM 1443 C CA . GLY A 1 186 ? -10.855 4.770 19.167 1.00 92.25 186 GLY A CA 1
ATOM 1444 C C . GLY A 1 186 ? -10.523 4.018 17.875 1.00 92.25 186 GLY A C 1
ATOM 1445 O O . GLY A 1 186 ? -10.590 4.595 16.791 1.00 92.25 186 GLY A O 1
ATOM 1446 N N . LEU A 1 187 ? -10.209 2.718 17.953 1.00 94.44 187 LEU A N 1
ATOM 1447 C CA . LEU A 1 187 ? -9.979 1.893 16.758 1.00 94.44 187 LEU A CA 1
ATOM 1448 C C . LEU A 1 187 ? -11.272 1.695 15.963 1.00 94.44 187 LEU A C 1
ATOM 1450 O O . LEU A 1 187 ? -11.255 1.799 14.737 1.00 94.44 187 LEU A O 1
ATOM 1454 N N . LYS A 1 188 ? -12.387 1.447 16.654 1.00 95.62 188 LYS A N 1
ATOM 1455 C CA . LYS A 1 188 ? -13.712 1.302 16.052 1.00 95.62 188 LYS A CA 1
ATOM 1456 C C . LYS A 1 188 ? -14.075 2.542 15.239 1.00 95.62 188 LYS A C 1
ATOM 1458 O O . LYS A 1 188 ? -14.381 2.407 14.058 1.00 95.62 188 LYS A O 1
ATOM 1463 N N . GLU A 1 189 ? -13.931 3.732 15.823 1.00 95.06 189 GLU A N 1
ATOM 1464 C CA . GLU A 1 189 ? -14.238 4.998 15.147 1.00 95.06 189 GLU A CA 1
ATOM 1465 C C . GLU A 1 189 ? -13.412 5.178 13.863 1.00 95.06 189 GLU A C 1
ATOM 1467 O O . GLU A 1 189 ? -13.943 5.562 12.822 1.00 95.06 189 GLU A O 1
ATOM 1472 N N . VAL A 1 190 ? -12.115 4.857 13.886 1.00 95.69 190 VAL A N 1
ATOM 1473 C CA . VAL A 1 190 ? -11.260 4.947 12.689 1.00 95.69 190 VAL A CA 1
ATOM 1474 C C . VAL A 1 190 ? -11.726 3.983 11.596 1.00 95.69 190 VAL A C 1
ATOM 1476 O O . VAL A 1 190 ? -11.821 4.362 10.425 1.00 95.69 190 VAL A O 1
ATOM 1479 N N . VAL A 1 191 ? -12.020 2.736 11.964 1.00 95.12 191 VAL A N 1
ATOM 1480 C CA . VAL A 1 191 ? -12.339 1.668 11.010 1.00 95.12 191 VAL A CA 1
ATOM 1481 C C . VAL A 1 191 ? -13.743 1.859 10.413 1.00 95.12 191 VAL A C 1
ATOM 1483 O O . VAL A 1 191 ? -13.925 1.693 9.206 1.00 95.12 191 VAL A O 1
ATOM 1486 N N . GLU A 1 192 ? -14.723 2.311 11.197 1.00 94.31 192 GLU A N 1
ATOM 1487 C CA . GLU A 1 192 ? -16.064 2.663 10.698 1.00 94.31 192 GLU A CA 1
ATOM 1488 C C . GLU A 1 192 ? -16.032 3.838 9.704 1.00 94.31 192 GLU A C 1
ATOM 1490 O O . GLU A 1 192 ? -16.895 3.962 8.831 1.00 94.31 192 GLU A O 1
ATOM 1495 N N . ASN A 1 193 ? -14.973 4.647 9.753 1.00 94.38 193 ASN A N 1
ATOM 1496 C CA . ASN A 1 193 ? -14.768 5.808 8.897 1.00 94.38 193 ASN A CA 1
ATOM 1497 C C . ASN A 1 193 ? -13.728 5.615 7.787 1.00 94.38 193 ASN A C 1
ATOM 1499 O O . ASN A 1 193 ? -13.303 6.594 7.162 1.00 94.38 193 ASN A O 1
ATOM 1503 N N . ILE A 1 194 ? -13.366 4.371 7.452 1.00 95.50 194 ILE A N 1
ATOM 1504 C CA . ILE A 1 194 ? -12.471 4.079 6.317 1.00 95.50 194 ILE A CA 1
ATOM 1505 C C . ILE A 1 194 ? -12.964 4.757 5.035 1.00 95.50 194 ILE A C 1
ATOM 1507 O O . ILE A 1 194 ? -12.157 5.303 4.286 1.00 95.50 194 ILE A O 1
ATOM 1511 N N . LYS A 1 195 ? -14.280 4.799 4.788 1.00 93.62 195 LYS A N 1
ATOM 1512 C CA . LYS A 1 195 ? -14.838 5.472 3.605 1.00 93.62 195 LYS A CA 1
ATOM 1513 C C . LYS A 1 195 ? -14.375 6.930 3.509 1.00 93.62 195 LYS A C 1
ATOM 1515 O O . LYS A 1 195 ? -13.929 7.349 2.443 1.00 93.62 195 LYS A O 1
ATOM 1520 N N . THR A 1 196 ? -14.403 7.672 4.613 1.00 92.94 196 THR A N 1
ATOM 1521 C CA . THR A 1 196 ? -13.924 9.060 4.690 1.00 92.94 196 THR A CA 1
ATOM 1522 C C . THR A 1 196 ? -12.443 9.154 4.332 1.00 92.94 196 THR A C 1
ATOM 1524 O O . THR A 1 196 ? -12.071 9.956 3.477 1.00 92.94 196 THR A O 1
ATOM 1527 N N . LEU A 1 197 ? -11.605 8.277 4.896 1.00 93.88 197 LEU A N 1
ATOM 1528 C CA . LEU A 1 197 ? -10.177 8.210 4.563 1.00 93.88 197 LEU A CA 1
ATOM 1529 C C . LEU A 1 197 ? -9.961 7.917 3.073 1.00 93.88 197 LEU A C 1
ATOM 1531 O O . LEU A 1 197 ? -9.127 8.544 2.426 1.00 93.88 197 LEU A O 1
ATOM 1535 N N . THR A 1 198 ? -10.742 7.009 2.488 1.00 93.12 198 THR A N 1
ATOM 1536 C CA . THR A 1 198 ? -10.609 6.698 1.062 1.00 93.12 198 THR A CA 1
ATOM 1537 C C . THR A 1 198 ? -11.038 7.856 0.161 1.00 93.12 198 THR A C 1
ATOM 1539 O O . THR A 1 198 ? -10.382 8.091 -0.846 1.00 93.12 198 THR A O 1
ATOM 1542 N N . LEU A 1 199 ? -12.063 8.634 0.526 1.00 91.00 199 LEU A N 1
ATOM 1543 C CA . LEU A 1 199 ? -12.446 9.846 -0.212 1.00 91.00 199 LEU A CA 1
ATOM 1544 C C . LEU A 1 199 ? -11.334 10.906 -0.182 1.00 91.00 199 LEU A C 1
ATOM 1546 O O . LEU A 1 199 ? -11.139 11.633 -1.155 1.00 91.00 199 LEU A O 1
ATOM 1550 N N . MET A 1 200 ? -10.545 10.960 0.894 1.00 90.69 200 MET A N 1
ATOM 1551 C CA . MET A 1 200 ? -9.395 11.866 0.982 1.00 90.69 200 MET A CA 1
ATOM 1552 C C . MET A 1 200 ? -8.277 11.523 -0.010 1.00 90.69 200 MET A C 1
ATOM 1554 O O . MET A 1 200 ? -7.499 12.408 -0.369 1.00 90.69 200 MET A O 1
ATOM 1558 N N . LEU A 1 201 ? -8.207 10.280 -0.507 1.00 91.06 201 LEU A N 1
ATOM 1559 C CA . LEU A 1 201 ? -7.292 9.918 -1.597 1.00 91.06 201 LEU A CA 1
ATOM 1560 C C . LEU A 1 201 ? -7.672 10.587 -2.924 1.00 91.06 201 LEU A C 1
ATOM 1562 O O . LEU A 1 201 ? -6.811 10.743 -3.789 1.00 91.06 201 LEU A O 1
ATOM 1566 N N . ASP A 1 202 ? -8.923 11.013 -3.095 1.00 88.38 202 ASP A N 1
ATOM 1567 C CA . ASP A 1 202 ? -9.398 11.623 -4.341 1.00 88.38 202 ASP A CA 1
ATOM 1568 C C . ASP A 1 202 ? -9.258 13.151 -4.336 1.00 88.38 202 ASP A C 1
ATOM 1570 O O . ASP A 1 202 ? -9.304 13.782 -5.391 1.00 88.38 202 ASP A O 1
ATOM 1574 N N . LEU A 1 203 ? -9.002 13.758 -3.170 1.00 86.88 203 LEU A N 1
ATOM 1575 C CA . LEU A 1 203 ? -8.853 15.208 -3.040 1.00 86.88 203 LEU A CA 1
ATOM 1576 C C . LEU A 1 203 ? -7.680 15.727 -3.885 1.00 86.88 203 LEU A C 1
ATOM 1578 O O . LEU A 1 203 ? -6.565 15.208 -3.757 1.00 86.88 203 LEU A O 1
ATOM 1582 N N . PRO A 1 204 ? -7.877 16.750 -4.735 1.00 83.75 204 PRO A N 1
ATOM 1583 C CA . PRO A 1 204 ? -6.829 17.248 -5.620 1.00 83.75 204 PRO A CA 1
ATOM 1584 C C . PRO A 1 204 ? -5.623 17.764 -4.824 1.00 83.75 204 PRO A C 1
ATOM 1586 O O . PRO A 1 204 ? -5.760 18.320 -3.737 1.00 83.75 204 PRO A O 1
ATOM 1589 N N . ALA A 1 205 ? -4.425 17.574 -5.376 1.00 85.50 205 ALA A N 1
ATOM 1590 C CA . ALA A 1 205 ? -3.207 18.198 -4.866 1.00 85.50 205 ALA A CA 1
ATOM 1591 C C . ALA A 1 205 ? -2.777 19.303 -5.827 1.00 85.50 205 ALA A C 1
ATOM 1593 O O . ALA A 1 205 ? -2.954 19.161 -7.039 1.00 85.50 205 ALA A O 1
ATOM 1594 N N . ALA A 1 206 ? -2.164 20.361 -5.296 1.00 81.81 206 ALA A N 1
ATOM 1595 C CA . ALA A 1 206 ? -1.517 21.350 -6.143 1.00 81.81 206 ALA A CA 1
ATOM 1596 C C . ALA A 1 206 ? -0.402 20.666 -6.960 1.00 81.81 206 ALA A C 1
ATOM 1598 O O . ALA A 1 206 ? 0.406 19.929 -6.377 1.00 81.81 206 ALA A O 1
ATOM 1599 N N . PRO A 1 207 ? -0.363 20.865 -8.286 1.00 81.62 207 PRO A N 1
ATOM 1600 C CA . PRO A 1 207 ? 0.724 20.365 -9.112 1.00 81.62 207 PRO A CA 1
ATOM 1601 C C . PRO A 1 207 ? 2.049 21.000 -8.686 1.00 81.62 207 PRO A C 1
ATOM 1603 O O . PRO A 1 207 ? 2.088 22.025 -8.003 1.00 81.62 207 PRO A O 1
ATOM 1606 N N . HIS A 1 208 ? 3.149 20.364 -9.070 1.00 76.25 208 HIS A N 1
ATOM 1607 C CA . HIS A 1 208 ? 4.487 20.866 -8.783 1.00 76.25 208 HIS A CA 1
ATOM 1608 C C . HIS A 1 208 ? 5.245 21.109 -10.082 1.00 76.25 208 HIS A C 1
ATOM 1610 O O . HIS A 1 208 ? 5.017 20.435 -11.088 1.00 76.25 208 HIS A O 1
ATOM 1616 N N . GLN A 1 209 ? 6.155 22.077 -10.058 1.00 79.62 209 GLN A N 1
ATOM 1617 C CA . GLN A 1 209 ? 7.030 22.335 -11.188 1.00 79.62 209 GLN A CA 1
ATOM 1618 C C . GLN A 1 209 ? 8.269 21.447 -11.073 1.00 79.62 209 GLN A C 1
ATOM 1620 O O . GLN A 1 209 ? 9.004 21.510 -10.086 1.00 79.62 209 GLN A O 1
ATOM 1625 N N . SER A 1 210 ? 8.492 20.604 -12.078 1.00 75.25 210 SER A N 1
ATOM 1626 C CA . SER A 1 210 ? 9.666 19.742 -12.142 1.00 75.25 210 SER A CA 1
ATOM 1627 C C . SER A 1 210 ? 10.933 20.560 -12.430 1.00 75.25 210 SER A C 1
ATOM 1629 O O . SER A 1 210 ? 10.881 21.695 -12.915 1.00 75.25 210 SER A O 1
ATOM 1631 N N . GLN A 1 211 ? 12.108 19.954 -12.231 1.00 72.19 211 GLN A N 1
ATOM 1632 C CA . GLN A 1 211 ? 13.392 20.548 -12.640 1.00 72.19 211 GLN A CA 1
ATOM 1633 C C . GLN A 1 211 ? 13.465 20.840 -14.150 1.00 72.19 211 GLN A C 1
ATOM 1635 O O . GLN A 1 211 ? 14.219 21.710 -14.581 1.00 72.19 211 GLN A O 1
ATOM 1640 N N . ARG A 1 212 ? 12.651 20.150 -14.960 1.00 73.38 212 ARG A N 1
ATOM 1641 C CA . ARG A 1 212 ? 12.526 20.366 -16.410 1.00 73.38 212 ARG A CA 1
ATOM 1642 C C . ARG A 1 212 ? 11.547 21.492 -16.753 1.00 73.38 212 ARG A C 1
ATOM 1644 O O . ARG A 1 212 ? 11.233 21.685 -17.922 1.00 73.38 212 ARG A O 1
ATOM 1651 N N . ARG A 1 213 ? 11.071 22.230 -15.741 1.00 76.31 213 ARG A N 1
ATOM 1652 C CA . ARG A 1 213 ? 10.064 23.296 -15.843 1.00 76.31 213 ARG A CA 1
ATOM 1653 C C . ARG A 1 213 ? 8.731 22.821 -16.426 1.00 76.31 213 ARG A C 1
ATOM 1655 O O . ARG A 1 213 ? 7.964 23.634 -16.932 1.00 76.31 213 ARG A O 1
ATOM 1662 N N . THR A 1 214 ? 8.450 21.524 -16.329 1.00 78.44 214 THR A N 1
ATOM 1663 C CA . THR A 1 214 ? 7.157 20.934 -16.675 1.00 78.44 214 THR A CA 1
ATOM 1664 C C . THR A 1 214 ? 6.279 20.884 -15.435 1.00 78.44 214 THR A C 1
ATOM 1666 O O . THR A 1 214 ? 6.751 20.557 -14.347 1.00 78.44 214 THR A O 1
ATOM 1669 N N . GLU A 1 215 ? 5.009 21.237 -15.587 1.00 81.06 215 GLU A N 1
ATOM 1670 C CA . GLU A 1 215 ? 4.025 21.077 -14.524 1.00 81.06 215 GLU A CA 1
ATOM 1671 C C . GLU A 1 215 ? 3.617 19.605 -14.453 1.00 81.06 215 GLU A C 1
ATOM 1673 O O . GLU A 1 215 ? 3.170 19.021 -15.441 1.00 81.06 215 GLU A O 1
ATOM 1678 N N . GLU A 1 216 ? 3.832 18.986 -13.297 1.00 78.69 216 GLU A N 1
ATOM 1679 C CA . GLU A 1 216 ? 3.573 17.569 -13.085 1.00 78.69 216 GLU A CA 1
ATOM 1680 C C . GLU A 1 216 ? 2.578 17.361 -11.946 1.00 78.69 216 GLU A C 1
ATOM 1682 O O . GLU A 1 216 ? 2.612 18.032 -10.904 1.00 78.69 216 GLU A O 1
ATOM 1687 N N . ALA A 1 217 ? 1.694 16.379 -12.139 1.00 83.19 217 ALA A N 1
ATOM 1688 C CA . ALA A 1 217 ? 0.731 15.978 -11.128 1.00 83.19 217 ALA A CA 1
ATOM 1689 C C . ALA A 1 217 ? 1.459 15.572 -9.839 1.00 83.19 217 ALA A C 1
ATOM 1691 O O . ALA A 1 217 ? 2.371 14.744 -9.842 1.00 83.19 217 ALA A O 1
ATOM 1692 N N . SER A 1 218 ? 1.044 16.163 -8.722 1.00 85.25 218 SER A N 1
ATOM 1693 C CA . SER A 1 218 ? 1.572 15.836 -7.401 1.00 85.25 218 SER A CA 1
ATOM 1694 C C . SER A 1 218 ? 0.654 14.843 -6.701 1.00 85.25 218 SER A C 1
ATOM 1696 O O . SER A 1 218 ? -0.569 14.964 -6.763 1.00 85.25 218 SER A O 1
ATOM 1698 N N . ALA A 1 219 ? 1.235 13.897 -5.965 1.00 86.06 219 ALA A N 1
ATOM 1699 C CA . ALA A 1 219 ? 0.462 13.060 -5.053 1.00 86.06 219 ALA A CA 1
ATOM 1700 C C . ALA A 1 219 ? -0.135 13.888 -3.897 1.00 86.06 219 ALA A C 1
ATOM 1702 O O . ALA A 1 219 ? -1.232 13.594 -3.431 1.00 86.06 219 ALA A O 1
ATOM 1703 N N . GLY A 1 220 ? 0.549 14.949 -3.458 1.00 88.12 220 GLY A N 1
ATOM 1704 C CA . GLY A 1 220 ? 0.187 15.709 -2.261 1.00 88.12 220 GLY A CA 1
ATOM 1705 C C . GLY A 1 220 ? 0.525 14.983 -0.953 1.00 88.12 220 GLY A C 1
ATOM 1706 O O . GLY A 1 220 ? 0.520 13.754 -0.866 1.00 88.12 220 GLY A O 1
ATOM 1707 N N . LEU A 1 221 ? 0.830 15.759 0.091 1.00 88.25 221 LEU A N 1
ATOM 1708 C CA . LEU A 1 221 ? 1.192 15.221 1.409 1.00 88.25 221 LEU A CA 1
ATOM 1709 C C . LEU A 1 221 ? 0.027 14.496 2.091 1.00 88.25 221 LEU A C 1
ATOM 1711 O O . LEU A 1 221 ? 0.256 13.537 2.828 1.00 88.25 221 LEU A O 1
ATOM 1715 N N . HIS A 1 222 ? -1.211 14.927 1.836 1.00 88.62 222 HIS A N 1
ATOM 1716 C CA . HIS A 1 222 ? -2.404 14.316 2.415 1.00 88.62 222 HIS A CA 1
ATOM 1717 C C . HIS A 1 222 ? -2.571 12.872 1.950 1.00 88.62 222 HIS A C 1
ATOM 1719 O O . HIS A 1 222 ? -2.754 12.007 2.797 1.00 88.62 222 HIS A O 1
ATOM 1725 N N . ARG A 1 223 ? -2.405 12.570 0.652 1.00 91.50 223 ARG A N 1
ATOM 1726 C CA . ARG A 1 223 ? -2.499 11.186 0.151 1.00 91.50 223 ARG A CA 1
ATOM 1727 C C . ARG A 1 223 ? -1.475 10.274 0.810 1.00 91.50 223 ARG A C 1
ATOM 1729 O O . ARG A 1 223 ? -1.821 9.171 1.208 1.00 91.50 223 ARG A O 1
ATOM 1736 N N . ILE A 1 224 ? -0.235 10.738 0.968 1.00 92.94 224 ILE A N 1
ATOM 1737 C CA . ILE A 1 224 ? 0.822 9.963 1.636 1.00 92.94 224 ILE A CA 1
ATOM 1738 C C . ILE A 1 224 ? 0.445 9.704 3.103 1.00 92.94 224 ILE A C 1
ATOM 1740 O O . ILE A 1 224 ? 0.622 8.593 3.596 1.00 92.94 224 ILE A O 1
ATOM 1744 N N . ALA A 1 225 ? -0.116 10.702 3.791 1.00 92.50 225 ALA A N 1
ATOM 1745 C CA . ALA A 1 225 ? -0.578 10.547 5.167 1.00 92.50 225 ALA A CA 1
ATOM 1746 C C . ALA A 1 225 ? -1.762 9.565 5.278 1.00 92.50 225 ALA A C 1
ATOM 1748 O O . ALA A 1 225 ? -1.727 8.682 6.131 1.00 92.50 225 ALA A O 1
ATOM 1749 N N . VAL A 1 226 ? -2.749 9.642 4.375 1.00 95.56 226 VAL A N 1
ATOM 1750 C CA . VAL A 1 226 ? -3.856 8.670 4.302 1.00 95.56 226 VAL A CA 1
ATOM 1751 C C . VAL A 1 226 ? -3.327 7.259 4.045 1.00 95.56 226 VAL A C 1
ATOM 1753 O O . VAL A 1 226 ? -3.743 6.321 4.716 1.00 95.56 226 VAL A O 1
ATOM 1756 N N . VAL A 1 227 ? -2.396 7.096 3.098 1.00 96.69 227 VAL A N 1
ATOM 1757 C CA . VAL A 1 227 ? -1.771 5.800 2.797 1.00 96.69 227 VAL A CA 1
ATOM 1758 C C . VAL A 1 227 ? -1.100 5.214 4.032 1.00 96.69 227 VAL A C 1
ATOM 1760 O O . VAL A 1 227 ? -1.221 4.017 4.251 1.00 96.69 227 VAL A O 1
ATOM 1763 N N . ASN A 1 228 ? -0.427 6.022 4.853 1.00 94.31 228 ASN A N 1
ATOM 1764 C CA . ASN A 1 228 ? 0.178 5.523 6.088 1.00 94.31 228 ASN A CA 1
ATOM 1765 C C . ASN A 1 228 ? -0.880 5.027 7.085 1.00 94.31 228 ASN A C 1
ATOM 1767 O O . ASN A 1 228 ? -0.709 3.944 7.635 1.00 94.31 228 ASN A O 1
ATOM 1771 N N . VAL A 1 229 ? -1.980 5.766 7.274 1.00 96.69 229 VAL A N 1
ATOM 1772 C CA . VAL A 1 229 ? -3.088 5.348 8.156 1.00 96.69 229 VAL A CA 1
ATOM 1773 C C . VAL A 1 229 ? -3.727 4.053 7.646 1.00 96.69 229 VAL A C 1
ATOM 1775 O O . VAL A 1 229 ? -3.801 3.065 8.371 1.00 96.69 229 VAL A O 1
ATOM 1778 N N . LEU A 1 230 ? -4.126 4.009 6.371 1.00 97.69 230 LEU A N 1
ATOM 1779 C CA . LEU A 1 230 ? -4.710 2.807 5.761 1.00 97.69 230 LEU A CA 1
ATOM 1780 C C . LEU A 1 230 ? -3.719 1.636 5.747 1.00 97.69 230 LEU A C 1
ATOM 1782 O O . LEU A 1 230 ? -4.110 0.488 5.928 1.00 97.69 230 LEU A O 1
ATOM 1786 N N . GLY A 1 231 ? -2.435 1.927 5.561 1.00 94.81 231 GLY A N 1
ATOM 1787 C CA . GLY A 1 231 ? -1.341 0.969 5.596 1.00 94.81 231 GLY A CA 1
ATOM 1788 C C . GLY A 1 231 ? -1.150 0.316 6.955 1.00 94.81 231 GLY A C 1
ATOM 1789 O O . GLY A 1 231 ? -0.899 -0.882 7.011 1.00 94.81 231 GLY A O 1
ATOM 1790 N N . GLN A 1 232 ? -1.305 1.073 8.042 1.00 94.62 232 GLN A N 1
ATOM 1791 C CA . GLN A 1 232 ? -1.292 0.538 9.405 1.00 94.62 232 GLN A CA 1
ATOM 1792 C C . GLN A 1 232 ? -2.494 -0.378 9.655 1.00 94.62 232 GLN A C 1
ATOM 1794 O O . GLN A 1 232 ? -2.319 -1.458 10.207 1.00 94.62 232 GLN A O 1
ATOM 1799 N N . LEU A 1 233 ? -3.688 0.002 9.181 1.00 96.06 233 LEU A N 1
ATOM 1800 C CA . LEU A 1 233 ? -4.892 -0.833 9.287 1.00 96.06 233 LEU A CA 1
ATOM 1801 C C . LEU A 1 233 ? -4.760 -2.140 8.486 1.00 96.06 233 LEU A C 1
ATOM 1803 O O . LEU A 1 233 ? -4.995 -3.212 9.031 1.00 96.06 233 LEU A O 1
ATOM 1807 N N . LEU A 1 234 ? -4.309 -2.074 7.227 1.00 94.12 234 LEU A N 1
ATOM 1808 C CA . LEU A 1 234 ? -3.973 -3.260 6.417 1.00 94.12 234 LEU A CA 1
ATOM 1809 C C . LEU A 1 234 ? -2.870 -4.095 7.088 1.00 94.12 234 LEU A C 1
ATOM 1811 O O . LEU A 1 234 ? -2.882 -5.325 7.092 1.00 94.12 234 LEU A O 1
ATOM 1815 N N . GLY A 1 235 ? -1.9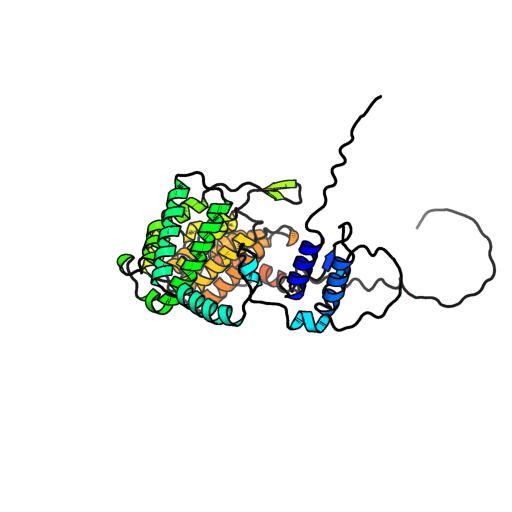03 -3.401 7.683 1.00 91.25 235 GLY A N 1
ATOM 1816 C CA . GLY A 1 235 ? -0.800 -3.933 8.468 1.00 91.25 235 GLY A CA 1
ATOM 1817 C C . GLY A 1 235 ? -1.220 -4.571 9.795 1.00 91.25 235 GLY A C 1
ATOM 1818 O O . GLY A 1 235 ? -0.399 -5.249 10.400 1.00 91.25 235 GLY A O 1
ATOM 1819 N N . ALA A 1 236 ? -2.472 -4.433 10.240 1.00 92.06 236 ALA A N 1
ATOM 1820 C CA . ALA A 1 236 ? -2.934 -4.968 11.521 1.00 92.06 236 ALA A CA 1
ATOM 1821 C C . ALA A 1 236 ? -3.280 -6.462 11.447 1.00 92.06 236 ALA A C 1
ATOM 1823 O O . ALA A 1 236 ? -2.972 -7.198 12.379 1.00 92.06 236 ALA A O 1
ATOM 1824 N N . GLY A 1 237 ? -3.829 -6.934 10.316 1.00 88.31 237 GLY A N 1
ATOM 1825 C CA . GLY A 1 237 ? -4.182 -8.353 10.125 1.00 88.31 237 GLY A CA 1
ATOM 1826 C C . GLY A 1 237 ? -5.259 -8.823 11.100 1.00 88.31 237 GLY A C 1
ATOM 1827 O O . GLY A 1 237 ? -5.277 -9.979 11.513 1.00 88.31 237 GLY A O 1
ATOM 1828 N N . CYS A 1 238 ? -6.112 -7.885 11.503 1.00 94.12 238 CYS A N 1
ATOM 1829 C CA . CYS A 1 238 ? -7.269 -8.111 12.348 1.00 94.12 238 CYS A CA 1
ATOM 1830 C C . CYS A 1 238 ? -8.469 -8.423 11.440 1.00 94.12 238 CYS A C 1
ATOM 1832 O O . CYS A 1 238 ? -8.798 -7.578 10.601 1.00 94.12 238 CYS A O 1
ATOM 1834 N N . PRO A 1 239 ? -9.152 -9.574 11.594 1.00 94.00 239 PRO A N 1
ATOM 1835 C CA . PRO A 1 239 ? -10.263 -9.958 10.720 1.00 94.00 239 PRO A CA 1
ATOM 1836 C C . PRO A 1 239 ? -11.380 -8.903 10.624 1.00 94.00 239 PRO A C 1
ATOM 1838 O O . PRO A 1 239 ? -11.895 -8.651 9.532 1.00 94.00 239 PRO A O 1
ATOM 1841 N N . ALA A 1 240 ? -11.714 -8.237 11.737 1.00 94.19 240 ALA A N 1
ATOM 1842 C CA . ALA A 1 240 ? -12.697 -7.152 11.764 1.00 94.19 240 ALA A CA 1
ATOM 1843 C C . ALA A 1 240 ? -12.290 -5.955 10.885 1.00 94.19 240 ALA A C 1
ATOM 1845 O O . ALA A 1 240 ? -13.124 -5.376 10.187 1.00 94.19 240 ALA A O 1
ATOM 1846 N N . ILE A 1 241 ? -11.005 -5.589 10.912 1.00 95.81 241 ILE A N 1
ATOM 1847 C CA . ILE A 1 241 ? -10.457 -4.464 10.142 1.00 95.81 241 ILE A CA 1
ATOM 1848 C C . ILE A 1 241 ? -10.349 -4.850 8.662 1.00 95.81 241 ILE A C 1
ATOM 1850 O O . ILE A 1 241 ? -10.784 -4.094 7.790 1.00 95.81 241 ILE A O 1
ATOM 1854 N N . ASP A 1 242 ? -9.832 -6.047 8.381 1.00 95.25 242 ASP A N 1
ATOM 1855 C CA . ASP A 1 242 ? -9.665 -6.595 7.035 1.00 95.25 242 ASP A CA 1
ATOM 1856 C C . ASP A 1 242 ? -10.990 -6.600 6.261 1.00 95.25 242 ASP A C 1
ATOM 1858 O O . ASP A 1 242 ? -11.050 -6.123 5.125 1.00 95.25 242 ASP A O 1
ATOM 1862 N N . GLY A 1 243 ? -12.078 -7.066 6.886 1.00 93.50 243 GLY A N 1
ATOM 1863 C CA . GLY A 1 243 ? -13.404 -7.086 6.265 1.00 93.50 243 GLY A CA 1
ATOM 1864 C C . GLY A 1 243 ? -13.878 -5.697 5.819 1.00 93.50 243 GLY A C 1
ATOM 1865 O O . GLY A 1 243 ? -14.351 -5.529 4.692 1.00 93.50 243 GLY A O 1
ATOM 1866 N N . LEU A 1 244 ? -13.698 -4.676 6.661 1.00 95.00 244 LEU A N 1
ATOM 1867 C CA . LEU A 1 244 ? -14.124 -3.305 6.359 1.00 95.00 244 LEU A CA 1
ATOM 1868 C C . LEU A 1 244 ? -13.241 -2.632 5.298 1.00 95.00 244 LEU A C 1
ATOM 1870 O O . LEU A 1 244 ? -13.757 -1.927 4.425 1.00 95.00 244 LEU A O 1
ATOM 1874 N N . LEU A 1 245 ? -11.934 -2.904 5.301 1.00 96.31 245 LEU A N 1
ATOM 1875 C CA . LEU A 1 245 ? -11.016 -2.452 4.249 1.00 96.31 245 LEU A CA 1
ATOM 1876 C C . LEU A 1 245 ? -11.380 -3.043 2.879 1.00 96.31 245 LEU A C 1
ATOM 1878 O O . LEU A 1 245 ? -11.322 -2.339 1.865 1.00 96.31 245 LEU A O 1
ATOM 1882 N N . LEU A 1 246 ? -11.777 -4.318 2.845 1.00 95.44 246 LEU A N 1
ATOM 1883 C CA . LEU A 1 246 ? -12.189 -5.003 1.620 1.00 95.44 246 LEU A CA 1
ATOM 1884 C C . LEU A 1 246 ? -13.513 -4.466 1.070 1.00 95.44 246 LEU A C 1
ATOM 1886 O O . LEU A 1 246 ? -13.601 -4.219 -0.132 1.00 95.44 246 LEU A O 1
ATOM 1890 N N . ILE A 1 247 ? -14.502 -4.194 1.930 1.00 94.88 247 ILE A N 1
ATOM 1891 C CA . ILE A 1 247 ? -15.777 -3.573 1.525 1.00 94.88 247 ILE A CA 1
ATOM 1892 C C . ILE A 1 247 ? -15.544 -2.218 0.837 1.00 94.88 247 ILE A C 1
ATOM 1894 O O . ILE A 1 247 ? -16.226 -1.889 -0.131 1.00 94.88 247 ILE A O 1
ATOM 1898 N N . GLN A 1 248 ? -14.560 -1.441 1.300 1.00 94.94 248 GLN A N 1
ATOM 1899 C CA . GLN A 1 248 ? -14.202 -0.143 0.710 1.00 94.94 248 GLN A CA 1
ATOM 1900 C C . GLN A 1 248 ? -13.174 -0.243 -0.436 1.00 94.94 248 GLN A C 1
ATOM 1902 O O . GLN A 1 248 ? -12.661 0.780 -0.896 1.00 94.94 248 GLN A O 1
ATOM 1907 N N . ALA A 1 249 ? -12.858 -1.459 -0.902 1.00 94.94 249 ALA A N 1
ATOM 1908 C CA . ALA A 1 249 ? -11.890 -1.739 -1.965 1.00 94.94 249 ALA A CA 1
ATOM 1909 C C . ALA A 1 249 ? -10.510 -1.083 -1.750 1.00 94.94 249 ALA A C 1
ATOM 1911 O O . ALA A 1 249 ? -9.817 -0.735 -2.713 1.00 94.94 249 ALA A O 1
ATOM 1912 N N . VAL A 1 250 ? -10.092 -0.910 -0.488 1.00 96.50 250 VAL A N 1
ATOM 1913 C CA . VAL A 1 250 ? -8.834 -0.229 -0.142 1.00 96.50 250 VAL A CA 1
ATOM 1914 C C . VAL A 1 250 ? -7.624 -0.869 -0.830 1.00 96.50 250 VAL A C 1
ATOM 1916 O O . VAL A 1 250 ? -6.861 -0.119 -1.443 1.00 96.50 250 VAL A O 1
ATOM 1919 N N . PRO A 1 251 ? -7.445 -2.208 -0.829 1.00 96.00 251 PRO A N 1
ATOM 1920 C CA . PRO A 1 251 ? -6.291 -2.832 -1.476 1.00 96.00 251 PRO A CA 1
ATOM 1921 C C . PRO A 1 251 ? -6.129 -2.438 -2.948 1.00 96.00 251 PRO A C 1
ATOM 1923 O O . PRO A 1 251 ? -5.079 -1.929 -3.343 1.00 96.00 251 PRO A O 1
ATOM 1926 N N . SER A 1 252 ? -7.192 -2.573 -3.743 1.00 95.06 252 SER A N 1
ATOM 1927 C CA . SER A 1 252 ? -7.181 -2.238 -5.171 1.00 95.06 252 SER A CA 1
ATOM 1928 C C . SER A 1 252 ? -6.892 -0.756 -5.413 1.00 95.06 252 SER A C 1
ATOM 1930 O O . SER A 1 252 ? -6.153 -0.410 -6.336 1.00 95.06 252 SER A O 1
ATOM 1932 N N . ARG A 1 253 ? -7.420 0.133 -4.560 1.00 95.38 253 ARG A N 1
ATOM 1933 C CA . ARG A 1 253 ? -7.146 1.577 -4.640 1.00 95.38 253 ARG A CA 1
ATOM 1934 C C . ARG A 1 253 ? -5.682 1.898 -4.359 1.00 95.38 253 ARG A C 1
ATOM 1936 O O . ARG A 1 253 ? -5.092 2.692 -5.087 1.00 95.38 253 ARG A O 1
ATOM 1943 N N . LEU A 1 254 ? -5.084 1.279 -3.342 1.00 97.00 254 LEU A N 1
ATOM 1944 C CA . LEU A 1 254 ? -3.670 1.479 -3.020 1.00 97.00 254 LEU A CA 1
ATOM 1945 C C . LEU A 1 254 ? -2.752 0.952 -4.129 1.00 97.00 254 LEU A C 1
ATOM 1947 O O . LEU A 1 254 ? -1.762 1.604 -4.464 1.00 97.00 254 LEU A O 1
ATOM 1951 N N . ILE A 1 255 ? -3.095 -0.187 -4.737 1.00 97.25 255 ILE A N 1
ATOM 1952 C CA . ILE A 1 255 ? -2.363 -0.731 -5.887 1.00 97.25 255 ILE A CA 1
ATOM 1953 C C . ILE A 1 255 ? -2.432 0.240 -7.072 1.00 97.25 255 ILE A C 1
ATOM 1955 O O . ILE A 1 255 ? -1.395 0.578 -7.637 1.00 97.25 255 ILE A O 1
ATOM 1959 N N . ALA A 1 256 ? -3.614 0.755 -7.423 1.00 95.31 256 ALA A N 1
ATOM 1960 C CA . ALA A 1 256 ? -3.745 1.740 -8.499 1.00 95.31 256 ALA A CA 1
ATOM 1961 C C . ALA A 1 256 ? -2.931 3.017 -8.212 1.00 95.31 256 ALA A C 1
ATOM 1963 O O . ALA A 1 256 ? -2.210 3.517 -9.080 1.00 95.31 256 ALA A O 1
ATOM 1964 N N . LEU A 1 257 ? -2.986 3.502 -6.968 1.00 95.56 257 LEU A N 1
ATOM 1965 C CA . LEU A 1 257 ? -2.273 4.695 -6.520 1.00 95.56 257 LEU A CA 1
ATOM 1966 C C . LEU A 1 257 ? -0.743 4.550 -6.627 1.00 95.56 257 LEU A C 1
ATOM 1968 O O . LEU A 1 257 ? -0.055 5.527 -6.925 1.00 95.56 257 LEU A O 1
ATOM 1972 N N . PHE A 1 258 ? -0.206 3.338 -6.447 1.00 96.38 258 PHE A N 1
ATOM 1973 C CA . PHE A 1 258 ? 1.230 3.055 -6.560 1.00 96.38 258 PHE A CA 1
ATOM 1974 C C . PHE A 1 258 ? 1.793 3.420 -7.938 1.00 96.38 258 PHE A C 1
ATOM 1976 O O . PHE A 1 258 ? 2.870 4.020 -8.030 1.00 96.38 258 PHE A O 1
ATOM 1983 N N . PHE A 1 259 ? 1.039 3.112 -8.996 1.00 94.56 259 PHE A N 1
ATOM 1984 C CA . PHE A 1 259 ? 1.442 3.344 -10.384 1.00 94.56 259 PHE A CA 1
ATOM 1985 C C . PHE A 1 259 ? 1.032 4.724 -10.921 1.00 94.56 259 PHE A C 1
ATOM 1987 O O . PHE A 1 259 ? 1.549 5.146 -11.955 1.00 94.56 259 PHE A O 1
ATOM 1994 N N . GLN A 1 260 ? 0.143 5.443 -10.227 1.00 93.06 260 GLN A N 1
ATOM 1995 C CA . GLN A 1 260 ? -0.439 6.703 -10.706 1.00 93.06 260 GLN A CA 1
ATOM 1996 C C . GLN A 1 260 ? 0.564 7.865 -10.787 1.00 93.06 260 GLN A C 1
ATOM 1998 O O . GLN A 1 260 ? 0.433 8.716 -11.665 1.00 93.06 260 GLN A O 1
ATOM 2003 N N . TYR A 1 261 ? 1.562 7.913 -9.896 1.00 90.50 261 TYR A N 1
ATOM 2004 C CA . TYR A 1 261 ? 2.515 9.030 -9.796 1.00 90.50 261 TYR A CA 1
ATOM 2005 C C . TYR A 1 261 ? 3.968 8.559 -9.972 1.00 90.50 261 TYR A C 1
ATOM 2007 O O . TYR A 1 261 ? 4.684 8.442 -8.977 1.00 90.50 261 TYR A O 1
ATOM 2015 N N . PRO A 1 262 ? 4.447 8.297 -11.203 1.00 88.75 262 PRO A N 1
ATOM 2016 C CA . PRO A 1 262 ? 5.720 7.610 -11.459 1.00 88.75 262 PRO A CA 1
ATOM 2017 C C . PRO A 1 262 ? 6.970 8.206 -10.800 1.00 88.75 262 PRO A C 1
ATOM 2019 O O . PRO A 1 262 ? 7.946 7.488 -10.596 1.00 88.75 262 PRO A O 1
ATOM 2022 N N . TRP A 1 263 ? 6.946 9.497 -10.466 1.00 85.75 263 TRP A N 1
ATOM 2023 C CA . TRP A 1 263 ? 8.085 10.243 -9.923 1.00 85.75 263 TRP A CA 1
ATOM 2024 C C . TRP A 1 263 ? 7.940 10.604 -8.436 1.00 85.75 263 TRP A C 1
ATOM 2026 O O . TRP A 1 263 ? 8.727 11.389 -7.914 1.00 85.75 263 TRP A O 1
ATOM 2036 N N . ASN A 1 264 ? 6.962 10.029 -7.723 1.00 87.31 264 ASN A N 1
ATOM 2037 C CA . ASN A 1 264 ? 6.738 10.300 -6.300 1.00 87.31 264 ASN A CA 1
ATOM 2038 C C . ASN A 1 264 ? 7.269 9.183 -5.385 1.00 87.31 264 ASN A C 1
ATOM 2040 O O . ASN A 1 264 ? 6.503 8.444 -4.765 1.00 87.31 264 ASN A O 1
ATOM 2044 N N . SER A 1 265 ? 8.595 9.094 -5.255 1.00 86.25 265 SER A N 1
ATOM 2045 C CA . SER A 1 265 ? 9.260 8.021 -4.497 1.00 86.25 265 SER A CA 1
ATOM 2046 C C . SER A 1 265 ? 8.779 7.883 -3.047 1.00 86.25 265 SER A C 1
ATOM 2048 O O . SER A 1 265 ? 8.760 6.778 -2.510 1.00 86.25 265 SER A O 1
ATOM 2050 N N . MET A 1 266 ? 8.344 8.977 -2.414 1.00 87.69 266 MET A N 1
ATOM 2051 C CA . MET A 1 266 ? 7.800 8.962 -1.055 1.00 87.69 266 MET A CA 1
ATOM 2052 C C . MET A 1 266 ? 6.478 8.185 -0.973 1.00 87.69 266 MET A C 1
ATOM 2054 O O . MET A 1 266 ? 6.323 7.338 -0.091 1.00 87.69 266 MET A O 1
ATOM 2058 N N . LEU A 1 267 ? 5.555 8.417 -1.912 1.00 91.75 267 LEU A N 1
ATOM 2059 C CA . LEU A 1 267 ? 4.310 7.660 -2.020 1.00 91.75 267 LEU A CA 1
ATOM 2060 C C . LEU A 1 267 ? 4.587 6.179 -2.299 1.00 91.75 267 LEU A C 1
ATOM 2062 O O . LEU A 1 267 ? 4.012 5.318 -1.634 1.00 91.75 267 LEU A O 1
ATOM 2066 N N . GLN A 1 268 ? 5.495 5.862 -3.230 1.00 93.88 268 GLN A N 1
ATOM 2067 C CA . GLN A 1 268 ? 5.827 4.460 -3.506 1.00 93.88 268 GLN A CA 1
ATOM 2068 C C . GLN A 1 268 ? 6.526 3.768 -2.345 1.00 93.88 268 GLN A C 1
ATOM 2070 O O . GLN A 1 268 ? 6.261 2.594 -2.101 1.00 93.88 268 GLN A O 1
ATOM 2075 N N . ALA A 1 269 ? 7.369 4.472 -1.591 1.00 90.25 269 ALA A N 1
ATOM 2076 C CA . ALA A 1 269 ? 7.964 3.932 -0.378 1.00 90.25 269 ALA A CA 1
ATOM 2077 C C . ALA A 1 269 ? 6.891 3.589 0.666 1.00 90.25 269 ALA A C 1
ATOM 2079 O O . ALA A 1 269 ? 6.945 2.503 1.244 1.00 90.25 269 ALA A O 1
ATOM 2080 N N . ALA A 1 270 ? 5.920 4.482 0.890 1.00 92.31 270 ALA A N 1
ATOM 2081 C CA . ALA A 1 270 ? 4.804 4.246 1.804 1.00 92.31 270 ALA A CA 1
ATOM 2082 C C . ALA A 1 270 ? 3.955 3.044 1.361 1.00 92.31 270 ALA A C 1
ATOM 2084 O O . ALA A 1 270 ? 3.791 2.095 2.123 1.00 92.31 270 ALA A O 1
ATOM 2085 N N . LEU A 1 271 ? 3.508 3.014 0.104 1.00 97.19 271 LEU A N 1
ATOM 2086 C CA . LEU A 1 271 ? 2.704 1.912 -0.439 1.00 97.19 271 LEU A CA 1
ATOM 2087 C C . LEU A 1 271 ? 3.460 0.579 -0.459 1.00 97.19 271 LEU A C 1
ATOM 2089 O O . LEU A 1 271 ? 2.905 -0.448 -0.085 1.00 97.19 271 LEU A O 1
ATOM 2093 N N . CYS A 1 272 ? 4.747 0.584 -0.816 1.00 96.00 272 CYS A N 1
ATOM 2094 C CA . CYS A 1 272 ? 5.576 -0.619 -0.773 1.00 96.00 272 CYS A CA 1
ATOM 2095 C C . CYS A 1 272 ? 5.671 -1.177 0.652 1.00 96.00 272 CYS A C 1
ATOM 2097 O O . CYS A 1 272 ? 5.539 -2.383 0.829 1.00 96.00 272 CYS A O 1
ATOM 2099 N N . LYS A 1 273 ? 5.842 -0.326 1.676 1.00 93.81 273 LYS A N 1
ATOM 2100 C CA . LYS A 1 273 ? 5.795 -0.768 3.081 1.00 93.81 273 LYS A CA 1
ATOM 2101 C C . LYS A 1 273 ? 4.443 -1.395 3.431 1.00 93.81 273 LYS A C 1
ATOM 2103 O O . LYS A 1 273 ? 4.436 -2.446 4.061 1.00 93.81 273 LYS A O 1
ATOM 2108 N N . CYS A 1 274 ? 3.335 -0.801 2.979 1.00 95.31 274 CYS A N 1
ATOM 2109 C CA . CYS A 1 274 ? 1.989 -1.345 3.193 1.00 95.31 274 CYS A CA 1
ATOM 2110 C C . CYS A 1 274 ? 1.855 -2.748 2.588 1.00 95.31 274 CYS A C 1
ATOM 2112 O O . CYS A 1 274 ? 1.449 -3.682 3.272 1.00 95.31 274 CYS A O 1
ATOM 2114 N N . PHE A 1 275 ? 2.246 -2.915 1.321 1.00 97.50 275 PHE A N 1
ATOM 2115 C CA . PHE A 1 275 ? 2.164 -4.208 0.644 1.00 97.50 275 PHE A CA 1
ATOM 2116 C C . PHE A 1 275 ? 3.056 -5.251 1.307 1.00 97.50 275 PHE A C 1
ATOM 2118 O O . PHE A 1 275 ? 2.599 -6.357 1.554 1.00 97.50 275 PHE A O 1
ATOM 2125 N N . LEU A 1 276 ? 4.294 -4.903 1.663 1.00 95.69 276 LEU A N 1
ATOM 2126 C CA . LEU A 1 276 ? 5.193 -5.828 2.354 1.00 95.69 276 LEU A CA 1
ATOM 2127 C C . LEU A 1 276 ? 4.636 -6.267 3.718 1.00 95.69 276 LEU A C 1
ATOM 2129 O O . LEU A 1 276 ? 4.735 -7.443 4.042 1.00 95.69 276 LEU A O 1
ATOM 2133 N N . ALA A 1 277 ? 4.003 -5.367 4.478 1.00 93.19 277 ALA A N 1
ATOM 2134 C CA . ALA A 1 277 ? 3.367 -5.708 5.754 1.00 93.19 277 ALA A CA 1
ATOM 2135 C C . ALA A 1 277 ? 2.163 -6.658 5.597 1.00 93.19 277 ALA A C 1
ATOM 2137 O O . ALA A 1 277 ? 1.881 -7.472 6.476 1.00 93.19 277 ALA A O 1
ATOM 2138 N N . VAL A 1 278 ? 1.436 -6.577 4.479 1.00 95.50 278 VAL A N 1
ATOM 2139 C CA . VAL A 1 278 ? 0.389 -7.557 4.156 1.00 95.50 278 VAL A CA 1
ATOM 2140 C C . VAL A 1 278 ? 1.002 -8.888 3.714 1.00 95.50 278 VAL A C 1
ATOM 2142 O O . VAL A 1 278 ? 0.587 -9.936 4.197 1.00 95.50 278 VAL A O 1
ATOM 2145 N N . LEU A 1 279 ? 2.003 -8.852 2.830 1.00 95.38 279 LEU A N 1
ATOM 2146 C CA . LEU A 1 279 ? 2.650 -10.048 2.277 1.00 95.38 279 LEU A CA 1
ATOM 2147 C C . LEU A 1 279 ? 3.388 -10.880 3.335 1.00 95.38 279 LEU A C 1
ATOM 2149 O O . LEU A 1 279 ? 3.527 -12.085 3.160 1.00 95.38 279 LEU A O 1
ATOM 2153 N N . ASP A 1 280 ? 3.806 -10.270 4.445 1.00 93.19 280 ASP A N 1
ATOM 2154 C CA . ASP A 1 280 ? 4.362 -10.980 5.607 1.00 93.19 280 ASP A CA 1
ATOM 2155 C C . ASP A 1 280 ? 3.338 -11.921 6.282 1.00 93.19 280 ASP A C 1
ATOM 2157 O O . ASP A 1 280 ? 3.691 -12.747 7.120 1.00 93.19 280 ASP A O 1
ATOM 2161 N N . ARG A 1 281 ? 2.049 -11.816 5.917 1.00 90.81 281 ARG A N 1
ATOM 2162 C CA . ARG A 1 281 ? 0.930 -12.590 6.479 1.00 90.81 281 ARG A CA 1
ATOM 2163 C C . ARG A 1 281 ? 0.051 -13.175 5.364 1.00 90.81 281 ARG A C 1
ATOM 2165 O O . ARG A 1 281 ? -1.065 -12.693 5.128 1.00 90.81 281 ARG A O 1
ATOM 2172 N N . PRO A 1 282 ? 0.536 -14.225 4.678 1.00 89.94 282 PRO A N 1
ATOM 2173 C CA . PRO A 1 282 ? -0.097 -14.780 3.480 1.00 89.94 282 PRO A CA 1
ATOM 2174 C C . PRO A 1 282 ? -1.522 -15.312 3.693 1.00 89.94 282 PRO A C 1
ATOM 2176 O O . PRO A 1 282 ? -2.340 -15.221 2.784 1.00 89.94 282 PRO A O 1
ATOM 2179 N N . GLY A 1 283 ? -1.865 -15.773 4.901 1.00 87.44 283 GLY A N 1
ATOM 2180 C CA . GLY A 1 283 ? -3.189 -16.330 5.214 1.00 87.44 283 GLY A CA 1
ATOM 2181 C C . GLY A 1 283 ? -4.325 -15.314 5.410 1.00 87.44 283 GLY A C 1
ATOM 2182 O O . GLY A 1 283 ? -5.443 -15.713 5.727 1.00 87.44 283 GLY A O 1
ATOM 2183 N N . THR A 1 284 ? -4.070 -14.010 5.270 1.00 91.31 284 THR A N 1
ATOM 2184 C CA . THR A 1 284 ? -5.100 -12.973 5.469 1.00 91.31 284 THR A CA 1
ATOM 2185 C C . THR A 1 284 ? -5.966 -12.772 4.220 1.00 91.31 284 THR A C 1
ATOM 2187 O O . THR A 1 284 ? -5.498 -12.897 3.082 1.00 91.31 284 THR A O 1
ATOM 2190 N N . LEU A 1 285 ? -7.235 -12.386 4.416 1.00 90.44 285 LEU A N 1
ATOM 2191 C CA . LEU A 1 285 ? -8.149 -12.065 3.308 1.00 90.44 285 LEU A CA 1
ATOM 2192 C C . LEU A 1 285 ? -7.624 -10.893 2.470 1.00 90.44 285 LEU A C 1
ATOM 2194 O O . LEU A 1 285 ? -7.746 -10.886 1.245 1.00 90.44 285 LEU A O 1
ATOM 2198 N N . VAL A 1 286 ? -6.996 -9.919 3.127 1.00 94.62 286 VAL A N 1
ATOM 2199 C CA . VAL A 1 286 ? -6.368 -8.773 2.466 1.00 94.62 286 VAL A CA 1
ATOM 2200 C C . VAL A 1 286 ? -5.193 -9.207 1.591 1.00 94.62 286 VAL A C 1
ATOM 2202 O O . VAL A 1 286 ? -5.068 -8.699 0.477 1.00 94.62 286 VAL A O 1
ATOM 2205 N N . CYS A 1 287 ? -4.355 -10.154 2.034 1.00 95.56 287 CYS A N 1
ATOM 2206 C CA . CYS A 1 287 ? -3.266 -10.668 1.201 1.00 95.56 287 CYS A CA 1
ATOM 2207 C C . CYS A 1 287 ? -3.809 -11.332 -0.065 1.00 95.56 287 CYS A C 1
ATOM 2209 O O . CYS A 1 287 ? -3.412 -10.964 -1.171 1.00 95.56 287 CYS A O 1
ATOM 2211 N N . SER A 1 288 ? -4.813 -12.200 0.085 1.00 94.62 288 SER A N 1
ATOM 2212 C CA . SER A 1 288 ? -5.495 -12.817 -1.058 1.00 94.62 288 SER A CA 1
ATOM 2213 C C . SER A 1 288 ? -6.051 -11.767 -2.029 1.00 94.62 288 SER A C 1
ATOM 2215 O O . SER A 1 288 ? -5.860 -11.880 -3.237 1.00 94.62 288 SER A O 1
ATOM 2217 N N . ALA A 1 289 ? -6.668 -10.697 -1.517 1.00 95.19 289 ALA A N 1
ATOM 2218 C CA . ALA A 1 289 ? -7.212 -9.613 -2.336 1.00 95.19 289 ALA A CA 1
ATOM 2219 C C . ALA A 1 289 ? -6.143 -8.771 -3.056 1.00 95.19 289 ALA A C 1
ATOM 2221 O O . ALA A 1 289 ? -6.396 -8.279 -4.153 1.00 95.19 289 ALA A O 1
ATOM 2222 N N . ILE A 1 290 ? -4.956 -8.591 -2.465 1.00 96.69 290 ILE A N 1
ATOM 2223 C CA . ILE A 1 290 ? -3.832 -7.896 -3.117 1.00 96.69 290 ILE A CA 1
ATOM 2224 C C . ILE A 1 290 ? -3.225 -8.750 -4.232 1.00 96.69 290 ILE A C 1
ATOM 2226 O O . ILE A 1 290 ? -2.748 -8.203 -5.226 1.00 96.69 290 ILE A O 1
ATOM 2230 N N . LEU A 1 291 ? -3.225 -10.074 -4.077 1.00 96.88 291 LEU A N 1
ATOM 2231 C CA . LEU A 1 291 ? -2.626 -10.999 -5.036 1.00 96.88 291 LEU A CA 1
ATOM 2232 C C . LEU A 1 291 ? -3.554 -11.330 -6.210 1.00 96.88 291 LEU A C 1
ATOM 2234 O O . LEU A 1 291 ? -3.087 -11.439 -7.343 1.00 96.88 291 LEU A O 1
ATOM 2238 N N . ALA A 1 292 ? -4.851 -11.484 -5.945 1.00 92.94 292 ALA A N 1
ATOM 2239 C CA . ALA A 1 292 ? -5.804 -12.016 -6.907 1.00 92.94 292 ALA A CA 1
ATOM 2240 C C . ALA A 1 292 ? -6.208 -11.022 -8.012 1.00 92.94 292 ALA A C 1
ATOM 2242 O O . ALA A 1 292 ? -6.300 -9.808 -7.819 1.00 92.94 292 ALA A O 1
ATOM 2243 N N . GLY A 1 293 ? -6.557 -11.579 -9.175 1.00 88.81 293 GLY A N 1
ATOM 2244 C CA . GLY A 1 293 ? -7.234 -10.870 -10.260 1.00 88.81 293 GLY A CA 1
ATOM 2245 C C . GLY A 1 293 ? -6.328 -10.113 -11.241 1.00 88.81 293 GLY A C 1
ATOM 2246 O O . GLY A 1 293 ? -5.119 -9.949 -11.066 1.00 88.81 293 GLY A O 1
ATOM 2247 N N . GLY A 1 294 ? -6.949 -9.610 -12.314 1.00 89.06 294 GLY A N 1
ATOM 2248 C CA . GLY A 1 294 ? -6.258 -8.918 -13.414 1.00 89.06 294 GLY A CA 1
ATOM 2249 C C . GLY A 1 294 ? -5.648 -7.560 -13.041 1.00 89.06 294 GLY A C 1
ATOM 2250 O O . GLY A 1 294 ? -4.816 -7.032 -13.772 1.00 89.06 294 GLY A O 1
ATOM 2251 N N . THR A 1 295 ? -6.037 -7.000 -11.896 1.00 90.56 295 THR A N 1
ATOM 2252 C CA . THR A 1 295 ? -5.469 -5.768 -11.324 1.00 90.56 295 THR A CA 1
ATOM 2253 C C . THR A 1 295 ? -4.751 -6.023 -10.000 1.00 90.56 295 THR A C 1
ATOM 2255 O O . THR A 1 295 ? -4.443 -5.071 -9.284 1.00 90.56 295 THR A O 1
ATOM 2258 N N . GLY A 1 296 ? -4.508 -7.291 -9.657 1.00 95.62 296 GLY A N 1
ATOM 2259 C CA . GLY A 1 296 ? -3.710 -7.668 -8.500 1.00 95.62 296 GLY A CA 1
ATOM 2260 C C . GLY A 1 296 ? -2.267 -7.185 -8.638 1.00 95.62 296 GLY A C 1
ATOM 2261 O O . GLY A 1 296 ? -1.761 -6.939 -9.741 1.00 95.62 296 GLY A O 1
ATOM 2262 N N . LEU A 1 297 ? -1.590 -7.062 -7.501 1.00 97.12 297 LEU A N 1
ATOM 2263 C CA . LEU A 1 297 ? -0.208 -6.610 -7.417 1.00 97.12 297 LEU A CA 1
ATOM 2264 C C . LEU A 1 297 ? 0.748 -7.443 -8.295 1.00 97.12 297 LEU A C 1
ATOM 2266 O O . LEU A 1 297 ? 1.522 -6.820 -9.022 1.00 97.12 297 LEU A O 1
ATOM 2270 N N . PRO A 1 298 ? 0.690 -8.794 -8.328 1.00 97.75 298 PRO A N 1
ATOM 2271 C CA . PRO A 1 298 ? 1.553 -9.600 -9.194 1.00 97.75 298 PRO A CA 1
ATOM 2272 C C . PRO A 1 298 ? 1.354 -9.277 -10.676 1.00 97.75 298 PRO A C 1
ATOM 2274 O O . PRO A 1 298 ? 2.325 -9.035 -11.391 1.00 97.75 298 PRO A O 1
ATOM 2277 N N . THR A 1 299 ? 0.098 -9.190 -11.123 1.00 97.31 299 THR A N 1
ATOM 2278 C CA . THR A 1 299 ? -0.254 -8.887 -12.517 1.00 97.31 299 THR A CA 1
ATOM 2279 C C . THR A 1 299 ? 0.271 -7.515 -12.937 1.00 97.31 299 THR A C 1
ATOM 2281 O O . THR A 1 299 ? 0.919 -7.384 -13.973 1.00 97.31 299 THR A O 1
ATOM 2284 N N . LEU A 1 300 ? 0.065 -6.482 -12.115 1.00 97.25 300 LEU A N 1
ATOM 2285 C CA . LEU A 1 300 ? 0.529 -5.131 -12.443 1.00 97.25 300 LEU A CA 1
ATOM 2286 C C . LEU A 1 300 ? 2.050 -4.983 -12.329 1.00 97.25 300 LEU A C 1
ATOM 2288 O O . LEU A 1 300 ? 2.657 -4.326 -13.177 1.00 97.25 300 LEU A O 1
ATOM 2292 N N . CYS A 1 301 ? 2.688 -5.627 -11.347 1.00 97.25 301 CYS A N 1
ATOM 2293 C CA . CYS A 1 301 ? 4.146 -5.711 -11.282 1.00 97.25 301 CYS A CA 1
ATOM 2294 C C . CYS A 1 301 ? 4.722 -6.394 -12.526 1.00 97.25 301 CYS A C 1
ATOM 2296 O O . CYS A 1 301 ? 5.700 -5.895 -13.077 1.00 97.25 301 CYS A O 1
ATOM 2298 N N . ALA A 1 302 ? 4.106 -7.477 -13.000 1.00 97.44 302 ALA A N 1
ATOM 2299 C CA . ALA A 1 302 ? 4.540 -8.186 -14.196 1.00 97.44 302 ALA A CA 1
ATOM 2300 C C . ALA A 1 302 ? 4.370 -7.353 -15.468 1.00 97.44 302 ALA A C 1
ATOM 2302 O O . ALA A 1 302 ? 5.308 -7.243 -16.260 1.00 97.44 302 ALA A O 1
ATOM 2303 N N . LYS A 1 303 ? 3.213 -6.705 -15.641 1.00 96.50 303 LYS A N 1
ATOM 2304 C CA . LYS A 1 303 ? 2.945 -5.809 -16.771 1.00 96.50 303 LYS A CA 1
ATOM 2305 C C . LYS A 1 303 ? 3.974 -4.684 -16.851 1.00 96.50 303 LYS A C 1
ATOM 2307 O O . LYS A 1 303 ? 4.698 -4.552 -17.835 1.00 96.50 303 LYS A O 1
ATOM 2312 N N . VAL A 1 304 ? 4.062 -3.892 -15.785 1.00 95.38 304 VAL A N 1
ATOM 2313 C CA . VAL A 1 304 ? 4.898 -2.688 -15.756 1.00 95.38 304 VAL A CA 1
ATOM 2314 C C . VAL A 1 304 ? 6.381 -3.054 -15.666 1.00 95.38 304 VAL A C 1
ATOM 2316 O O . VAL A 1 304 ? 7.232 -2.369 -16.230 1.00 95.38 304 VAL A O 1
ATOM 2319 N N . GLY A 1 305 ? 6.715 -4.161 -15.002 1.00 95.44 305 GLY A N 1
ATOM 2320 C CA . GLY A 1 305 ? 8.061 -4.726 -14.989 1.00 95.44 305 GLY A CA 1
ATOM 2321 C C . GLY A 1 305 ? 8.516 -5.133 -16.388 1.00 95.44 305 GLY A C 1
ATOM 2322 O O . GLY A 1 305 ? 9.620 -4.779 -16.798 1.00 95.44 305 GLY A O 1
ATOM 2323 N N . SER A 1 306 ? 7.651 -5.793 -17.158 1.00 96.38 306 SER A N 1
ATOM 2324 C CA . SER A 1 306 ? 7.940 -6.155 -18.549 1.00 96.38 306 SER A CA 1
ATOM 2325 C C . SER A 1 306 ? 8.192 -4.919 -19.415 1.00 96.38 306 SER A C 1
ATOM 2327 O O . SER A 1 306 ? 9.186 -4.874 -20.136 1.00 96.38 306 SER A O 1
ATOM 2329 N N . GLU A 1 307 ? 7.368 -3.875 -19.278 1.00 95.00 307 GLU A N 1
ATOM 2330 C CA . GLU A 1 307 ? 7.588 -2.578 -19.936 1.00 95.00 307 GLU A CA 1
ATOM 2331 C C . GLU A 1 307 ? 8.945 -1.972 -19.531 1.00 95.00 307 GLU A C 1
ATOM 2333 O O . GLU A 1 307 ? 9.760 -1.626 -20.388 1.00 95.00 307 GLU A O 1
ATOM 2338 N N . CYS A 1 308 ? 9.259 -1.929 -18.232 1.00 93.62 308 CYS A N 1
ATOM 2339 C CA . CYS A 1 308 ? 10.546 -1.436 -17.733 1.00 93.62 308 CYS A CA 1
ATOM 2340 C C . CYS A 1 308 ? 11.746 -2.206 -18.306 1.00 93.62 308 CYS A C 1
ATOM 2342 O O . CYS A 1 308 ? 12.782 -1.596 -18.576 1.00 93.62 308 CYS A O 1
ATOM 2344 N N . ALA A 1 309 ? 11.626 -3.520 -18.516 1.00 91.75 309 ALA A N 1
ATOM 2345 C CA . ALA A 1 309 ? 12.697 -4.362 -19.052 1.00 91.75 309 ALA A CA 1
ATOM 2346 C C . ALA A 1 309 ? 13.044 -4.053 -20.521 1.00 91.75 309 ALA A C 1
ATOM 2348 O O . ALA A 1 309 ? 14.137 -4.412 -20.981 1.00 91.75 309 ALA A O 1
ATOM 2349 N N . THR A 1 310 ? 12.145 -3.379 -21.247 1.00 92.50 310 THR A N 1
ATOM 2350 C CA . THR A 1 310 ? 12.388 -2.864 -22.609 1.00 92.50 310 THR A CA 1
ATOM 2351 C C . THR A 1 310 ? 13.071 -1.496 -22.625 1.00 92.50 310 THR A C 1
ATOM 2353 O O . THR A 1 310 ? 13.636 -1.099 -23.642 1.00 92.50 310 THR A O 1
ATOM 2356 N N . LEU A 1 311 ? 13.062 -0.784 -21.496 1.00 88.62 311 LEU A N 1
ATOM 2357 C CA . LEU A 1 311 ? 13.627 0.554 -21.365 1.00 88.62 311 LEU A CA 1
ATOM 2358 C C . LEU A 1 311 ? 15.063 0.507 -20.834 1.00 88.62 311 LEU A C 1
ATOM 2360 O O . LEU A 1 311 ? 15.406 -0.292 -19.955 1.00 88.62 311 LEU A O 1
ATOM 2364 N N . VAL A 1 312 ? 15.883 1.450 -21.304 1.00 85.31 312 VAL A N 1
ATOM 2365 C CA . VAL A 1 312 ? 17.175 1.777 -20.682 1.00 85.31 312 VAL A CA 1
ATOM 2366 C C . VAL A 1 312 ? 16.926 2.286 -19.260 1.00 85.31 312 VAL A C 1
ATOM 2368 O O . VAL A 1 312 ? 15.965 3.020 -19.028 1.00 85.31 312 VAL A O 1
ATOM 2371 N N . MET A 1 313 ? 17.797 1.926 -18.309 1.00 83.50 313 MET A N 1
ATOM 2372 C CA . MET A 1 313 ? 17.619 2.231 -16.880 1.00 83.50 313 MET A CA 1
ATOM 2373 C C . MET A 1 313 ? 17.296 3.706 -16.589 1.00 83.50 313 MET A C 1
ATOM 2375 O O . MET A 1 313 ? 16.436 3.974 -15.756 1.00 83.50 313 MET A O 1
ATOM 2379 N N . SER A 1 314 ? 17.919 4.652 -17.299 1.00 80.50 314 SER A N 1
ATOM 2380 C CA . SER A 1 314 ? 17.706 6.099 -17.127 1.00 80.50 314 SER A CA 1
ATOM 2381 C C . SER A 1 314 ? 16.305 6.589 -17.509 1.00 80.50 314 SER A C 1
ATOM 2383 O O . SER A 1 314 ? 15.908 7.674 -17.094 1.00 80.50 314 SER A O 1
ATOM 2385 N N . ASN A 1 315 ? 15.570 5.816 -18.312 1.00 85.25 315 ASN A N 1
ATOM 2386 C CA . ASN A 1 315 ? 14.254 6.185 -18.839 1.00 85.25 315 ASN A CA 1
ATOM 2387 C C . ASN A 1 315 ? 13.113 5.463 -18.115 1.00 85.25 315 ASN A C 1
ATOM 2389 O O . ASN A 1 315 ? 11.949 5.629 -18.476 1.00 85.25 315 ASN A O 1
ATOM 2393 N N . ARG A 1 316 ? 13.435 4.633 -17.119 1.00 88.62 316 ARG A N 1
ATOM 2394 C CA . ARG A 1 316 ? 12.434 3.898 -16.349 1.00 88.62 316 ARG A CA 1
ATOM 2395 C C . ARG A 1 316 ? 11.696 4.831 -15.387 1.00 88.62 316 ARG A C 1
ATOM 2397 O O . ARG A 1 316 ? 12.303 5.769 -14.868 1.00 88.62 316 ARG A O 1
ATOM 2404 N N . PRO A 1 317 ? 10.414 4.555 -15.102 1.00 88.62 317 PRO A N 1
ATOM 2405 C CA . PRO A 1 317 ? 9.679 5.273 -14.069 1.00 88.62 317 PRO A CA 1
ATOM 2406 C C . PRO A 1 317 ? 10.350 5.100 -12.700 1.00 88.62 317 PRO A C 1
ATOM 2408 O O . PRO A 1 317 ? 10.950 4.060 -12.410 1.00 88.62 317 PRO A O 1
ATOM 2411 N N . GLY A 1 318 ? 10.201 6.097 -11.825 1.00 87.12 318 GLY A N 1
ATOM 2412 C CA . GLY A 1 318 ? 10.829 6.122 -10.499 1.00 87.12 318 GLY A CA 1
ATOM 2413 C C . GLY A 1 318 ? 10.458 4.936 -9.603 1.00 87.12 318 GLY A C 1
ATOM 2414 O O . GLY A 1 318 ? 11.233 4.558 -8.723 1.00 87.12 318 GLY A O 1
ATOM 2415 N N . TYR A 1 319 ? 9.325 4.276 -9.859 1.00 90.44 319 TYR A N 1
ATOM 2416 C CA . TYR A 1 319 ? 8.907 3.091 -9.113 1.00 90.44 319 TYR A CA 1
ATOM 2417 C C . TYR A 1 319 ? 9.552 1.768 -9.566 1.00 90.44 319 TYR A C 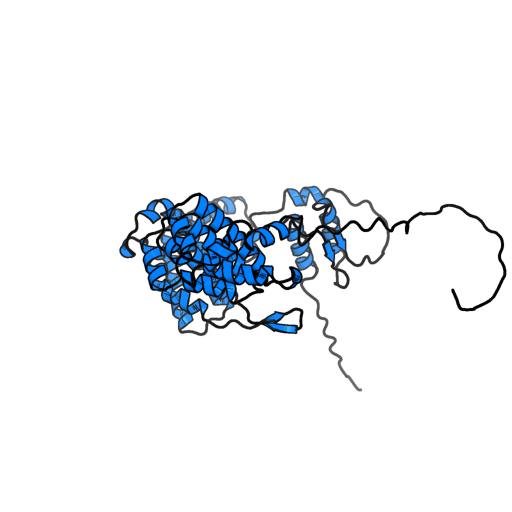1
ATOM 2419 O O . TYR A 1 319 ? 9.322 0.737 -8.934 1.00 90.44 319 TYR A O 1
ATOM 2427 N N . ALA A 1 320 ? 10.363 1.750 -10.633 1.00 91.44 320 ALA A N 1
ATOM 2428 C CA . ALA A 1 320 ? 10.911 0.511 -11.202 1.00 91.44 320 ALA A CA 1
ATOM 2429 C C . ALA A 1 320 ? 11.731 -0.310 -10.188 1.00 91.44 320 ALA A C 1
ATOM 2431 O O . ALA A 1 320 ? 11.649 -1.538 -10.160 1.00 91.44 320 ALA A O 1
ATOM 2432 N N . GLY A 1 321 ? 12.468 0.360 -9.294 1.00 91.25 321 GLY A N 1
ATOM 2433 C CA . GLY A 1 321 ? 13.181 -0.303 -8.196 1.00 91.25 321 GLY A CA 1
ATOM 2434 C C . GLY A 1 321 ? 12.245 -1.046 -7.236 1.00 91.25 321 GLY A C 1
ATOM 2435 O O . GLY A 1 321 ? 12.525 -2.177 -6.836 1.00 91.25 321 GLY A O 1
ATOM 2436 N N . TYR A 1 322 ? 11.096 -0.448 -6.919 1.00 93.81 322 TYR A N 1
ATOM 2437 C CA . TYR A 1 322 ? 10.089 -1.057 -6.054 1.00 93.81 322 TYR A CA 1
ATOM 2438 C C . TYR A 1 322 ? 9.377 -2.230 -6.732 1.00 93.81 322 TYR A C 1
ATOM 2440 O O . TYR A 1 322 ? 9.085 -3.205 -6.049 1.00 93.81 322 TYR A O 1
ATOM 2448 N N . ILE A 1 323 ? 9.159 -2.188 -8.054 1.00 95.12 323 ILE A N 1
ATOM 2449 C CA . ILE A 1 323 ? 8.618 -3.334 -8.806 1.00 95.12 323 ILE A CA 1
ATOM 2450 C C . ILE A 1 323 ? 9.533 -4.545 -8.652 1.00 95.12 323 ILE A C 1
ATOM 2452 O O . ILE A 1 323 ? 9.053 -5.629 -8.329 1.00 95.12 323 ILE A O 1
ATOM 2456 N N . VAL A 1 324 ? 10.848 -4.369 -8.823 1.00 93.75 324 VAL A N 1
ATOM 2457 C CA . VAL A 1 324 ? 11.801 -5.477 -8.655 1.00 93.75 324 VAL A CA 1
ATOM 2458 C C . VAL A 1 324 ? 11.799 -5.985 -7.215 1.00 93.75 324 VAL A C 1
ATOM 2460 O O . VAL A 1 324 ? 11.772 -7.195 -7.000 1.00 93.75 324 VAL A O 1
ATOM 2463 N N . LYS A 1 325 ? 11.768 -5.085 -6.224 1.00 94.31 325 LYS A N 1
ATOM 2464 C CA . LYS A 1 325 ? 11.682 -5.466 -4.807 1.00 94.31 325 LYS A CA 1
ATOM 2465 C C . LYS A 1 325 ? 10.427 -6.294 -4.513 1.00 94.31 325 LYS A C 1
ATOM 2467 O O . LYS A 1 325 ? 10.547 -7.382 -3.963 1.00 94.31 325 LYS A O 1
ATOM 2472 N N . LEU A 1 326 ? 9.251 -5.796 -4.894 1.00 97.00 326 LEU A N 1
ATOM 2473 C CA . LEU A 1 326 ? 7.971 -6.471 -4.670 1.00 97.00 326 LEU A CA 1
ATOM 2474 C C . LEU A 1 326 ? 7.914 -7.807 -5.411 1.00 97.00 326 LEU A C 1
ATOM 2476 O O . LEU A 1 326 ? 7.531 -8.806 -4.818 1.00 97.00 326 LEU A O 1
ATOM 2480 N N . SER A 1 327 ? 8.376 -7.856 -6.660 1.00 97.38 327 SER A N 1
ATOM 2481 C CA . SER A 1 327 ? 8.382 -9.089 -7.455 1.00 97.38 327 SER A CA 1
ATOM 2482 C C . SER A 1 327 ? 9.297 -10.157 -6.850 1.00 97.38 327 SER A C 1
ATOM 2484 O O . SER A 1 327 ? 8.903 -11.313 -6.744 1.00 97.38 327 SER A O 1
ATOM 2486 N N . LYS A 1 328 ? 10.487 -9.783 -6.359 1.00 95.56 328 LYS A N 1
ATOM 2487 C CA . LYS A 1 328 ? 11.342 -10.717 -5.609 1.00 95.56 328 LYS A CA 1
ATOM 2488 C C . LYS A 1 328 ? 10.648 -11.237 -4.354 1.00 95.56 328 LYS A C 1
ATOM 2490 O O . LYS A 1 328 ? 10.708 -12.429 -4.077 1.00 95.56 328 LYS A O 1
ATOM 2495 N N . THR A 1 329 ? 9.995 -10.357 -3.593 1.00 96.50 329 THR A N 1
ATOM 2496 C CA . THR A 1 329 ? 9.254 -10.766 -2.394 1.00 96.50 329 THR A CA 1
ATOM 2497 C C . THR A 1 329 ? 8.125 -11.734 -2.739 1.00 96.50 329 THR A C 1
ATOM 2499 O O . THR A 1 329 ? 7.990 -12.744 -2.062 1.00 96.50 329 THR A O 1
ATOM 2502 N N . LEU A 1 330 ? 7.361 -11.469 -3.800 1.00 97.62 330 LEU A N 1
ATOM 2503 C CA . LEU A 1 330 ? 6.288 -12.347 -4.270 1.00 97.62 330 LEU A CA 1
ATOM 2504 C C . LEU A 1 330 ? 6.818 -13.718 -4.709 1.00 97.62 330 LEU A C 1
ATOM 2506 O O . LEU A 1 330 ? 6.238 -14.729 -4.332 1.00 97.62 330 LEU A O 1
ATOM 2510 N N . GLN A 1 331 ? 7.938 -13.766 -5.439 1.00 95.69 331 GLN A N 1
ATOM 2511 C CA . GLN A 1 331 ? 8.574 -15.024 -5.845 1.00 95.69 331 GLN A CA 1
ATOM 2512 C C . GLN A 1 331 ? 9.002 -15.854 -4.625 1.00 95.69 331 GLN A C 1
ATOM 2514 O O . GLN A 1 331 ? 8.598 -17.005 -4.495 1.00 95.69 331 GLN A O 1
ATOM 2519 N N . VAL A 1 332 ? 9.722 -15.239 -3.679 1.00 95.69 332 VAL A N 1
ATOM 2520 C CA . VAL A 1 332 ? 10.146 -15.900 -2.431 1.00 95.69 332 VAL A CA 1
ATOM 2521 C C . VAL A 1 332 ? 8.950 -16.337 -1.581 1.00 95.69 332 VAL A C 1
ATOM 2523 O O . VAL A 1 332 ? 9.017 -17.361 -0.905 1.00 95.69 332 VAL A O 1
ATOM 2526 N N . LEU A 1 333 ? 7.863 -15.564 -1.573 1.00 96.38 333 LEU A N 1
ATOM 2527 C CA . LEU A 1 333 ? 6.656 -15.916 -0.831 1.00 96.38 333 LEU A CA 1
ATOM 2528 C C . LEU A 1 333 ? 5.932 -17.105 -1.475 1.00 96.38 333 LEU A C 1
ATOM 2530 O O . LEU A 1 333 ? 5.552 -18.020 -0.756 1.00 96.38 333 LEU A O 1
ATOM 2534 N N . GLY A 1 334 ? 5.807 -17.138 -2.806 1.00 96.19 334 GLY A N 1
ATOM 2535 C CA . GLY A 1 334 ? 5.227 -18.272 -3.532 1.00 96.19 334 GLY A CA 1
ATOM 2536 C C . GLY A 1 334 ? 6.030 -19.568 -3.376 1.00 96.19 334 GLY A C 1
ATOM 2537 O O . GLY A 1 334 ? 5.455 -20.645 -3.301 1.00 96.19 334 GLY A O 1
ATOM 2538 N N . GLU A 1 335 ? 7.354 -19.490 -3.239 1.00 95.31 335 GLU A N 1
ATOM 2539 C CA . GLU A 1 335 ? 8.179 -20.670 -2.928 1.00 95.31 335 GLU A CA 1
ATOM 2540 C C . GLU A 1 335 ? 7.905 -21.240 -1.525 1.00 95.31 335 GLU A C 1
ATOM 2542 O O . GLU A 1 335 ? 8.099 -22.433 -1.291 1.00 95.31 335 GLU A O 1
ATOM 2547 N N . LYS A 1 336 ? 7.475 -20.392 -0.582 1.00 95.69 336 LYS A N 1
ATOM 2548 C CA . LYS A 1 336 ? 7.265 -20.756 0.828 1.00 95.69 336 LYS A CA 1
ATOM 2549 C C . LYS A 1 336 ? 5.819 -21.104 1.164 1.00 95.69 336 LYS A C 1
ATOM 2551 O O . LYS A 1 336 ? 5.596 -21.879 2.090 1.00 95.69 336 LYS A O 1
ATOM 2556 N N . ASP A 1 337 ? 4.858 -20.517 0.459 1.00 96.56 337 ASP A N 1
ATOM 2557 C CA . ASP A 1 337 ? 3.431 -20.650 0.733 1.00 96.56 337 ASP A CA 1
ATOM 2558 C C . ASP A 1 337 ? 2.683 -21.123 -0.521 1.00 96.56 337 ASP A C 1
ATOM 2560 O O . ASP A 1 337 ? 2.597 -20.419 -1.531 1.00 96.56 337 ASP A O 1
ATOM 2564 N N . ALA A 1 338 ? 2.124 -22.335 -0.445 1.00 95.75 338 ALA A N 1
ATOM 2565 C CA . ALA A 1 338 ? 1.426 -22.966 -1.561 1.00 95.75 338 ALA A CA 1
ATOM 2566 C C . ALA A 1 338 ? 0.170 -22.191 -1.990 1.00 95.75 338 ALA A C 1
ATOM 2568 O O . ALA A 1 338 ? -0.096 -22.095 -3.186 1.00 95.75 338 ALA A O 1
ATOM 2569 N N . SER A 1 339 ? -0.561 -21.593 -1.042 1.00 95.38 339 SER A N 1
ATOM 2570 C CA . SER A 1 339 ? -1.772 -20.820 -1.344 1.00 95.38 339 SER A CA 1
ATOM 2571 C C . SER A 1 339 ? -1.437 -19.527 -2.088 1.00 95.38 339 SER A C 1
ATOM 2573 O O . SER A 1 339 ? -2.103 -19.162 -3.058 1.00 95.38 339 SER A O 1
ATOM 2575 N N . VAL A 1 340 ? -0.334 -18.874 -1.706 1.00 96.81 340 VAL A N 1
ATOM 2576 C CA . VAL A 1 340 ? 0.195 -17.727 -2.449 1.00 96.81 340 VAL A CA 1
ATOM 2577 C C . VAL A 1 340 ? 0.643 -18.158 -3.836 1.00 96.81 340 VAL A C 1
ATOM 2579 O O . VAL A 1 340 ? 0.309 -17.483 -4.806 1.00 96.81 340 VAL A O 1
ATOM 2582 N N . ASN A 1 341 ? 1.368 -19.274 -3.957 1.00 96.62 341 ASN A N 1
ATOM 2583 C CA . ASN A 1 341 ? 1.793 -19.766 -5.263 1.00 96.62 341 ASN A CA 1
ATOM 2584 C C . ASN A 1 341 ? 0.599 -20.010 -6.188 1.00 96.62 341 ASN A C 1
ATOM 2586 O O . ASN A 1 341 ? 0.620 -19.556 -7.325 1.00 96.62 341 ASN A O 1
ATOM 2590 N N . GLU A 1 342 ? -0.460 -20.657 -5.703 1.00 96.12 342 GLU A N 1
ATOM 2591 C CA . GLU A 1 342 ? -1.685 -20.868 -6.478 1.00 96.12 342 GLU A CA 1
ATOM 2592 C C . GLU A 1 342 ? -2.272 -19.550 -6.995 1.00 96.12 342 GLU A C 1
ATOM 2594 O O . GLU A 1 342 ? -2.587 -19.451 -8.180 1.00 96.12 342 GLU A O 1
ATOM 2599 N N . LEU A 1 343 ? -2.356 -18.513 -6.154 1.00 96.25 343 LEU A N 1
ATOM 2600 C CA . LEU A 1 343 ? -2.817 -17.183 -6.571 1.00 96.25 343 LEU A CA 1
ATOM 2601 C C . LEU A 1 343 ? -1.886 -16.535 -7.604 1.00 96.25 343 LEU A C 1
ATOM 2603 O O . LEU A 1 343 ? -2.355 -15.910 -8.553 1.00 96.25 343 LEU A O 1
ATOM 2607 N N . LEU A 1 344 ? -0.570 -16.696 -7.455 1.00 96.69 344 LEU A N 1
ATOM 2608 C CA . LEU A 1 344 ? 0.413 -16.191 -8.413 1.00 96.69 344 LEU A CA 1
ATOM 2609 C C . LEU A 1 344 ? 0.291 -16.877 -9.781 1.00 96.69 344 LEU A C 1
ATOM 2611 O O . LEU A 1 344 ? 0.363 -16.204 -10.810 1.00 96.69 344 LEU A O 1
ATOM 2615 N N . GLN A 1 345 ? 0.062 -18.194 -9.805 1.00 95.62 345 GLN A N 1
ATOM 2616 C CA . GLN A 1 345 ? -0.102 -18.967 -11.041 1.00 95.62 345 GLN A CA 1
ATOM 2617 C C . GLN A 1 345 ? -1.400 -18.633 -11.800 1.00 95.62 345 GLN A C 1
ATOM 2619 O O . GLN A 1 345 ? -1.515 -18.975 -12.973 1.00 95.62 345 GLN A O 1
ATOM 2624 N N . GLN A 1 346 ? -2.364 -17.938 -11.184 1.00 95.12 346 GLN A N 1
ATOM 2625 C CA . GLN A 1 346 ? -3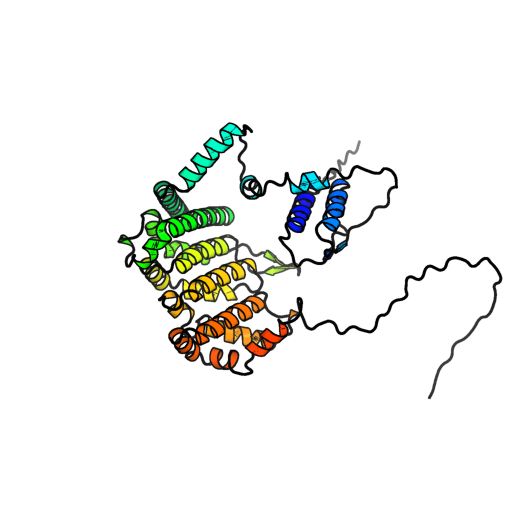.575 -17.464 -11.876 1.00 95.12 346 GLN A CA 1
ATOM 2626 C C . GLN A 1 346 ? -3.307 -16.293 -12.834 1.00 95.12 346 GLN A C 1
ATOM 2628 O O . GLN A 1 346 ? -4.171 -15.948 -13.640 1.00 95.12 346 GLN A O 1
ATOM 2633 N N . SER A 1 347 ? -2.146 -15.642 -12.734 1.00 95.56 347 SER A N 1
ATOM 2634 C CA . SER A 1 347 ? -1.785 -14.509 -13.581 1.00 95.56 347 SER A CA 1
ATOM 2635 C C . SER A 1 347 ? -0.805 -14.939 -14.668 1.00 95.56 347 SER A C 1
ATOM 2637 O O . SER A 1 347 ? 0.395 -15.048 -14.424 1.00 95.56 347 SER A O 1
ATOM 2639 N N . ASP A 1 348 ? -1.291 -15.101 -15.902 1.00 95.12 348 ASP A N 1
ATOM 2640 C CA . ASP A 1 348 ? -0.444 -15.447 -17.058 1.00 95.12 348 ASP A CA 1
ATOM 2641 C C . ASP A 1 348 ? 0.723 -14.462 -17.232 1.00 95.12 348 ASP A C 1
ATOM 2643 O O . ASP A 1 348 ? 1.852 -14.845 -17.538 1.00 95.12 348 ASP A O 1
ATOM 2647 N N . GLN A 1 349 ? 0.463 -13.172 -16.985 1.00 95.50 349 GLN A N 1
ATOM 2648 C CA . GLN A 1 349 ? 1.489 -12.131 -17.047 1.00 95.50 349 GLN A CA 1
ATOM 2649 C C . GLN A 1 349 ? 2.584 -12.372 -16.010 1.00 95.50 349 GLN A C 1
ATOM 2651 O O . GLN A 1 349 ? 3.765 -12.250 -16.332 1.00 95.50 349 GLN A O 1
ATOM 2656 N N . TRP A 1 350 ? 2.200 -12.731 -14.782 1.00 97.19 350 TRP A N 1
ATOM 2657 C CA . TRP A 1 350 ? 3.144 -13.063 -13.721 1.00 97.19 350 TRP A CA 1
ATOM 2658 C C . TRP A 1 350 ? 3.974 -14.296 -14.066 1.00 97.19 350 TRP A C 1
ATOM 2660 O O . TRP A 1 350 ? 5.197 -14.240 -13.960 1.00 97.19 350 TRP A O 1
ATOM 2670 N N . VAL A 1 351 ? 3.336 -15.372 -14.532 1.00 95.94 351 VAL A N 1
ATOM 2671 C CA . VAL A 1 351 ? 4.013 -16.625 -14.895 1.00 95.94 351 VAL A CA 1
ATOM 2672 C C . VAL A 1 351 ? 5.086 -16.389 -15.960 1.00 95.94 351 VAL A C 1
ATOM 2674 O O . VAL A 1 351 ? 6.210 -16.868 -15.819 1.00 95.94 351 VAL A O 1
ATOM 2677 N N . ILE A 1 352 ? 4.785 -15.592 -16.990 1.00 95.25 352 ILE A N 1
ATOM 2678 C CA . ILE A 1 352 ? 5.752 -15.244 -18.043 1.00 95.25 352 ILE A CA 1
ATOM 2679 C C . ILE A 1 352 ? 6.871 -14.347 -17.493 1.00 95.25 352 ILE A C 1
ATOM 2681 O O . ILE A 1 352 ? 8.048 -14.537 -17.800 1.00 95.25 352 ILE A O 1
ATOM 2685 N N . PHE A 1 353 ? 6.518 -13.349 -16.683 1.00 97.00 353 PHE A N 1
ATOM 2686 C CA . PHE A 1 353 ? 7.465 -12.359 -16.175 1.00 97.00 353 PHE A CA 1
ATOM 2687 C C . PHE A 1 353 ? 8.457 -12.936 -15.154 1.00 97.00 353 PHE A C 1
ATOM 2689 O O . PHE A 1 353 ? 9.652 -12.636 -15.228 1.00 97.00 353 PHE A O 1
ATOM 2696 N N . ALA A 1 354 ? 7.963 -13.738 -14.208 1.00 95.56 354 ALA A N 1
ATOM 2697 C CA . ALA A 1 354 ? 8.713 -14.307 -13.089 1.00 95.56 354 ALA A CA 1
ATOM 2698 C C . ALA A 1 354 ? 9.193 -15.749 -13.335 1.00 95.56 354 ALA A C 1
ATOM 2700 O O . ALA A 1 354 ? 9.881 -16.311 -12.480 1.00 95.56 354 ALA A O 1
ATOM 2701 N N . GLY A 1 355 ? 8.831 -16.347 -14.475 1.00 90.38 355 GLY A N 1
ATOM 2702 C CA . GLY A 1 355 ? 9.257 -17.686 -14.872 1.00 90.38 355 GLY A CA 1
ATOM 2703 C C . GLY A 1 355 ? 10.774 -17.825 -15.033 1.00 90.38 355 GLY A C 1
ATOM 2704 O O . GLY A 1 355 ? 11.530 -16.853 -14.957 1.00 90.38 355 GLY A O 1
ATOM 2705 N N . VAL A 1 356 ? 11.224 -19.060 -15.268 1.00 84.12 356 VAL A N 1
ATOM 2706 C CA . VAL A 1 356 ? 12.637 -19.362 -15.546 1.00 84.12 356 VAL A CA 1
ATOM 2707 C C . VAL A 1 356 ? 13.085 -18.548 -16.763 1.00 84.12 356 VAL A C 1
ATOM 2709 O O . VAL A 1 356 ? 12.415 -18.563 -17.792 1.00 84.12 356 VAL A O 1
ATOM 2712 N N . ASP A 1 357 ? 14.169 -17.784 -16.612 1.00 83.25 357 ASP A N 1
ATOM 2713 C CA . ASP A 1 357 ? 14.677 -16.820 -17.605 1.00 83.25 357 ASP A CA 1
ATOM 2714 C C . ASP A 1 357 ? 13.689 -15.703 -18.011 1.00 83.25 357 ASP A C 1
ATOM 2716 O O . ASP A 1 357 ? 13.879 -15.008 -19.012 1.00 83.25 357 ASP A O 1
ATOM 2720 N N . GLY A 1 358 ? 12.645 -15.475 -17.207 1.00 90.00 358 GLY A N 1
ATOM 2721 C CA . GLY A 1 358 ? 11.683 -14.392 -17.395 1.00 90.00 358 GLY A CA 1
ATOM 2722 C C . GLY A 1 358 ? 12.311 -13.001 -17.253 1.00 90.00 358 GLY A C 1
ATOM 2723 O O . GLY A 1 358 ? 13.410 -12.828 -16.718 1.00 90.00 358 GLY A O 1
ATOM 2724 N N . LEU A 1 359 ? 11.594 -11.965 -17.699 1.00 94.12 359 LEU A N 1
ATOM 2725 C CA . LEU A 1 359 ? 12.084 -10.576 -17.691 1.00 94.12 359 LEU A CA 1
ATOM 2726 C C . LEU A 1 359 ? 12.433 -10.056 -16.287 1.00 94.12 359 LEU A C 1
ATOM 2728 O O . LEU A 1 359 ? 13.252 -9.141 -16.166 1.00 94.12 359 LEU A O 1
ATOM 2732 N N . LEU A 1 360 ? 11.872 -10.650 -15.227 1.00 94.31 360 LEU A N 1
ATOM 2733 C CA . LEU A 1 360 ? 12.276 -10.356 -13.857 1.00 94.31 360 LEU A CA 1
ATOM 2734 C C . LEU A 1 360 ? 13.764 -10.653 -13.642 1.00 94.31 360 LEU A C 1
ATOM 2736 O O . LEU A 1 360 ? 14.468 -9.801 -13.108 1.00 94.31 360 LEU A O 1
ATOM 2740 N N . SER A 1 361 ? 14.260 -11.809 -14.092 1.00 90.50 361 SER A N 1
ATOM 2741 C CA . SER A 1 361 ? 15.663 -12.212 -13.911 1.00 90.50 361 SER A CA 1
ATOM 2742 C C . SER A 1 361 ? 16.628 -11.175 -14.498 1.00 90.50 361 SER A C 1
ATOM 2744 O O . SER A 1 361 ? 17.533 -10.712 -13.805 1.00 90.50 361 SER A O 1
ATOM 2746 N N . LYS A 1 362 ? 16.344 -10.688 -15.714 1.00 88.56 362 LYS A N 1
ATOM 2747 C CA . LYS A 1 362 ? 17.070 -9.594 -16.368 1.00 88.56 362 LYS A CA 1
ATOM 2748 C C . LYS A 1 362 ? 17.087 -8.325 -15.511 1.00 88.56 362 LYS A C 1
ATOM 2750 O O . LYS A 1 362 ? 18.156 -7.771 -15.256 1.00 88.56 362 LYS A O 1
ATOM 2755 N N . LEU A 1 363 ? 15.921 -7.872 -15.040 1.00 89.56 363 LEU A N 1
ATOM 2756 C CA . LEU A 1 363 ? 15.818 -6.678 -14.191 1.00 89.56 363 LEU A CA 1
ATOM 2757 C C . LEU A 1 363 ? 16.579 -6.834 -12.870 1.00 89.56 363 LEU A C 1
ATOM 2759 O O . LEU A 1 363 ? 17.163 -5.871 -12.371 1.00 89.56 363 LEU A O 1
ATOM 2763 N N . VAL A 1 364 ? 16.579 -8.039 -12.297 1.00 89.06 364 VAL A N 1
ATOM 2764 C CA . VAL A 1 364 ? 17.353 -8.361 -11.099 1.00 89.06 364 VAL A CA 1
ATOM 2765 C C . VAL A 1 364 ? 18.849 -8.254 -11.377 1.00 89.06 364 VAL A C 1
ATOM 2767 O O . VAL A 1 364 ? 19.549 -7.613 -10.594 1.00 89.06 364 VAL A O 1
ATOM 2770 N N . THR A 1 365 ? 19.331 -8.827 -12.482 1.00 84.75 365 THR A N 1
ATOM 2771 C CA . THR A 1 365 ? 20.751 -8.801 -12.854 1.00 84.75 365 THR A CA 1
ATOM 2772 C C . THR A 1 365 ? 21.256 -7.379 -13.097 1.00 84.75 365 THR A C 1
ATOM 2774 O O . THR A 1 365 ? 22.348 -7.021 -12.661 1.00 84.75 365 THR A O 1
ATOM 2777 N N . GLU A 1 366 ? 20.442 -6.532 -13.726 1.00 81.50 366 GLU A N 1
ATOM 2778 C CA . GLU A 1 366 ? 20.759 -5.113 -13.937 1.00 81.50 366 GLU A CA 1
ATOM 2779 C C . GLU A 1 366 ? 20.850 -4.317 -12.624 1.00 81.50 366 GLU A C 1
ATOM 2781 O O . GLU A 1 366 ? 21.544 -3.303 -12.559 1.00 81.50 366 GLU A O 1
ATOM 2786 N N . GLN A 1 367 ? 20.165 -4.770 -11.568 1.00 73.56 367 GLN A N 1
ATOM 2787 C CA . GLN A 1 367 ? 20.268 -4.188 -10.228 1.00 73.56 367 GLN A CA 1
ATOM 2788 C C . GLN A 1 367 ? 21.409 -4.783 -9.393 1.00 73.56 367 GLN A C 1
ATOM 2790 O O . GLN A 1 367 ? 21.842 -4.155 -8.426 1.00 73.56 367 GLN A O 1
ATOM 2795 N N . THR A 1 368 ? 21.916 -5.971 -9.737 1.00 53.03 368 THR A N 1
ATOM 2796 C CA . THR A 1 368 ? 23.103 -6.556 -9.099 1.00 53.03 368 THR A CA 1
ATOM 2797 C C . THR A 1 368 ? 24.375 -5.945 -9.684 1.00 53.03 368 THR A C 1
ATOM 2799 O O . THR A 1 368 ? 25.063 -6.511 -10.525 1.00 53.03 368 THR A O 1
ATOM 2802 N N . GLY A 1 369 ? 24.681 -4.750 -9.197 1.00 46.38 369 GLY A N 1
ATOM 2803 C CA . GLY A 1 369 ? 25.905 -3.989 -9.406 1.00 46.38 369 GLY A CA 1
ATOM 2804 C C . GLY A 1 369 ? 25.946 -2.914 -8.325 1.00 46.38 369 GLY A C 1
ATOM 2805 O O . GLY A 1 369 ? 24.896 -2.464 -7.867 1.00 46.38 369 GLY A O 1
ATOM 2806 N N . HIS A 1 370 ? 27.122 -2.531 -7.830 1.00 34.84 370 HIS A N 1
ATOM 2807 C CA . HIS A 1 370 ? 27.187 -1.399 -6.907 1.00 34.84 370 HIS A CA 1
ATOM 2808 C C . HIS A 1 370 ? 26.669 -0.149 -7.629 1.00 34.84 370 HIS A C 1
ATOM 2810 O O . HIS A 1 370 ? 27.322 0.341 -8.540 1.00 34.84 370 HIS A O 1
ATOM 2816 N N . LEU A 1 371 ? 25.479 0.296 -7.212 1.00 37.88 371 LEU A N 1
ATOM 2817 C CA . LEU A 1 371 ? 24.807 1.558 -7.527 1.00 37.88 371 LEU A CA 1
ATOM 2818 C C . LEU A 1 371 ? 24.697 1.909 -9.030 1.00 37.88 371 LEU A C 1
ATOM 2820 O O . LEU A 1 371 ? 25.603 2.475 -9.625 1.00 37.88 371 LEU A O 1
ATOM 2824 N N . GLY A 1 372 ? 23.504 1.717 -9.605 1.00 36.94 372 GLY A N 1
ATOM 2825 C CA . GLY A 1 372 ? 23.012 2.603 -10.674 1.00 36.94 372 GLY A CA 1
ATOM 2826 C C . GLY A 1 372 ? 23.363 2.269 -12.127 1.00 36.94 372 GLY A C 1
ATOM 2827 O O . GLY A 1 372 ? 23.177 3.127 -12.985 1.00 36.94 372 GLY A O 1
ATOM 2828 N N . GLY A 1 373 ? 23.811 1.055 -12.439 1.00 39.69 373 GLY A N 1
ATOM 2829 C CA . GLY A 1 373 ? 24.034 0.634 -13.824 1.00 39.69 373 GLY A CA 1
ATOM 2830 C C . GLY A 1 373 ? 25.163 -0.381 -13.970 1.00 39.69 373 GLY A C 1
ATOM 2831 O O . GLY A 1 373 ? 25.767 -0.780 -12.970 1.00 39.69 373 GLY A O 1
ATOM 2832 N N . PRO A 1 374 ? 25.456 -0.824 -15.206 1.00 36.19 374 PRO A N 1
ATOM 2833 C CA . PRO A 1 374 ? 26.614 -1.670 -15.459 1.00 36.19 374 PRO A CA 1
ATOM 2834 C C . PRO A 1 374 ? 27.891 -0.969 -14.976 1.00 36.19 374 PRO A C 1
ATOM 2836 O O . PRO A 1 374 ? 28.027 0.248 -15.116 1.00 36.19 374 PRO A O 1
ATOM 2839 N N . LYS A 1 375 ? 28.829 -1.743 -14.407 1.00 35.41 375 LYS A N 1
ATOM 2840 C CA . LYS A 1 375 ? 30.142 -1.237 -13.976 1.00 35.41 375 LYS A CA 1
ATOM 2841 C C . LYS A 1 375 ? 30.751 -0.396 -15.106 1.00 35.41 375 LYS A C 1
ATOM 2843 O O . LYS A 1 375 ? 30.822 -0.907 -16.227 1.00 35.41 375 LYS A O 1
ATOM 2848 N N . PRO A 1 376 ? 31.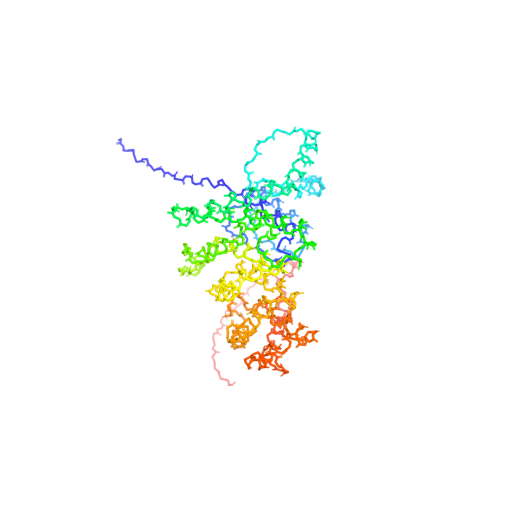222 0.838 -14.840 1.00 40.28 376 PRO A N 1
ATOM 2849 C CA . PRO A 1 376 ? 32.000 1.562 -15.828 1.00 40.28 376 PRO A CA 1
ATOM 2850 C C . PRO A 1 376 ? 33.174 0.671 -16.226 1.00 40.28 376 PRO A C 1
ATOM 2852 O O . PRO A 1 376 ? 33.951 0.222 -15.379 1.00 40.28 376 PRO A O 1
ATOM 2855 N N . VAL A 1 377 ? 33.259 0.357 -17.518 1.00 39.59 377 VAL A N 1
ATOM 2856 C CA . VAL A 1 377 ? 34.439 -0.296 -18.074 1.00 39.59 377 VAL A CA 1
ATOM 2857 C C . VAL A 1 377 ? 35.580 0.668 -17.792 1.00 39.59 377 VAL A C 1
ATOM 2859 O O . VAL A 1 377 ? 35.528 1.812 -18.240 1.00 39.59 377 VAL A O 1
ATOM 2862 N N . LEU A 1 378 ? 36.558 0.240 -16.991 1.00 36.53 378 LEU A N 1
ATOM 2863 C CA . LEU A 1 378 ? 37.785 0.991 -16.749 1.00 36.53 378 LEU A CA 1
ATOM 2864 C C . LEU A 1 378 ? 38.435 1.267 -18.108 1.00 36.53 378 LEU A C 1
ATOM 2866 O O . LEU A 1 378 ? 39.188 0.446 -18.632 1.00 36.53 378 LEU A O 1
ATOM 2870 N N . ALA A 1 379 ? 38.128 2.422 -18.698 1.00 38.62 379 ALA A N 1
ATOM 2871 C CA . ALA A 1 379 ? 38.961 2.999 -19.727 1.00 38.62 379 ALA A CA 1
ATOM 2872 C C . ALA A 1 379 ? 40.332 3.164 -19.074 1.00 38.62 379 ALA A C 1
ATOM 2874 O O . ALA A 1 379 ? 40.449 3.788 -18.016 1.00 38.62 379 ALA A O 1
ATOM 2875 N N . ARG A 1 380 ? 41.340 2.498 -19.646 1.00 34.97 380 ARG A N 1
ATOM 2876 C CA . ARG A 1 380 ? 42.729 2.552 -19.191 1.00 34.97 380 ARG A CA 1
ATOM 2877 C C . ARG A 1 380 ? 43.081 3.991 -18.811 1.00 34.97 380 ARG A C 1
ATOM 2879 O O . ARG A 1 380 ? 43.017 4.874 -19.658 1.00 34.97 380 ARG A O 1
ATOM 2886 N N . SER A 1 381 ? 43.407 4.167 -17.532 1.00 33.66 381 SER A N 1
ATOM 2887 C CA . SER A 1 381 ? 43.995 5.347 -16.899 1.00 33.66 381 SER A CA 1
ATOM 2888 C C . SER A 1 381 ? 44.626 6.328 -17.895 1.00 33.66 381 SER A C 1
ATOM 2890 O O . SER A 1 381 ? 45.765 6.133 -18.315 1.00 33.66 381 SER A O 1
ATOM 2892 N N . MET A 1 382 ? 43.913 7.402 -18.235 1.00 33.78 382 MET A N 1
ATOM 2893 C CA . MET A 1 382 ? 44.539 8.622 -18.742 1.00 33.78 382 MET A CA 1
ATOM 2894 C C . MET A 1 382 ? 44.762 9.568 -17.565 1.00 33.78 382 MET A C 1
ATOM 2896 O O . MET A 1 382 ? 43.925 10.405 -17.249 1.00 33.78 382 MET A O 1
ATOM 2900 N N . ALA A 1 383 ? 45.904 9.401 -16.909 1.00 27.75 383 ALA A N 1
ATOM 2901 C CA . ALA A 1 383 ? 46.576 10.453 -16.161 1.00 27.75 383 ALA A CA 1
ATOM 2902 C C . ALA A 1 383 ? 48.079 10.155 -16.242 1.00 27.75 383 ALA A C 1
ATOM 2904 O O . ALA A 1 383 ? 48.514 9.060 -15.883 1.00 27.75 383 ALA A O 1
ATOM 2905 N N . PRO A 1 384 ? 48.856 11.106 -16.773 1.00 33.25 384 PRO A N 1
ATOM 2906 C CA . PRO A 1 384 ? 49.580 11.949 -15.838 1.00 33.25 384 PRO A CA 1
ATOM 2907 C C . PRO A 1 384 ? 49.425 13.421 -16.229 1.00 33.25 384 PRO A C 1
ATOM 2909 O O . PRO A 1 384 ? 50.109 13.912 -17.118 1.00 33.25 384 PRO A O 1
ATOM 2912 N N . PHE A 1 385 ? 48.526 14.130 -15.545 1.00 32.75 385 PHE A N 1
ATOM 2913 C CA . PHE A 1 385 ? 48.454 15.599 -15.601 1.00 32.75 385 PHE A CA 1
ATOM 2914 C C . PHE A 1 385 ? 48.996 16.276 -14.333 1.00 32.75 385 PHE A C 1
ATOM 2916 O O . PHE A 1 385 ? 48.940 17.492 -14.213 1.00 32.75 385 PHE A O 1
ATOM 2923 N N . PHE A 1 386 ? 49.587 15.508 -13.412 1.00 30.88 386 PHE A N 1
ATOM 2924 C CA . PHE A 1 386 ? 50.303 16.041 -12.254 1.00 30.88 386 PHE A CA 1
ATOM 2925 C C . PHE A 1 386 ? 51.578 15.232 -12.007 1.00 30.88 386 PHE A C 1
ATOM 2927 O O . PHE A 1 386 ? 51.606 14.306 -11.201 1.00 30.88 386 PHE A O 1
ATOM 2934 N N . GLN A 1 387 ? 52.647 15.580 -12.718 1.00 29.97 387 GLN A N 1
ATOM 2935 C CA . GLN A 1 387 ? 54.000 15.385 -12.207 1.00 29.97 387 GLN A CA 1
ATOM 2936 C C . GLN A 1 387 ? 54.629 16.765 -12.048 1.00 29.97 387 GLN A C 1
ATOM 2938 O O . GLN A 1 387 ? 54.929 17.452 -13.021 1.00 29.97 387 GLN A O 1
ATOM 2943 N N . ASN A 1 388 ? 54.774 17.165 -10.787 1.00 28.27 388 ASN A N 1
ATOM 2944 C CA . ASN A 1 388 ? 55.629 18.264 -10.373 1.00 28.27 388 ASN A CA 1
ATOM 2945 C C . ASN A 1 388 ? 57.044 18.004 -10.894 1.00 28.27 388 ASN A C 1
ATOM 2947 O O . ASN A 1 388 ? 57.633 16.974 -10.574 1.00 28.27 388 ASN A O 1
ATOM 2951 N N . ASN A 1 389 ? 57.583 18.944 -11.665 1.00 29.08 389 ASN A N 1
ATOM 2952 C CA . ASN A 1 389 ? 58.976 18.940 -12.087 1.00 29.08 389 ASN A CA 1
ATOM 2953 C C . ASN A 1 389 ? 59.720 19.993 -11.245 1.00 29.08 389 ASN A C 1
ATOM 2955 O O . ASN A 1 389 ? 59.531 21.188 -11.486 1.00 29.08 389 ASN A O 1
ATOM 2959 N N . PRO A 1 390 ? 60.526 19.616 -10.235 1.00 32.78 390 PRO A N 1
ATOM 2960 C CA . PRO A 1 390 ? 61.437 20.543 -9.593 1.00 32.78 390 PRO A CA 1
ATOM 2961 C C . PRO A 1 390 ? 62.755 20.555 -10.375 1.00 32.78 390 PRO A C 1
ATOM 2963 O O . PRO A 1 390 ? 63.447 19.546 -10.467 1.00 32.78 390 PRO A O 1
ATOM 2966 N N . GLY A 1 391 ? 63.121 21.720 -10.906 1.00 29.38 391 GLY A N 1
ATOM 2967 C CA . GLY A 1 391 ? 64.480 21.996 -11.368 1.00 29.38 391 GLY A CA 1
ATOM 2968 C C . GLY A 1 391 ? 64.685 21.924 -12.878 1.00 29.38 391 GLY A C 1
ATOM 2969 O O . GLY A 1 391 ? 64.929 20.868 -13.447 1.00 29.38 391 GLY A O 1
ATOM 2970 N N . SER A 1 392 ? 64.719 23.092 -13.513 1.00 29.05 392 SER A N 1
ATOM 2971 C CA . SER A 1 392 ? 65.591 23.339 -14.661 1.00 29.05 392 SER A CA 1
ATOM 2972 C C . SER A 1 392 ? 65.774 24.847 -14.810 1.00 29.05 392 SER A C 1
ATOM 2974 O O . SER A 1 392 ? 64.856 25.588 -15.154 1.00 29.05 392 SER A O 1
ATOM 2976 N N . CYS A 1 393 ? 66.972 25.303 -14.452 1.00 27.41 393 CYS A N 1
ATOM 2977 C CA . CYS A 1 393 ? 67.479 26.618 -14.799 1.00 27.41 393 CYS A CA 1
ATOM 2978 C C . CYS A 1 393 ? 67.617 26.745 -16.326 1.00 27.41 393 CYS A C 1
ATOM 2980 O O . CYS A 1 393 ? 67.990 25.782 -16.987 1.00 27.41 393 CYS A O 1
ATOM 2982 N N . ARG A 1 394 ? 67.347 27.964 -16.819 1.00 26.69 394 ARG A N 1
ATOM 2983 C CA . ARG A 1 394 ? 67.782 28.597 -18.084 1.00 26.69 394 ARG A CA 1
ATOM 2984 C C . ARG A 1 394 ? 68.735 27.772 -18.967 1.00 26.69 394 ARG A C 1
ATOM 2986 O O . ARG A 1 394 ? 69.807 27.425 -18.487 1.00 26.69 394 ARG A O 1
ATOM 2993 N N . THR A 1 395 ? 68.441 27.687 -20.267 1.00 27.61 395 THR A N 1
ATOM 2994 C CA . THR A 1 395 ? 69.007 28.555 -21.331 1.00 27.61 395 THR A CA 1
ATOM 2995 C C . THR A 1 395 ? 68.456 28.159 -22.715 1.00 27.61 395 THR A C 1
ATOM 2997 O O . THR A 1 395 ? 68.243 26.981 -22.976 1.00 27.61 395 THR A O 1
ATOM 3000 N N . ASP A 1 396 ? 68.286 29.175 -23.565 1.00 27.36 396 ASP A N 1
ATOM 3001 C CA . ASP A 1 396 ? 68.308 29.158 -25.040 1.00 27.36 396 ASP A CA 1
ATOM 3002 C C . ASP A 1 396 ? 67.056 28.727 -25.845 1.00 27.36 396 ASP A C 1
ATOM 3004 O O . ASP A 1 396 ? 66.846 27.577 -26.216 1.00 27.36 396 ASP A O 1
ATOM 3008 N N . ASP A 1 397 ? 66.278 29.755 -26.202 1.00 26.25 397 ASP A N 1
ATOM 3009 C CA . ASP A 1 397 ? 65.641 29.980 -27.518 1.00 26.25 397 ASP A CA 1
ATOM 3010 C C . ASP A 1 397 ? 66.691 29.975 -28.674 1.00 26.25 397 ASP A C 1
ATOM 3012 O O . ASP A 1 397 ? 67.883 30.067 -28.363 1.00 26.25 397 ASP A O 1
ATOM 3016 N N . PRO A 1 398 ? 66.354 30.063 -29.994 1.00 40.94 398 PRO A N 1
ATOM 3017 C CA . PRO A 1 398 ? 65.034 30.120 -30.661 1.00 40.94 398 PRO A CA 1
ATOM 3018 C C . PRO A 1 398 ? 64.964 29.334 -32.018 1.00 40.94 398 PRO A C 1
ATOM 3020 O O . PRO A 1 398 ? 65.912 28.676 -32.433 1.00 40.94 398 PRO A O 1
ATOM 3023 N N . PHE A 1 399 ? 63.864 29.538 -32.768 1.00 26.39 399 PHE A N 1
ATOM 3024 C CA . PHE A 1 399 ? 63.693 29.388 -34.237 1.00 26.39 399 PHE A CA 1
ATOM 3025 C C . PHE A 1 399 ? 63.401 27.989 -34.830 1.00 26.39 399 PHE A C 1
ATOM 3027 O O . PHE A 1 399 ? 64.300 27.177 -34.995 1.00 26.39 399 PHE A O 1
ATOM 3034 N N . LEU A 1 400 ? 62.189 27.777 -35.376 1.00 30.09 400 LEU A N 1
ATOM 3035 C CA . LEU A 1 400 ? 61.895 27.977 -36.813 1.00 30.09 400 LEU A CA 1
ATOM 3036 C C . LEU A 1 400 ? 60.445 27.620 -37.208 1.00 30.09 400 LEU A C 1
ATOM 3038 O O . LEU A 1 400 ? 59.803 26.716 -36.692 1.00 30.09 400 LEU A O 1
ATOM 3042 N N . PHE A 1 401 ? 59.979 28.417 -38.162 1.00 26.55 401 PHE A N 1
ATOM 3043 C CA . PHE A 1 401 ? 58.688 28.513 -38.839 1.00 26.55 401 PHE A CA 1
ATOM 3044 C C . PHE A 1 401 ? 58.366 27.369 -39.835 1.00 26.55 401 PHE A C 1
ATOM 3046 O O . PHE A 1 401 ? 59.284 26.831 -40.446 1.00 26.55 401 PHE A O 1
ATOM 3053 N N . LYS A 1 402 ? 57.056 27.257 -40.165 1.00 27.73 402 LYS A N 1
ATOM 3054 C CA . LYS A 1 402 ? 56.423 26.757 -41.428 1.00 27.73 402 LYS A CA 1
ATOM 3055 C C . LYS A 1 402 ? 56.443 25.227 -41.648 1.00 27.73 402 LYS A C 1
ATOM 3057 O O . LYS A 1 402 ? 57.381 24.570 -41.242 1.00 27.73 402 LYS A O 1
ATOM 3062 N N . SER A 1 403 ? 55.469 24.570 -42.286 1.00 28.52 403 SER A N 1
ATOM 3063 C CA . SER A 1 403 ? 54.281 24.963 -43.073 1.00 28.52 403 SER A CA 1
ATOM 3064 C C . SER A 1 403 ? 53.403 23.725 -43.351 1.00 28.52 403 SER A C 1
ATOM 3066 O O . SER A 1 403 ? 53.880 22.599 -43.252 1.00 28.52 403 SER A O 1
ATOM 3068 N N . ASN A 1 404 ? 52.144 23.979 -43.726 1.00 29.67 404 ASN A N 1
ATOM 3069 C CA . ASN A 1 404 ? 51.154 23.054 -44.295 1.00 29.67 404 ASN A CA 1
ATOM 3070 C C . ASN A 1 404 ? 51.669 22.148 -45.430 1.00 29.67 404 ASN A C 1
ATOM 3072 O O . ASN A 1 404 ? 52.539 22.569 -46.187 1.00 29.67 404 ASN A O 1
ATOM 3076 N N . ASP A 1 405 ? 51.031 20.975 -45.561 1.00 30.83 405 ASP A N 1
ATOM 3077 C CA . ASP A 1 405 ? 50.371 20.401 -46.764 1.00 30.83 405 ASP A CA 1
ATOM 3078 C C . ASP A 1 405 ? 50.321 18.859 -46.600 1.00 30.83 405 ASP A C 1
ATOM 3080 O O . ASP A 1 405 ? 51.325 18.226 -46.306 1.00 30.83 405 ASP A O 1
ATOM 3084 N N . ALA A 1 406 ? 49.154 18.221 -46.455 1.00 31.39 406 ALA A N 1
ATOM 3085 C CA . ALA A 1 406 ? 48.190 17.822 -47.488 1.00 31.39 406 ALA A CA 1
ATOM 3086 C C . ALA A 1 406 ? 48.566 16.528 -48.265 1.00 31.39 406 ALA A C 1
ATOM 3088 O O . ALA A 1 406 ? 49.533 16.493 -49.012 1.00 31.39 406 ALA A O 1
ATOM 3089 N N . PHE A 1 407 ? 47.664 15.537 -48.151 1.00 30.03 407 PHE A N 1
ATOM 3090 C CA . PHE A 1 407 ? 47.289 14.478 -49.113 1.00 30.03 407 PHE A CA 1
ATOM 3091 C C . PHE A 1 407 ? 48.109 13.176 -49.325 1.00 30.03 407 PHE A C 1
ATOM 3093 O O . PHE A 1 407 ? 49.289 13.179 -49.647 1.00 30.03 407 PHE A O 1
ATOM 3100 N N . ASN A 1 408 ? 47.323 12.081 -49.318 1.00 29.31 408 ASN A N 1
ATOM 3101 C CA . ASN A 1 408 ? 47.444 10.772 -49.990 1.00 29.31 408 ASN A CA 1
ATOM 3102 C C . ASN A 1 408 ? 48.586 9.810 -49.615 1.00 29.31 408 ASN A C 1
ATOM 3104 O O . ASN A 1 408 ? 49.682 9.889 -50.162 1.00 29.31 408 ASN A O 1
ATOM 3108 N N . SER A 1 409 ? 48.262 8.709 -48.931 1.00 33.25 409 SER A N 1
ATOM 3109 C CA . SER A 1 409 ? 47.729 7.452 -49.511 1.00 33.25 409 SER A CA 1
ATOM 3110 C C . SER A 1 409 ? 47.354 6.473 -48.401 1.00 33.25 409 SER A C 1
ATOM 3112 O O . SER A 1 409 ? 48.016 6.533 -47.341 1.00 33.25 409 SER A O 1
#

Foldseek 3Di:
DDDDDDPDPPPPPPCQLVVLVVVLVCVLVCVVVVAQEDEPEPPDHDPNSVVSVVLSCVSPVRHHYHYDDPDDDDDDDDDPPVNVCCVPVPPPPCPVVVVDDDDDDDDPVVCVVVVVVVVVVLLPLVNLLVLLLVLLVVLVVVVVDVDDLVVLLVSLQVNLVSLVSNLVVCLVCLQVAQALVPDDNSVSSVLVCLLSLLVQQVDADQWDQDPVRDTHGDSGSNNLSSLSNVLVLLLSLRNRSLVSCVVSVVLLSLLVVCPPHLACVSSVVSSLSSLVSNLVPCPGPSNLSQLADCSHLLNVLLVLLVVQLPDDQVPRGNCNVSSLVVLVSLVVSVVVDVVSVVSQVVHPSNCQQNPDVHSSVVSVVQVPDPDDGDDPDPPDDPDDPDDDDPDDDDDDDDDDDDDDDDDDD

pLDDT: mean 73.06, std 24.94, range [26.25, 97.75]

InterPro domains:
  IPR007587 SIT4 phosphatase-associated protein family [PTHR12634] (192-373)

Radius of gyration: 29.37 Å; chains: 1; bounding box: 87×91×88 Å

Organism: Physcomitrium patens (NCBI:txid3218)

Sequence (409 aa):
MDGTQQMSHHRQSYTENEGMSFLTGALAVGMVPNLLRINLQGNPISSKGRELLAGLYHLRKQLLVEYDMVEEPSEGESDLSVADDLQENFPRSKWIGNCTEANGPEDPEAQDLFSSAQRQRACDPHLLEEQAELLMQVLQQSATKSMSPAELASNLKQLGGVLTHLLEIHREKLPEWASADQLPKGLKEVVENIKTLTLMLDLPAAPHQSQRRTEEASAGLHRIAVVNVLGQLLGAGCPAIDGLLLIQAVPSRLIALFFQYPWNSMLQAALCKCFLAVLDRPGTLVCSAILAGGTGLPTLCAKVGSECATLVMSNRPGYAGYIVKLSKTLQVLGEKDASVNELLQQSDQWVIFAGVDGLLSKLVTEQTGHLGGPKPVLARSMAPFFQNNPGSCRTDDPFLFKSNDAFNS